Protein AF-A0A6L5Z410-F1 (afdb_monomer_lite)

Structure (mmCIF, N/CA/C/O backbone):
data_AF-A0A6L5Z410-F1
#
_entry.id   AF-A0A6L5Z410-F1
#
loop_
_atom_site.group_PDB
_atom_site.id
_atom_site.type_symbol
_atom_site.label_atom_id
_atom_site.label_alt_id
_atom_site.label_comp_id
_atom_site.label_asym_id
_atom_site.label_entity_id
_atom_site.label_seq_id
_atom_site.pdbx_PDB_ins_code
_atom_site.Cartn_x
_atom_site.Cartn_y
_atom_site.Cartn_z
_atom_site.occupancy
_atom_site.B_iso_or_equiv
_atom_site.auth_seq_id
_atom_site.auth_comp_id
_atom_site.auth_asym_id
_atom_site.auth_atom_id
_atom_site.pdbx_PDB_model_num
ATOM 1 N N . MET A 1 1 ? 35.908 42.287 5.736 1.00 34.09 1 MET A N 1
ATOM 2 C CA . MET A 1 1 ? 35.028 41.097 5.688 1.00 34.09 1 MET A CA 1
ATOM 3 C C . MET A 1 1 ? 35.876 39.924 6.165 1.00 34.09 1 MET A C 1
ATOM 5 O O . MET A 1 1 ? 36.763 39.517 5.439 1.00 34.09 1 MET A O 1
ATOM 9 N N . ALA A 1 2 ? 35.906 39.642 7.467 1.00 25.92 2 ALA A N 1
ATOM 10 C CA . ALA A 1 2 ? 34.869 38.936 8.235 1.00 25.92 2 ALA A CA 1
ATOM 11 C C . ALA A 1 2 ? 35.052 37.409 8.121 1.00 25.92 2 ALA A C 1
ATOM 13 O O . ALA A 1 2 ? 34.668 36.799 7.129 1.00 25.92 2 ALA A O 1
ATOM 14 N N . ASN A 1 3 ? 35.688 36.832 9.144 1.00 30.39 3 ASN A N 1
ATOM 15 C CA . ASN A 1 3 ? 36.011 35.409 9.259 1.00 30.39 3 ASN A CA 1
ATOM 16 C C . ASN A 1 3 ? 34.747 34.538 9.245 1.00 30.39 3 ASN A C 1
ATOM 18 O O . ASN A 1 3 ? 33.801 34.880 9.946 1.00 30.39 3 ASN A O 1
ATOM 22 N N . PHE A 1 4 ? 34.794 33.366 8.601 1.00 26.64 4 PHE A N 1
ATOM 23 C CA . PHE A 1 4 ? 34.229 32.124 9.160 1.00 26.64 4 PHE A CA 1
ATOM 24 C C . PHE A 1 4 ? 34.698 30.896 8.360 1.00 26.64 4 PHE A C 1
ATOM 26 O O . PHE A 1 4 ? 34.181 30.627 7.279 1.00 26.64 4 PHE A O 1
ATOM 33 N N . PHE A 1 5 ? 35.686 30.148 8.873 1.00 26.19 5 PHE A N 1
ATOM 34 C CA . PHE A 1 5 ? 36.100 28.874 8.263 1.00 26.19 5 PHE A CA 1
ATOM 35 C C . PHE A 1 5 ? 36.842 27.941 9.242 1.00 26.19 5 PHE A C 1
ATOM 37 O O . PHE A 1 5 ? 38.043 27.736 9.114 1.00 26.19 5 PHE A O 1
ATOM 44 N N . MET A 1 6 ? 36.141 27.359 10.224 1.00 24.72 6 MET A N 1
ATOM 45 C CA . MET A 1 6 ? 36.530 26.076 10.843 1.00 24.72 6 MET A CA 1
ATOM 46 C C . MET A 1 6 ? 35.425 25.495 11.745 1.00 24.72 6 MET A C 1
ATOM 48 O O . MET A 1 6 ? 34.462 26.182 12.073 1.00 24.72 6 MET A O 1
ATOM 52 N N . ILE A 1 7 ? 35.648 24.244 12.177 1.00 25.75 7 ILE A N 1
ATOM 53 C CA . ILE A 1 7 ? 34.841 23.393 13.077 1.00 25.75 7 ILE A CA 1
ATOM 54 C C . ILE A 1 7 ? 33.749 22.575 12.364 1.00 25.75 7 ILE A C 1
ATOM 56 O O . ILE A 1 7 ? 32.595 22.968 12.237 1.00 25.75 7 ILE A O 1
ATOM 60 N N . PHE A 1 8 ? 34.144 21.357 11.977 1.00 25.08 8 PHE A N 1
ATOM 61 C CA . PHE A 1 8 ? 33.260 20.235 11.657 1.00 25.08 8 PHE A CA 1
ATOM 62 C C . PHE A 1 8 ? 33.765 18.998 12.421 1.00 25.08 8 PHE A C 1
ATOM 64 O O . PHE A 1 8 ? 34.629 18.264 11.944 1.00 25.08 8 PHE A O 1
ATOM 71 N N . SER A 1 9 ? 33.292 18.806 13.654 1.00 23.56 9 SER A N 1
ATOM 72 C CA . SER A 1 9 ? 33.460 17.590 14.470 1.00 23.56 9 SER A CA 1
ATOM 73 C C . SER A 1 9 ? 32.562 17.666 15.706 1.00 23.56 9 SER A C 1
ATOM 75 O O . SER A 1 9 ? 32.131 18.752 16.077 1.00 23.56 9 SER A O 1
ATOM 77 N N . PHE A 1 10 ? 32.309 16.511 16.328 1.00 23.58 10 PHE A N 1
ATOM 78 C CA . PHE A 1 10 ? 31.390 16.303 17.456 1.00 23.58 10 PHE A CA 1
ATOM 79 C C . PHE A 1 10 ? 29.910 16.610 17.175 1.00 23.58 10 PHE A C 1
ATOM 81 O O . PHE A 1 10 ? 29.416 17.711 17.394 1.00 23.58 10 PHE A O 1
ATOM 88 N N . PHE A 1 11 ? 29.162 15.552 16.856 1.00 22.64 11 PHE A N 1
ATOM 89 C CA . PHE A 1 11 ? 27.852 15.355 17.474 1.00 22.64 11 PHE A CA 1
ATOM 90 C C . PHE A 1 11 ? 27.835 13.987 18.156 1.00 22.64 11 PHE A C 1
ATOM 92 O O . PHE A 1 11 ? 27.980 12.952 17.507 1.00 22.64 11 PHE A O 1
ATOM 99 N N . SER A 1 12 ? 27.719 14.002 19.482 1.00 22.80 12 SER A N 1
ATOM 100 C CA . SER A 1 12 ? 27.653 12.799 20.312 1.00 22.80 12 SER A CA 1
ATOM 101 C C . SER A 1 12 ? 26.311 12.083 20.146 1.00 22.80 12 SER A C 1
ATOM 103 O O . SER A 1 12 ? 25.297 12.707 19.831 1.00 22.80 12 SER A O 1
ATOM 105 N N . VAL A 1 13 ? 26.284 10.775 20.412 1.00 22.47 13 VAL A N 1
ATOM 106 C CA . VAL A 1 13 ? 25.044 9.983 20.423 1.00 22.47 13 VAL A CA 1
ATOM 107 C C . VAL A 1 13 ? 24.093 10.525 21.496 1.00 22.47 13 VAL A C 1
ATOM 109 O O . VAL A 1 13 ? 24.388 10.447 22.689 1.00 22.47 13 VAL A O 1
ATOM 112 N N . LEU A 1 14 ? 22.937 11.049 21.080 1.00 20.83 14 LEU A N 1
ATOM 113 C CA . LEU A 1 14 ? 21.897 11.516 21.997 1.00 20.83 14 LEU A CA 1
ATOM 114 C C . LEU A 1 14 ? 21.128 10.319 22.576 1.00 20.83 14 LEU A C 1
ATOM 116 O O . LEU A 1 14 ? 20.116 9.881 22.031 1.00 20.83 14 LEU A O 1
ATOM 120 N N . VAL A 1 15 ? 21.612 9.786 23.697 1.00 21.36 15 VAL A N 1
ATOM 121 C CA . VAL A 1 15 ? 20.906 8.751 24.464 1.00 21.36 15 VAL A CA 1
ATOM 122 C C . VAL A 1 15 ? 19.704 9.383 25.172 1.00 21.36 15 VAL A C 1
ATOM 124 O O . VAL A 1 15 ? 19.855 10.066 26.186 1.00 21.36 15 VAL A O 1
ATOM 127 N N . VAL A 1 16 ? 18.497 9.151 24.647 1.00 21.55 16 VAL A N 1
ATOM 128 C CA . VAL A 1 16 ? 17.246 9.639 25.250 1.00 21.55 16 VAL A CA 1
ATOM 129 C C . VAL A 1 16 ? 16.961 8.870 26.543 1.00 21.55 16 VAL A C 1
ATOM 131 O O . VAL A 1 16 ? 16.497 7.731 26.538 1.00 21.55 16 VAL A O 1
ATOM 134 N N . ARG A 1 17 ? 17.260 9.508 27.677 1.00 20.38 17 ARG A N 1
ATOM 135 C CA . ARG A 1 17 ? 17.103 8.946 29.022 1.00 20.38 17 ARG A CA 1
ATOM 136 C C . ARG A 1 17 ? 15.720 9.287 29.585 1.00 20.38 17 ARG A C 1
ATOM 138 O O . ARG A 1 17 ? 15.535 10.355 30.159 1.00 20.38 17 ARG A O 1
ATOM 145 N N . VAL A 1 18 ? 14.757 8.376 29.443 1.00 22.52 18 VAL A N 1
ATOM 146 C CA . VAL A 1 18 ? 13.383 8.562 29.951 1.00 22.52 18 VAL A CA 1
ATOM 147 C C . VAL A 1 18 ? 13.367 8.587 31.486 1.00 22.52 18 VAL A C 1
ATOM 149 O O . VAL A 1 18 ? 13.558 7.558 32.131 1.00 22.52 18 VAL A O 1
ATOM 152 N N . VAL A 1 19 ? 13.127 9.762 32.077 1.00 22.09 19 VAL A N 1
ATOM 153 C CA . VAL A 1 19 ? 12.944 9.967 33.526 1.00 22.09 19 VAL A CA 1
ATOM 154 C C . VAL A 1 19 ? 11.933 11.093 33.758 1.00 22.09 19 VAL A C 1
ATOM 156 O O . VAL A 1 19 ? 12.132 12.191 33.249 1.00 22.09 19 VAL A O 1
ATOM 159 N N . GLY A 1 20 ? 10.914 10.859 34.596 1.00 24.22 20 GLY A N 1
ATOM 160 C CA . GLY A 1 20 ? 10.125 11.940 35.211 1.00 24.22 20 GLY A CA 1
ATOM 161 C C . GLY A 1 20 ? 8.611 11.910 34.979 1.00 24.22 20 GLY A C 1
ATOM 162 O O . GLY A 1 20 ? 8.075 12.765 34.285 1.00 24.22 20 GLY A O 1
ATOM 163 N N . LEU A 1 21 ? 7.897 11.002 35.654 1.00 26.88 21 LEU A N 1
ATOM 164 C CA . LEU A 1 21 ? 6.464 11.199 35.927 1.00 26.88 21 LEU A CA 1
ATOM 165 C C . LEU A 1 21 ? 6.271 12.324 36.973 1.00 26.88 21 LEU A C 1
ATOM 167 O O . LEU A 1 21 ? 7.091 12.444 37.892 1.00 26.88 21 LEU A O 1
ATOM 171 N N . PRO A 1 22 ? 5.205 13.143 36.883 1.00 27.47 22 PRO A N 1
ATOM 172 C CA . PRO A 1 22 ? 4.980 14.259 37.800 1.00 27.47 22 PRO A CA 1
ATOM 173 C C . PRO A 1 22 ? 4.583 13.799 39.214 1.00 27.47 22 PRO A C 1
ATOM 175 O O . PRO A 1 22 ? 3.843 12.835 39.408 1.00 27.47 22 PRO A O 1
ATOM 178 N N . ARG A 1 23 ? 5.052 14.526 40.235 1.00 26.16 23 ARG A N 1
ATOM 179 C CA . ARG A 1 23 ? 4.789 14.227 41.654 1.00 26.16 23 ARG A CA 1
ATOM 180 C C . ARG A 1 23 ? 3.415 14.736 42.108 1.00 26.16 23 ARG A C 1
ATOM 182 O O . ARG A 1 23 ? 3.256 15.947 42.250 1.00 26.16 23 ARG A O 1
ATOM 189 N N . ARG A 1 24 ? 2.490 13.844 42.502 1.00 26.12 24 ARG A N 1
ATOM 190 C CA . ARG A 1 24 ? 1.406 14.193 43.455 1.00 26.12 24 ARG A CA 1
ATOM 191 C C . ARG A 1 24 ? 0.783 13.005 44.218 1.00 26.12 24 ARG A C 1
ATOM 193 O O . ARG A 1 24 ? -0.423 12.808 44.203 1.00 26.12 24 ARG A O 1
ATOM 200 N N . ALA A 1 25 ? 1.606 12.263 44.960 1.00 26.22 25 ALA A N 1
ATOM 201 C CA . ALA A 1 25 ? 1.159 11.439 46.092 1.00 26.22 25 ALA A CA 1
ATOM 202 C C . ALA A 1 25 ? 2.296 11.311 47.123 1.00 26.22 25 ALA A C 1
ATOM 204 O O . ALA A 1 25 ? 3.448 11.091 46.743 1.00 26.22 25 ALA A O 1
ATOM 205 N N . ARG A 1 26 ? 2.001 11.493 48.418 1.00 23.78 26 ARG A N 1
ATOM 206 C CA . ARG A 1 26 ? 2.979 11.341 49.512 1.00 23.78 26 ARG A CA 1
ATOM 207 C C . ARG A 1 26 ? 2.273 10.986 50.828 1.00 23.78 26 ARG A C 1
ATOM 209 O O . ARG A 1 26 ? 1.850 11.876 51.556 1.00 23.78 26 ARG A O 1
ATOM 216 N N . SER A 1 27 ? 2.203 9.699 51.151 1.00 23.55 27 SER A N 1
ATOM 217 C CA . SER A 1 27 ? 1.972 9.204 52.515 1.00 23.55 27 SER A CA 1
ATOM 218 C C . SER A 1 27 ? 2.353 7.718 52.621 1.00 23.55 27 SER A C 1
ATOM 220 O O . SER A 1 27 ? 2.352 7.004 51.627 1.00 23.55 27 SER A O 1
ATOM 222 N N . VAL A 1 28 ? 2.721 7.300 53.838 1.00 25.77 28 VAL A N 1
ATOM 223 C CA . VAL A 1 28 ? 2.892 5.911 54.324 1.00 25.77 28 VAL A CA 1
ATOM 224 C C . VAL A 1 28 ? 3.737 4.937 53.469 1.00 25.77 28 VAL A C 1
ATOM 226 O O . VAL A 1 28 ? 3.217 4.134 52.707 1.00 25.77 28 VAL A O 1
ATOM 229 N N . PHE A 1 29 ? 5.062 4.933 53.659 1.00 23.22 29 PHE A N 1
ATOM 230 C CA . PHE A 1 29 ? 5.758 3.983 54.558 1.00 23.22 29 PHE A CA 1
ATOM 231 C C . PHE A 1 29 ? 7.273 4.296 54.626 1.00 23.22 29 PHE A C 1
ATOM 233 O O . PHE A 1 29 ? 7.796 5.042 53.796 1.00 23.22 29 PHE A O 1
ATOM 240 N N . ARG A 1 30 ? 7.978 3.792 55.653 1.00 22.62 30 ARG A N 1
ATOM 241 C CA . ARG A 1 30 ? 9.436 3.970 55.851 1.00 22.62 30 ARG A CA 1
ATOM 242 C C . ARG A 1 30 ? 10.230 2.724 55.402 1.00 22.62 30 ARG A C 1
ATOM 244 O O . ARG A 1 30 ? 9.661 1.637 55.409 1.00 22.62 30 ARG A O 1
ATOM 251 N N . PRO A 1 31 ? 11.515 2.866 55.015 1.00 25.52 31 PRO A N 1
ATOM 252 C CA . PRO A 1 31 ? 12.308 1.784 54.425 1.00 25.52 31 PRO A CA 1
ATOM 253 C C . PRO A 1 31 ? 13.163 0.995 55.433 1.00 25.52 31 PRO A C 1
ATOM 255 O O . PRO A 1 31 ? 13.578 1.537 56.457 1.00 25.52 31 PRO A O 1
ATOM 258 N N . GLY A 1 32 ? 13.532 -0.232 55.045 1.00 22.86 32 GLY A N 1
ATOM 259 C CA . GLY A 1 32 ? 14.676 -0.980 55.584 1.00 22.86 32 GLY A CA 1
ATOM 260 C C . GLY A 1 32 ? 14.438 -2.491 55.694 1.00 22.86 32 GLY A C 1
ATOM 261 O O . GLY A 1 32 ? 13.593 -2.902 56.478 1.00 22.86 32 GLY A O 1
ATOM 262 N N . LEU A 1 33 ? 15.196 -3.322 54.963 1.00 23.52 33 LEU A N 1
ATOM 263 C CA . LEU A 1 33 ? 16.404 -3.988 55.488 1.00 23.52 33 LEU A CA 1
ATOM 264 C C . LEU A 1 33 ? 17.179 -4.728 54.362 1.00 23.52 33 LEU A C 1
ATOM 266 O O . LEU A 1 33 ? 16.653 -4.956 53.280 1.00 23.52 33 LEU A O 1
ATOM 270 N N . LEU A 1 34 ? 18.446 -5.012 54.665 1.00 24.67 34 LEU A N 1
ATOM 271 C CA . LEU A 1 34 ? 19.588 -5.603 53.941 1.00 24.67 34 LEU A CA 1
ATOM 272 C C . LEU A 1 34 ? 19.407 -6.699 52.858 1.00 24.67 34 LEU A C 1
ATOM 274 O O . LEU A 1 34 ? 18.394 -7.375 52.735 1.00 24.67 34 LEU A O 1
ATOM 278 N N . ILE A 1 35 ? 20.512 -6.881 52.120 1.00 25.27 35 ILE A N 1
ATOM 279 C CA . ILE A 1 35 ? 20.817 -7.936 51.137 1.00 25.27 35 ILE A CA 1
ATOM 280 C C . ILE A 1 35 ? 21.436 -9.157 51.845 1.00 25.27 35 ILE A C 1
ATOM 282 O O . ILE A 1 35 ? 22.320 -8.962 52.680 1.00 25.27 35 ILE A O 1
ATOM 286 N N . SER A 1 36 ? 21.103 -10.386 51.424 1.00 24.39 36 SER A N 1
ATOM 287 C CA . SER A 1 36 ? 21.969 -11.567 51.618 1.00 24.39 36 SER A CA 1
ATOM 288 C C . SER A 1 36 ? 21.748 -12.683 50.573 1.00 24.39 36 SER A C 1
ATOM 290 O O . SER A 1 36 ? 20.627 -13.132 50.371 1.00 24.39 36 SER A O 1
ATOM 292 N N . ASP A 1 37 ? 22.865 -13.080 49.949 1.00 24.59 37 ASP A N 1
ATOM 293 C CA . ASP A 1 37 ? 23.236 -14.259 49.128 1.00 24.59 37 ASP A CA 1
ATOM 294 C C . ASP A 1 37 ? 22.339 -14.928 48.041 1.00 24.59 37 ASP A C 1
ATOM 296 O O . ASP A 1 37 ? 21.110 -14.900 48.103 1.00 24.59 37 ASP A O 1
ATOM 300 N N . PRO A 1 38 ? 22.956 -15.577 47.013 1.00 32.62 38 PRO A N 1
ATOM 301 C CA . PRO A 1 38 ? 22.250 -16.187 45.880 1.00 32.62 38 PRO A CA 1
ATOM 302 C C . PRO A 1 38 ? 22.331 -17.730 45.784 1.00 32.62 38 PRO A C 1
ATOM 304 O O . PRO A 1 38 ? 23.386 -18.337 45.964 1.00 32.62 38 PRO A O 1
ATOM 307 N N . GLY A 1 39 ? 21.257 -18.365 45.298 1.00 22.41 39 GLY A N 1
ATOM 308 C CA . GLY A 1 39 ? 21.299 -19.715 44.711 1.00 22.41 39 GLY A CA 1
ATOM 309 C C . GLY A 1 39 ? 19.968 -20.483 44.773 1.00 22.41 39 GLY A C 1
ATOM 310 O O . GLY A 1 39 ? 19.039 -20.020 45.431 1.00 22.41 39 GLY A O 1
ATOM 311 N N . PRO A 1 40 ? 19.861 -21.667 44.132 1.00 29.05 40 PRO A N 1
ATOM 312 C CA . PRO A 1 40 ? 20.766 -22.265 43.145 1.00 29.05 40 PRO A CA 1
ATOM 313 C C . PRO A 1 40 ? 20.236 -22.126 41.696 1.00 29.05 40 PRO A C 1
ATOM 315 O O . PRO A 1 40 ? 19.174 -21.561 41.443 1.00 29.05 40 PRO A O 1
ATOM 318 N N . ARG A 1 41 ? 20.978 -22.656 40.713 1.00 28.55 41 ARG A N 1
ATOM 319 C CA . ARG A 1 41 ? 20.558 -22.687 39.297 1.00 28.55 41 ARG A CA 1
ATOM 320 C C . ARG A 1 41 ? 19.405 -23.677 39.089 1.00 28.55 41 ARG A C 1
ATOM 322 O O . ARG A 1 41 ? 19.577 -24.854 39.390 1.00 28.55 41 ARG A O 1
ATOM 329 N N . PHE A 1 42 ? 18.303 -23.243 38.476 1.00 25.73 42 PHE A N 1
ATOM 330 C CA . PHE A 1 42 ? 17.307 -24.155 37.899 1.00 25.73 42 PHE A CA 1
ATOM 331 C C . PHE A 1 42 ? 17.597 -24.435 36.419 1.00 25.73 42 PHE A C 1
ATOM 333 O O . PHE A 1 42 ? 18.051 -23.559 35.682 1.00 25.73 42 PHE A O 1
ATOM 340 N N . GLN A 1 43 ? 17.373 -25.681 36.001 1.00 25.73 43 GLN A N 1
ATOM 341 C CA . GLN A 1 43 ? 17.629 -26.155 34.640 1.00 25.73 43 GLN A CA 1
ATOM 342 C C . GLN A 1 43 ? 16.517 -25.726 33.672 1.00 25.73 43 GLN A C 1
ATOM 344 O O . GLN A 1 43 ? 15.377 -25.505 34.074 1.00 25.73 43 GLN A O 1
ATOM 349 N N . GLN A 1 44 ? 16.840 -25.660 32.377 1.00 30.73 44 GLN A N 1
ATOM 350 C CA . GLN A 1 44 ? 15.827 -25.543 31.329 1.00 30.73 44 GLN A CA 1
ATOM 351 C C . GLN A 1 44 ? 14.960 -26.808 31.299 1.00 30.73 44 GLN A C 1
ATOM 353 O O . GLN A 1 44 ? 15.466 -27.901 31.052 1.00 30.73 44 GLN A O 1
ATOM 358 N N . THR A 1 45 ? 13.653 -26.648 31.481 1.00 23.53 45 THR A N 1
ATOM 359 C CA . THR A 1 45 ? 12.643 -27.665 31.165 1.00 23.53 45 THR A CA 1
ATOM 360 C C . THR A 1 45 ? 11.635 -27.098 30.165 1.00 23.53 45 THR A C 1
ATOM 362 O O . THR A 1 45 ? 11.432 -25.886 30.063 1.00 23.53 45 THR A O 1
ATOM 365 N N . SER A 1 46 ? 11.067 -27.973 29.337 1.00 25.50 46 SER A N 1
ATOM 366 C CA . SER A 1 46 ? 10.258 -27.602 28.172 1.00 25.50 46 SER A CA 1
ATOM 367 C C . SER A 1 46 ? 8.867 -27.065 28.546 1.00 25.50 46 SER A C 1
ATOM 369 O O . SER A 1 46 ? 8.228 -27.636 29.431 1.00 25.50 46 SER A O 1
ATOM 371 N N . PRO A 1 47 ? 8.330 -26.054 27.832 1.00 24.11 47 PRO A N 1
ATOM 372 C CA . PRO A 1 47 ? 7.004 -25.498 28.092 1.00 24.11 47 PRO A CA 1
ATOM 373 C C . PRO A 1 47 ? 5.884 -26.382 27.512 1.00 24.11 47 PRO A C 1
ATOM 375 O O . PRO A 1 47 ? 5.258 -26.047 26.509 1.00 24.11 47 PRO A O 1
ATOM 378 N N . PHE A 1 48 ? 5.614 -27.512 28.165 1.00 25.48 48 PHE A N 1
ATOM 379 C CA . PHE A 1 48 ? 4.403 -28.315 27.975 1.00 25.48 48 PHE A CA 1
ATOM 380 C C . PHE A 1 48 ? 3.808 -28.685 29.343 1.00 25.48 48 PHE A C 1
ATOM 382 O O . PHE A 1 48 ? 4.529 -28.769 30.332 1.00 25.48 48 PHE A O 1
ATOM 389 N N . CYS A 1 49 ? 2.490 -28.902 29.386 1.00 26.44 49 CYS A N 1
ATOM 390 C CA . CYS A 1 49 ? 1.713 -29.251 30.587 1.00 26.44 49 CYS A CA 1
ATOM 391 C C . CYS A 1 49 ? 1.656 -28.185 31.705 1.00 26.44 49 CYS A C 1
ATOM 393 O O . CYS A 1 49 ? 2.156 -28.395 32.804 1.00 26.44 49 CYS A O 1
ATOM 395 N N . PHE A 1 50 ? 0.909 -27.095 31.472 1.00 22.02 50 PHE A N 1
ATOM 396 C CA . PHE A 1 50 ? 0.293 -26.310 32.563 1.00 22.02 50 PHE A CA 1
ATOM 397 C C . PHE A 1 50 ? -1.131 -25.807 32.230 1.00 22.02 50 PHE A C 1
ATOM 399 O O . PHE A 1 50 ? -1.502 -24.672 32.508 1.00 22.02 50 PHE A O 1
ATOM 406 N N . PHE A 1 51 ? -1.950 -26.676 31.621 1.00 25.94 51 PHE A N 1
ATOM 407 C CA . PHE A 1 51 ? -3.383 -26.444 31.367 1.00 25.94 51 PHE A CA 1
ATOM 408 C C . PHE A 1 51 ? -4.206 -27.728 31.592 1.00 25.94 51 PHE A C 1
ATOM 410 O O . PHE A 1 51 ? -4.775 -28.309 30.673 1.00 25.94 51 PHE A O 1
ATOM 417 N N . ALA A 1 52 ? -4.263 -28.180 32.846 1.00 28.66 52 ALA A N 1
ATOM 418 C CA . ALA A 1 52 ? -5.087 -29.309 33.283 1.00 28.66 52 ALA A CA 1
ATOM 419 C C . ALA A 1 52 ? -5.738 -28.971 34.635 1.00 28.66 52 ALA A C 1
ATOM 421 O O . ALA A 1 52 ? -5.253 -29.376 35.685 1.00 28.66 52 ALA A O 1
ATOM 422 N N . GLY A 1 53 ? -6.790 -28.143 34.613 1.00 26.00 53 GLY A N 1
ATOM 423 C CA . GLY A 1 53 ? -7.356 -27.612 35.860 1.00 26.00 53 GLY A CA 1
ATOM 424 C C .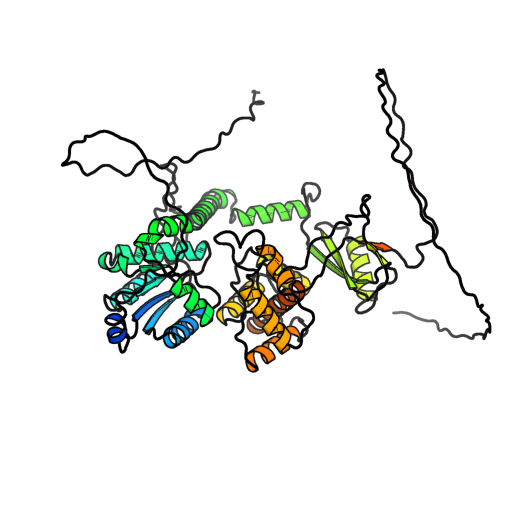 GLY A 1 53 ? -8.457 -26.556 35.734 1.00 26.00 53 GLY A C 1
ATOM 425 O O . GLY A 1 53 ? -8.434 -25.611 36.510 1.00 26.00 53 GLY A O 1
ATOM 426 N N . ASN A 1 54 ? -9.369 -26.668 34.754 1.00 29.16 54 ASN A N 1
ATOM 427 C CA . ASN A 1 54 ? -10.745 -26.107 34.819 1.00 29.16 54 ASN A CA 1
ATOM 428 C C . ASN A 1 54 ? -11.638 -26.520 33.618 1.00 29.16 54 ASN A C 1
ATOM 430 O O . ASN A 1 54 ? -12.571 -25.817 33.222 1.00 29.16 54 ASN A O 1
ATOM 434 N N . SER A 1 55 ? -11.375 -27.689 33.028 1.00 27.84 55 SER A N 1
ATOM 435 C CA . SER A 1 55 ? -11.921 -28.137 31.734 1.00 27.84 55 SER A CA 1
ATOM 436 C C . SER A 1 55 ? -13.394 -28.590 31.746 1.00 27.84 55 SER A C 1
ATOM 438 O O . SER A 1 55 ? -13.822 -29.273 30.820 1.00 27.84 55 SER A O 1
ATOM 440 N N . HIS A 1 56 ? -14.165 -28.237 32.781 1.00 27.69 56 HIS A N 1
ATOM 441 C CA . HIS A 1 56 ? -15.609 -28.515 32.886 1.00 27.69 56 HIS A CA 1
ATOM 442 C C . HIS A 1 56 ? -16.468 -27.261 33.122 1.00 27.69 56 HIS A C 1
ATOM 444 O O . HIS A 1 56 ? -17.601 -27.207 32.650 1.00 27.69 56 HIS A O 1
ATOM 450 N N . ALA A 1 57 ? -15.929 -26.211 33.756 1.00 28.00 57 ALA A N 1
ATOM 451 C CA . ALA A 1 57 ? -16.653 -24.949 33.935 1.00 28.00 57 ALA A CA 1
ATOM 452 C C . ALA A 1 57 ? -16.782 -24.152 32.621 1.00 28.00 57 ALA A C 1
ATOM 454 O O . ALA A 1 57 ? -17.779 -23.475 32.393 1.00 28.00 57 ALA A O 1
ATOM 455 N N . ILE A 1 58 ? -15.789 -24.249 31.729 1.00 30.81 58 ILE A N 1
ATOM 456 C CA . ILE A 1 58 ? -15.794 -23.531 30.443 1.00 30.81 58 ILE A CA 1
ATOM 457 C C . ILE A 1 58 ? -16.688 -24.240 29.412 1.00 30.81 58 ILE A C 1
ATOM 459 O O . ILE A 1 58 ? -17.389 -23.577 28.650 1.00 30.81 58 ILE A O 1
ATOM 463 N N . SER A 1 59 ? -16.732 -25.577 29.412 1.00 26.27 59 SER A N 1
ATOM 464 C CA . SER A 1 59 ? -17.505 -26.363 28.438 1.00 26.27 59 SER A CA 1
ATOM 465 C C . SER A 1 59 ? -19.021 -26.162 28.530 1.00 26.27 59 SER A C 1
ATOM 467 O O . SER A 1 59 ? -19.689 -26.317 27.517 1.00 26.27 59 SER A O 1
ATOM 469 N N . GLN A 1 60 ? -19.565 -25.764 29.688 1.00 26.14 60 GLN A N 1
ATOM 470 C CA . GLN A 1 60 ? -20.999 -25.464 29.845 1.00 26.14 60 GLN A CA 1
ATOM 471 C C . GLN A 1 60 ? -21.368 -23.981 29.625 1.00 26.14 60 GLN A C 1
ATOM 473 O O . GLN A 1 60 ? -22.546 -23.639 29.632 1.00 26.14 60 GLN A O 1
ATOM 478 N N . ILE A 1 61 ? -20.394 -23.091 29.393 1.00 33.03 61 ILE A N 1
ATOM 479 C CA . ILE A 1 61 ? -20.637 -21.650 29.153 1.00 33.03 61 ILE A CA 1
ATOM 480 C C . ILE A 1 61 ? -20.590 -21.298 27.651 1.00 33.03 61 ILE A C 1
ATOM 482 O O . ILE A 1 61 ? -21.146 -20.287 27.216 1.00 33.03 61 ILE A O 1
ATOM 486 N N . VAL A 1 62 ? -19.964 -22.147 26.830 1.00 32.09 62 VAL A N 1
ATOM 487 C CA . VAL A 1 62 ? -19.741 -21.912 25.390 1.00 32.09 62 VAL A CA 1
ATOM 488 C C . VAL A 1 62 ? -21.004 -22.107 24.527 1.00 32.09 62 VAL A C 1
ATOM 490 O O . VAL A 1 62 ? -21.048 -21.624 23.398 1.00 32.09 62 VAL A O 1
ATOM 493 N N . GLU A 1 63 ? -22.055 -22.756 25.034 1.00 31.98 63 GLU A N 1
ATOM 494 C CA . GLU A 1 63 ? -23.094 -23.355 24.176 1.00 31.98 63 GLU A CA 1
ATOM 495 C C . GLU A 1 63 ? -24.255 -22.430 23.737 1.00 31.98 63 GLU A C 1
ATOM 497 O O . GLU A 1 63 ? -25.101 -22.854 22.954 1.00 31.98 63 GLU A O 1
ATOM 502 N N . ASN A 1 64 ? -24.313 -21.155 24.159 1.00 33.22 64 ASN A N 1
ATOM 503 C CA . ASN A 1 64 ? -25.315 -20.207 23.613 1.00 33.22 64 ASN A CA 1
ATOM 504 C C . ASN A 1 64 ? -24.928 -18.711 23.551 1.00 33.22 64 ASN A C 1
ATOM 506 O O . ASN A 1 64 ? -25.637 -17.910 22.934 1.00 33.22 64 ASN A O 1
ATOM 510 N N . SER A 1 65 ? -23.798 -18.295 24.128 1.00 43.03 65 SER A N 1
ATOM 511 C CA . SER A 1 65 ? -23.393 -16.880 24.153 1.00 43.03 65 SER A CA 1
ATOM 512 C C . SER A 1 65 ? -22.686 -16.449 22.861 1.00 43.03 65 SER A C 1
ATOM 514 O O . SER A 1 65 ? -21.461 -16.506 22.759 1.00 43.03 65 SER A O 1
ATOM 516 N N . ARG A 1 66 ? -23.444 -15.967 21.862 1.00 58.91 66 ARG A N 1
ATOM 517 C CA . ARG A 1 66 ? -22.866 -15.327 20.660 1.00 58.91 66 ARG A CA 1
ATOM 518 C C . ARG A 1 66 ? -22.004 -14.126 21.063 1.00 58.91 66 ARG A C 1
ATOM 520 O O . ARG A 1 66 ? -22.545 -13.109 21.491 1.00 58.91 66 ARG A O 1
ATOM 527 N N . MET A 1 67 ? -20.688 -14.215 20.857 1.00 77.62 67 MET A N 1
ATOM 528 C CA . MET A 1 67 ? -19.749 -13.114 21.112 1.00 77.62 67 MET A CA 1
ATOM 529 C C . MET A 1 67 ? -20.204 -11.825 20.418 1.00 77.62 67 MET A C 1
ATOM 531 O O . MET A 1 67 ? -20.429 -11.819 19.206 1.00 77.62 67 MET A O 1
ATOM 535 N N . GLN A 1 68 ? -20.324 -10.736 21.177 1.00 89.00 68 GLN A N 1
ATOM 536 C CA . GLN A 1 68 ? -20.713 -9.419 20.669 1.00 89.00 68 GLN A CA 1
ATOM 537 C C . GLN A 1 68 ? -19.503 -8.486 20.605 1.00 89.00 68 GLN A C 1
ATOM 539 O O . GLN A 1 68 ? -18.682 -8.464 21.525 1.00 89.00 68 GLN A O 1
ATOM 544 N N . ALA A 1 69 ? -19.401 -7.702 19.531 1.00 93.06 69 ALA A N 1
ATOM 545 C CA . ALA A 1 69 ? -18.304 -6.755 19.353 1.00 93.06 69 ALA A CA 1
ATOM 546 C C . ALA A 1 69 ? -18.702 -5.501 18.561 1.00 93.06 69 ALA A C 1
ATOM 548 O O . ALA A 1 69 ? -19.536 -5.554 17.656 1.00 93.06 69 ALA A O 1
ATOM 549 N N . VAL A 1 70 ? -18.019 -4.393 18.837 1.00 95.12 70 VAL A N 1
ATOM 550 C CA . VAL A 1 70 ? -17.870 -3.254 17.921 1.00 95.12 70 VAL A CA 1
ATOM 551 C C . VAL A 1 70 ? -16.523 -3.411 17.225 1.00 95.12 70 VAL A C 1
ATOM 553 O O . VAL A 1 70 ? -15.524 -3.678 17.887 1.00 95.12 70 VAL A O 1
ATOM 556 N N . VAL A 1 71 ? -16.473 -3.271 15.899 1.00 94.88 71 VAL A N 1
ATOM 557 C CA . VAL A 1 71 ? -15.240 -3.463 15.119 1.00 94.88 71 VAL A CA 1
ATOM 558 C C . VAL A 1 71 ? -14.953 -2.225 14.278 1.00 94.88 71 VAL A C 1
ATOM 560 O O . VAL A 1 71 ? -15.623 -1.978 13.273 1.00 94.88 71 VAL A O 1
ATOM 563 N N . PHE A 1 72 ? -13.941 -1.459 14.675 1.00 95.31 72 PHE A N 1
ATOM 564 C CA . PHE A 1 72 ? -13.462 -0.281 13.955 1.00 95.31 72 PHE A CA 1
ATOM 565 C C . PHE A 1 72 ? -12.434 -0.677 12.891 1.00 95.31 72 PHE A C 1
ATOM 567 O O . PHE A 1 72 ? -11.469 -1.375 13.191 1.00 95.31 72 PHE A O 1
ATOM 574 N N . ILE A 1 73 ? -12.627 -0.227 11.649 1.00 92.62 73 ILE A N 1
ATOM 575 C CA . ILE A 1 73 ? -11.777 -0.564 10.488 1.00 92.62 73 ILE A CA 1
ATOM 576 C C . ILE A 1 73 ? -11.486 0.680 9.638 1.00 92.62 73 ILE A C 1
ATOM 578 O O . ILE A 1 73 ? -12.329 1.567 9.554 1.00 92.62 73 ILE A O 1
ATOM 582 N N . GLU A 1 74 ? -10.347 0.753 8.940 1.00 86.62 74 GLU A N 1
ATOM 583 C CA . GLU A 1 74 ? -10.009 1.943 8.129 1.00 86.62 74 GLU A CA 1
ATOM 584 C C . GLU A 1 74 ? -10.980 2.150 6.951 1.00 86.62 74 GLU A C 1
ATOM 586 O O . GLU A 1 74 ? -11.528 3.236 6.750 1.00 86.62 74 GLU A O 1
ATOM 591 N N . ALA A 1 75 ? -11.185 1.112 6.136 1.00 80.88 75 ALA A N 1
ATOM 592 C CA . ALA A 1 75 ? -11.776 1.255 4.806 1.00 80.88 75 ALA A CA 1
ATOM 593 C C . ALA A 1 75 ? -13.226 0.750 4.726 1.00 80.88 75 ALA A C 1
ATOM 595 O O . ALA A 1 75 ? -13.502 -0.420 4.987 1.00 80.88 75 ALA A O 1
ATOM 596 N N . LYS A 1 76 ? -14.146 1.588 4.218 1.00 77.38 76 LYS A N 1
ATOM 597 C CA . LYS A 1 76 ? -15.565 1.228 3.985 1.00 77.38 76 LYS A CA 1
ATOM 598 C C . LYS A 1 76 ? -15.741 -0.052 3.152 1.00 77.38 76 LYS A C 1
ATOM 600 O O . LYS A 1 76 ? -16.641 -0.836 3.429 1.00 77.38 76 LYS A O 1
ATOM 605 N N . GLY A 1 77 ? -14.852 -0.310 2.188 1.00 75.19 77 GLY A N 1
ATOM 606 C CA . GLY A 1 77 ? -14.864 -1.540 1.384 1.00 75.19 77 GLY A CA 1
ATOM 607 C C . GLY A 1 77 ? -14.600 -2.829 2.178 1.00 75.19 77 GLY A C 1
ATOM 608 O O . GLY A 1 77 ? -15.068 -3.889 1.775 1.00 75.19 77 GLY A O 1
ATOM 609 N N . LYS A 1 78 ? -13.914 -2.751 3.329 1.00 78.81 78 LYS A N 1
ATOM 610 C CA . LYS A 1 78 ? -13.683 -3.902 4.217 1.00 78.81 78 LYS A CA 1
ATOM 611 C C . LYS A 1 78 ? -14.925 -4.281 5.034 1.00 78.81 78 LYS A C 1
ATOM 613 O O . LYS A 1 78 ? -15.001 -5.423 5.476 1.00 78.81 78 LYS A O 1
ATOM 618 N N . ALA A 1 79 ? -15.896 -3.377 5.220 1.00 83.00 79 ALA A N 1
ATOM 619 C CA . ALA A 1 79 ? -17.012 -3.567 6.155 1.00 83.00 79 ALA A CA 1
ATOM 620 C C . ALA A 1 79 ? -17.818 -4.843 5.872 1.00 83.00 79 ALA A C 1
ATOM 622 O O . ALA A 1 79 ? -17.883 -5.731 6.717 1.00 83.00 79 ALA A O 1
ATOM 623 N N . ASN A 1 80 ? -18.332 -5.000 4.649 1.00 81.69 80 ASN A N 1
ATOM 624 C CA . ASN A 1 80 ? -19.126 -6.173 4.264 1.00 81.69 80 ASN A CA 1
ATOM 625 C C . ASN A 1 80 ? -18.330 -7.488 4.382 1.00 81.69 80 ASN A C 1
ATOM 627 O O . ASN A 1 80 ? -18.901 -8.532 4.701 1.00 81.69 80 ASN A O 1
ATOM 631 N N . ALA A 1 81 ? -17.015 -7.447 4.141 1.00 80.19 81 ALA A N 1
ATOM 632 C CA . ALA A 1 81 ? -16.144 -8.606 4.303 1.00 80.19 81 ALA A CA 1
ATOM 633 C C . ALA A 1 81 ? -15.959 -8.964 5.787 1.00 80.19 81 ALA A C 1
ATOM 635 O O . ALA A 1 81 ? -16.127 -10.131 6.140 1.00 80.19 81 ALA A O 1
ATOM 636 N N . TRP A 1 82 ? -15.711 -7.976 6.654 1.00 85.19 82 TRP A N 1
ATOM 637 C CA . TRP A 1 82 ? -15.635 -8.165 8.106 1.00 85.19 82 TRP A CA 1
ATOM 638 C C . TRP A 1 82 ? -16.949 -8.667 8.695 1.00 85.19 82 TRP A C 1
ATOM 640 O O . TRP A 1 82 ? -16.929 -9.687 9.372 1.00 85.19 82 TRP A O 1
ATOM 650 N N . THR A 1 83 ? -18.097 -8.059 8.382 1.00 86.56 83 THR A N 1
ATOM 651 C CA . THR A 1 83 ? -19.407 -8.518 8.883 1.00 86.56 83 THR A CA 1
ATOM 652 C C . THR A 1 83 ? -19.692 -9.967 8.473 1.00 86.56 83 THR A C 1
ATOM 654 O O . THR A 1 83 ? -20.179 -10.766 9.274 1.00 86.56 83 THR A O 1
ATOM 657 N N . ARG A 1 84 ? -19.343 -10.346 7.235 1.00 85.69 84 ARG A N 1
ATOM 658 C CA . ARG A 1 84 ? -19.484 -11.720 6.728 1.00 85.69 84 ARG A CA 1
ATOM 659 C C . ARG A 1 84 ? -18.527 -12.703 7.409 1.00 85.69 84 ARG A C 1
ATOM 661 O O . ARG A 1 84 ? -18.921 -13.838 7.663 1.00 85.69 84 ARG A O 1
ATOM 668 N N . ILE A 1 85 ? -17.283 -12.303 7.673 1.00 85.81 85 ILE A N 1
ATOM 669 C CA . ILE A 1 85 ? -16.267 -13.176 8.279 1.00 85.81 85 ILE A CA 1
ATOM 670 C C . ILE A 1 85 ? -16.487 -13.301 9.792 1.00 85.81 85 ILE A C 1
ATOM 672 O O . ILE A 1 85 ? -16.491 -14.420 10.287 1.00 85.81 85 ILE A O 1
ATOM 676 N N . ALA A 1 86 ? -16.798 -12.214 10.503 1.00 86.69 86 ALA A N 1
ATOM 677 C CA . ALA A 1 86 ? -17.205 -12.235 11.910 1.00 86.69 86 ALA A CA 1
ATOM 678 C C . ALA A 1 86 ? -18.395 -13.182 12.138 1.00 86.69 86 ALA A C 1
ATOM 680 O O . ALA A 1 86 ? -18.317 -14.063 12.990 1.00 86.69 86 ALA A O 1
ATOM 681 N N . ARG A 1 87 ? -19.435 -13.104 11.292 1.00 88.19 87 ARG A N 1
ATOM 682 C CA . ARG A 1 87 ? -20.581 -14.029 11.338 1.00 88.19 87 ARG A CA 1
ATOM 683 C C . ARG A 1 87 ? -20.176 -15.494 11.123 1.00 88.19 87 ARG A C 1
ATOM 685 O O . ARG A 1 87 ? -20.707 -16.367 11.798 1.00 88.19 87 ARG A O 1
ATOM 692 N N . ARG A 1 88 ? -19.225 -15.773 10.218 1.00 87.31 88 ARG A N 1
ATOM 693 C CA . ARG A 1 88 ? -18.647 -17.123 10.020 1.00 87.31 88 ARG A CA 1
ATOM 694 C C . ARG A 1 88 ? -17.774 -17.594 11.192 1.00 87.31 88 ARG A C 1
ATOM 696 O O . ARG A 1 88 ? -17.534 -18.788 11.302 1.00 87.31 88 ARG A O 1
ATOM 703 N N . LEU A 1 89 ? -17.316 -16.680 12.046 1.00 86.88 89 LEU A N 1
ATOM 704 C CA . LEU A 1 89 ? -16.572 -16.949 13.281 1.00 86.88 89 LEU A CA 1
ATOM 705 C C . LEU A 1 89 ? -17.480 -16.898 14.533 1.00 86.88 89 LEU A C 1
ATOM 707 O O . LEU A 1 89 ? -16.979 -16.764 15.643 1.00 86.88 89 LEU A O 1
ATOM 711 N N . GLY A 1 90 ? -18.810 -16.961 14.370 1.00 86.94 90 GLY A N 1
ATOM 712 C CA . GLY A 1 90 ? -19.783 -16.954 15.476 1.00 86.94 90 GLY A CA 1
ATOM 713 C C . GLY A 1 90 ? -20.012 -15.591 16.151 1.00 86.94 90 GLY A C 1
ATOM 714 O O . GLY A 1 90 ? -20.809 -15.493 17.084 1.00 86.94 90 GLY A O 1
ATOM 715 N N . MET A 1 91 ? -19.353 -14.531 15.677 1.00 88.19 91 MET A N 1
ATOM 716 C CA . MET A 1 91 ? -19.360 -13.202 16.291 1.00 88.19 91 MET A CA 1
ATOM 717 C C . MET A 1 91 ? -20.428 -12.283 15.678 1.00 88.19 91 MET A C 1
ATOM 719 O O . MET A 1 91 ? -20.494 -12.079 14.462 1.00 88.19 91 MET A O 1
ATOM 723 N N . THR A 1 92 ? -21.237 -11.670 16.541 1.00 89.62 92 THR A N 1
ATOM 724 C CA . THR A 1 92 ? -22.211 -10.628 16.193 1.00 89.62 92 THR A CA 1
ATOM 725 C C . THR A 1 92 ? -21.523 -9.266 16.294 1.00 89.62 92 THR A C 1
ATOM 727 O O . THR A 1 92 ? -21.383 -8.708 17.379 1.00 89.62 92 THR A O 1
ATOM 730 N N . ALA A 1 93 ? -21.031 -8.765 15.158 1.00 90.12 93 ALA A N 1
ATOM 731 C CA . ALA A 1 93 ? -20.184 -7.575 15.091 1.00 90.12 93 ALA A CA 1
ATOM 732 C C . ALA A 1 93 ? -20.886 -6.358 14.461 1.00 90.12 93 ALA A C 1
ATOM 734 O O . ALA A 1 93 ? -21.295 -6.409 13.297 1.00 90.12 93 ALA A O 1
ATOM 735 N N . THR A 1 94 ? -20.923 -5.240 15.187 1.00 93.31 94 THR A N 1
ATOM 736 C CA . THR A 1 94 ? -21.233 -3.906 14.648 1.00 93.31 94 THR A CA 1
ATOM 737 C C . THR A 1 94 ? -19.965 -3.335 14.019 1.00 93.31 94 THR A C 1
ATOM 739 O O . THR A 1 94 ? -19.050 -2.905 14.720 1.00 93.31 94 THR A O 1
ATOM 742 N N . VAL A 1 95 ? -19.871 -3.372 12.689 1.00 93.12 95 VAL A N 1
ATOM 743 C CA . VAL A 1 95 ? -18.652 -2.995 11.953 1.00 93.12 95 VAL A CA 1
ATOM 744 C C . VAL A 1 95 ? -18.721 -1.537 11.492 1.00 93.12 95 VAL A C 1
ATOM 746 O O . VAL A 1 95 ? -19.559 -1.186 10.662 1.00 93.12 95 VAL A O 1
ATOM 749 N N . VAL A 1 96 ? -17.812 -0.700 11.994 1.00 94.25 96 VAL A N 1
ATOM 750 C CA . VAL A 1 96 ? -17.804 0.756 11.787 1.00 94.25 96 VAL A CA 1
ATOM 751 C C . VAL A 1 96 ? -16.549 1.179 11.012 1.00 94.25 96 VAL A C 1
ATOM 753 O O . VAL A 1 96 ? -15.439 1.123 11.548 1.00 94.25 96 VAL A O 1
ATOM 756 N N . PRO A 1 97 ? -16.675 1.617 9.746 1.00 92.94 97 PRO A N 1
ATOM 757 C CA . PRO A 1 97 ? -15.539 2.126 8.993 1.00 92.94 97 PRO A CA 1
ATOM 758 C C . PRO A 1 97 ? -15.205 3.569 9.394 1.00 92.94 97 PRO A C 1
ATOM 760 O O . PRO A 1 97 ? -16.049 4.456 9.285 1.00 92.94 97 PRO A O 1
ATOM 763 N N . THR A 1 98 ? -13.956 3.831 9.782 1.00 90.88 98 THR A N 1
ATOM 764 C CA . THR A 1 98 ? -13.469 5.183 10.104 1.00 90.88 98 THR A CA 1
ATOM 765 C C . THR A 1 98 ? -13.311 6.060 8.863 1.00 90.88 98 THR A C 1
ATOM 767 O O . THR A 1 98 ? -13.378 7.284 8.961 1.00 90.88 98 THR A O 1
ATOM 770 N N . ILE A 1 99 ? -13.113 5.452 7.686 1.00 87.56 99 ILE A N 1
ATOM 771 C CA . ILE A 1 99 ? -12.869 6.119 6.397 1.00 87.56 99 ILE A CA 1
ATOM 772 C C . ILE A 1 99 ? -11.612 7.011 6.483 1.00 87.56 99 ILE A C 1
ATOM 774 O O . ILE A 1 99 ? -11.657 8.220 6.239 1.00 87.56 99 ILE A O 1
ATOM 778 N N . GLY A 1 100 ? -10.491 6.415 6.907 1.00 88.75 100 GLY A N 1
ATOM 779 C CA . GLY A 1 100 ? -9.228 7.108 7.216 1.00 88.75 100 GLY A CA 1
ATOM 780 C C . GLY A 1 100 ? -9.224 7.789 8.594 1.00 88.75 100 GLY A C 1
ATOM 781 O O . GLY A 1 100 ? -10.063 7.474 9.440 1.00 88.75 100 GLY A O 1
ATOM 782 N N . HIS A 1 101 ? -8.298 8.734 8.816 1.00 93.75 101 HIS A N 1
ATOM 783 C CA . HIS A 1 101 ? -8.106 9.450 10.095 1.00 93.75 101 HIS A CA 1
ATOM 784 C C . HIS A 1 101 ? -9.401 9.977 10.712 1.00 93.75 101 HIS A C 1
ATOM 786 O O . HIS A 1 101 ? -10.241 10.554 10.015 1.00 93.75 101 HIS A O 1
ATOM 792 N N . VAL A 1 102 ? -9.543 9.786 12.024 1.00 95.94 102 VAL A N 1
ATOM 793 C CA . VAL A 1 102 ? -10.696 10.268 12.798 1.00 95.94 102 VAL A CA 1
ATOM 794 C C . VAL A 1 102 ? -10.404 11.601 13.486 1.00 95.94 102 VAL A C 1
ATOM 796 O O . VAL A 1 102 ? -11.347 12.347 13.721 1.00 95.94 102 VAL A O 1
ATOM 799 N N . CYS A 1 103 ? -9.130 11.949 13.699 1.00 94.88 103 CYS A N 1
ATOM 800 C CA . CYS A 1 103 ? -8.675 13.281 14.106 1.00 94.88 103 CYS A CA 1
ATOM 80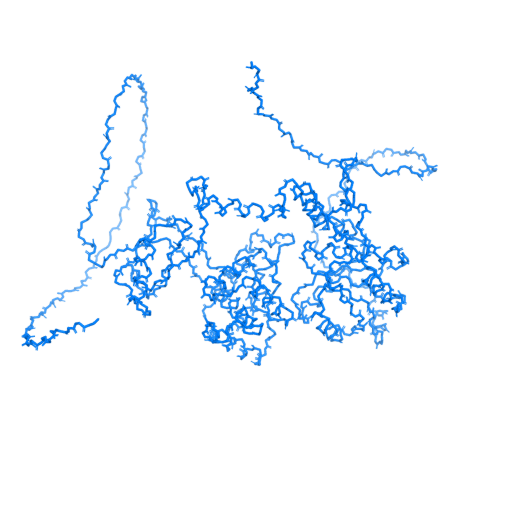1 C C . CYS A 1 103 ? -7.976 14.019 12.949 1.00 94.88 103 CYS A C 1
ATOM 803 O O . CYS A 1 103 ? -7.366 13.401 12.075 1.00 94.88 103 CYS A O 1
ATOM 805 N N . SER A 1 104 ? -8.042 15.354 12.935 1.00 93.19 104 SER A N 1
ATOM 806 C CA . SER A 1 104 ? -7.405 16.184 11.901 1.00 93.19 104 SER A CA 1
ATOM 807 C C . SER A 1 104 ? -7.058 17.591 12.386 1.00 93.19 104 SER A C 1
ATOM 809 O O . SER A 1 104 ? -7.814 18.183 13.151 1.00 93.19 104 SER A O 1
ATOM 811 N N . PHE A 1 105 ? -5.968 18.155 11.861 1.00 92.94 105 PHE A N 1
ATOM 812 C CA . PHE A 1 105 ? -5.690 19.597 11.914 1.00 92.94 105 PHE A CA 1
ATOM 813 C C . PHE A 1 105 ? -6.679 20.404 11.038 1.00 92.94 105 PHE A C 1
ATOM 815 O O . PHE A 1 105 ? -7.287 19.834 10.124 1.00 92.94 105 PHE A O 1
ATOM 822 N N . PRO A 1 106 ? -6.785 21.740 11.207 1.00 89.94 106 PRO A N 1
ATOM 823 C CA . PRO A 1 106 ? -7.635 22.587 10.372 1.00 89.94 106 PRO A CA 1
ATOM 824 C C . PRO A 1 106 ? -7.292 22.490 8.877 1.00 89.94 106 PRO A C 1
ATOM 826 O O . PRO A 1 106 ? -6.120 22.416 8.497 1.00 89.94 106 PRO A O 1
ATOM 829 N N . ARG A 1 107 ? -8.312 22.555 8.004 1.00 88.62 107 ARG A N 1
ATOM 830 C CA . ARG A 1 107 ? -8.142 22.454 6.535 1.00 88.62 107 ARG A CA 1
ATOM 831 C C . ARG A 1 107 ? -7.243 23.549 5.940 1.00 88.62 107 ARG A C 1
ATOM 833 O O . ARG A 1 107 ? -6.600 23.318 4.922 1.00 88.62 107 ARG A O 1
ATOM 840 N N . LYS A 1 108 ? -7.204 24.737 6.554 1.00 89.88 108 LYS A N 1
ATOM 841 C CA . LYS A 1 108 ? -6.259 25.814 6.214 1.00 89.88 108 LYS A CA 1
ATOM 842 C C . LYS A 1 108 ? -4.937 25.587 6.957 1.00 89.88 108 LYS A C 1
ATOM 844 O O . LYS A 1 108 ? -4.946 25.145 8.102 1.00 89.88 108 LYS A O 1
ATOM 849 N N . LEU A 1 109 ? -3.806 25.945 6.340 1.00 86.94 109 LEU A N 1
ATOM 850 C CA . LEU A 1 109 ? -2.477 25.898 6.981 1.00 86.94 109 LEU A CA 1
ATOM 851 C C . LEU A 1 109 ? -2.297 26.925 8.116 1.00 86.94 109 LEU A C 1
ATOM 853 O O . LEU A 1 109 ? -1.338 26.821 8.873 1.00 86.94 109 LEU A O 1
ATOM 857 N N . TYR A 1 110 ? -3.211 27.894 8.237 1.00 84.38 110 TYR A N 1
ATOM 858 C CA . TYR A 1 110 ? -3.247 28.877 9.318 1.00 84.38 110 TYR A CA 1
ATOM 859 C C . TYR A 1 110 ? -4.625 28.834 10.015 1.00 84.38 110 TYR A C 1
ATOM 861 O O . TYR A 1 110 ? -5.630 28.824 9.294 1.00 84.38 110 TYR A O 1
ATOM 869 N N . PRO A 1 111 ? -4.691 28.814 11.364 1.00 84.88 111 PRO A N 1
ATOM 870 C CA . PRO A 1 111 ? -3.560 28.733 12.297 1.00 84.88 111 PRO A CA 1
ATOM 871 C C . PRO A 1 111 ? -2.728 27.455 12.099 1.00 84.88 111 PRO A C 1
ATOM 873 O O . PRO A 1 111 ? -3.225 26.433 11.618 1.00 84.88 111 PRO A O 1
ATOM 876 N N . ILE A 1 112 ? -1.430 27.525 12.416 1.00 87.06 112 ILE A N 1
ATOM 877 C CA . ILE A 1 112 ? -0.510 26.397 12.190 1.00 87.06 112 ILE A CA 1
ATOM 878 C C . ILE A 1 112 ? -0.916 25.167 13.009 1.00 87.06 112 ILE A C 1
ATOM 880 O O . ILE A 1 112 ? -0.740 24.047 12.542 1.00 87.06 112 ILE A O 1
ATOM 884 N N . GLY A 1 113 ? -1.535 25.358 14.176 1.00 87.38 113 GLY A N 1
ATOM 885 C CA . GLY A 1 113 ? -2.102 24.275 14.984 1.00 87.38 113 GLY A CA 1
ATOM 886 C C . GLY A 1 113 ? -1.089 23.332 15.623 1.00 87.38 113 GLY A C 1
ATOM 887 O O . GLY A 1 113 ? -1.470 22.292 16.152 1.00 87.38 113 GLY A O 1
ATOM 888 N N . ILE A 1 114 ? 0.182 23.719 15.562 1.00 88.56 114 ILE A N 1
ATOM 889 C CA . ILE A 1 114 ? 1.335 23.082 16.179 1.00 88.56 114 ILE A CA 1
ATOM 890 C C . ILE A 1 114 ? 1.989 24.169 17.027 1.00 88.56 114 ILE A C 1
ATOM 892 O O . ILE A 1 114 ? 2.256 25.259 16.518 1.00 88.56 114 ILE A O 1
ATOM 896 N N . ASP A 1 115 ? 2.238 23.876 18.294 1.00 84.38 115 ASP A N 1
ATOM 897 C CA . ASP A 1 115 ? 3.125 24.664 19.144 1.00 84.38 115 ASP A CA 1
ATOM 898 C C . ASP A 1 115 ? 4.496 23.977 19.214 1.00 84.38 115 ASP A C 1
ATOM 900 O O . ASP A 1 115 ? 4.581 22.752 19.137 1.00 84.38 115 ASP A O 1
ATOM 904 N N . LEU A 1 116 ? 5.553 24.778 19.319 1.00 78.56 116 LEU A N 1
ATOM 905 C CA . LEU A 1 116 ? 6.955 24.355 19.408 1.00 78.56 116 LEU A CA 1
ATOM 906 C C . LEU A 1 116 ? 7.685 25.043 20.579 1.00 78.56 116 LEU A C 1
ATOM 908 O O . LEU A 1 116 ? 8.886 24.854 20.752 1.00 78.56 116 LEU A O 1
ATOM 912 N N . SER A 1 117 ? 6.985 25.858 21.379 1.00 76.44 117 SER A N 1
ATOM 913 C CA . SER A 1 117 ? 7.568 26.688 22.446 1.00 76.44 117 SER A CA 1
ATOM 914 C C . SER A 1 117 ? 8.191 25.894 23.599 1.00 76.44 117 SER A C 1
ATOM 916 O O . SER A 1 117 ? 9.086 26.404 24.267 1.00 76.44 117 SER A O 1
ATOM 918 N N . SER A 1 118 ? 7.776 24.641 23.805 1.00 73.06 118 SER A N 1
ATOM 919 C CA . SER A 1 118 ? 8.387 23.706 24.761 1.00 73.06 118 SER A CA 1
ATOM 920 C C . SER A 1 118 ? 9.601 22.949 24.205 1.00 73.06 118 SER A C 1
ATOM 922 O O . SER A 1 118 ? 10.207 22.165 24.930 1.00 73.06 118 SER A O 1
ATOM 924 N N . GLY A 1 119 ? 9.932 23.118 22.920 1.00 68.88 119 GLY A N 1
ATOM 925 C CA . GLY A 1 119 ? 10.854 22.244 22.183 1.00 68.88 119 GLY A CA 1
ATOM 926 C C . GLY A 1 119 ? 10.211 20.946 21.670 1.00 68.88 119 GLY A C 1
ATOM 927 O O . GLY A 1 119 ? 10.804 20.265 20.836 1.00 68.88 119 GLY A O 1
ATOM 928 N N . GLU A 1 120 ? 8.984 20.631 22.097 1.00 68.00 120 GLU A N 1
ATOM 929 C CA . GLU A 1 120 ? 8.192 19.491 21.622 1.00 68.00 120 GLU A CA 1
ATOM 930 C C . GLU A 1 120 ? 7.028 19.956 20.731 1.00 68.00 120 GLU A C 1
ATOM 932 O O . GLU A 1 120 ? 6.453 21.023 20.938 1.00 68.00 120 GLU A O 1
ATOM 937 N N . GLY A 1 12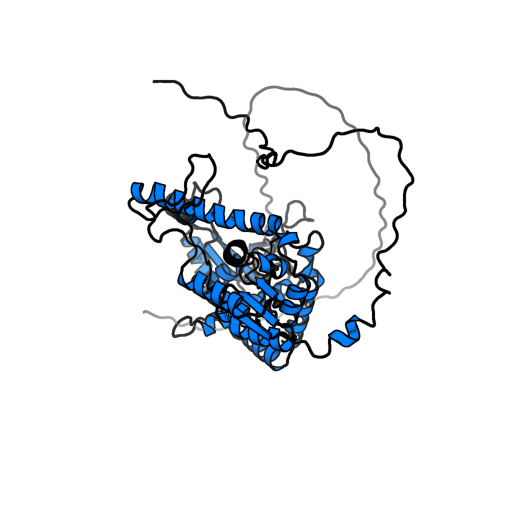1 ? 6.660 19.143 19.735 1.00 69.50 121 GLY A N 1
ATOM 938 C CA . GLY A 1 121 ? 5.578 19.448 18.793 1.00 69.50 121 GLY A CA 1
ATOM 939 C C . GLY A 1 121 ? 4.188 19.159 19.358 1.00 69.50 121 GLY A C 1
ATOM 940 O O . GLY A 1 121 ? 3.651 18.075 19.137 1.00 69.50 121 GLY A O 1
ATOM 941 N N . LEU A 1 122 ? 3.582 20.128 20.046 1.00 81.06 122 LEU A N 1
ATOM 942 C CA . LEU A 1 122 ? 2.246 19.983 20.634 1.00 81.06 122 LEU A CA 1
ATOM 943 C C . LEU A 1 122 ? 1.146 20.289 19.605 1.00 81.06 122 LEU A C 1
ATOM 945 O O . LEU A 1 122 ? 1.018 21.410 19.111 1.00 81.06 122 LEU A O 1
ATOM 949 N N . GLU A 1 123 ? 0.309 19.297 19.304 1.00 88.56 123 GLU A N 1
ATOM 950 C CA . GLU A 1 123 ? -0.707 19.328 18.238 1.00 88.56 123 GLU A CA 1
ATOM 951 C C . GLU A 1 123 ? -1.997 20.091 18.629 1.00 88.56 123 GLU A C 1
ATOM 953 O O . GLU A 1 123 ? -3.098 19.547 18.539 1.00 88.56 123 GLU A O 1
ATOM 958 N N . LYS A 1 124 ? -1.875 21.349 19.080 1.00 86.06 124 LYS A N 1
ATOM 959 C CA . LYS A 1 124 ? -2.958 22.132 19.716 1.00 86.06 124 LYS A CA 1
ATOM 960 C C . LYS A 1 124 ? -4.305 22.153 18.978 1.00 86.06 124 LYS A C 1
ATOM 962 O O . LYS A 1 124 ? -5.328 22.127 19.647 1.00 86.06 124 LYS A O 1
ATOM 967 N N . GLU A 1 125 ? -4.320 22.179 17.642 1.00 88.19 125 GLU A N 1
ATOM 968 C CA . GLU A 1 125 ? -5.563 22.251 16.837 1.00 88.19 125 GLU A CA 1
ATOM 969 C C . GLU A 1 125 ? -5.952 20.903 16.188 1.00 88.19 125 GLU A C 1
ATOM 971 O O . GLU A 1 125 ? -6.758 20.854 15.254 1.00 88.19 125 GLU A O 1
ATOM 976 N N . ARG A 1 126 ? -5.333 19.785 16.591 1.00 92.25 126 ARG A N 1
ATOM 977 C CA . ARG A 1 126 ? -5.647 18.458 16.043 1.00 92.25 126 ARG A CA 1
ATOM 978 C C . ARG A 1 126 ? -6.803 17.843 16.825 1.00 92.25 126 ARG A C 1
ATOM 980 O O . ARG A 1 126 ? -6.611 17.306 17.911 1.00 92.25 126 ARG A O 1
ATOM 987 N N . HIS A 1 127 ? -8.004 17.888 16.256 1.00 93.62 127 HIS A N 1
ATOM 988 C CA . HIS A 1 127 ? -9.226 17.483 16.957 1.00 93.62 127 HIS A CA 1
ATOM 989 C C . HIS A 1 127 ? -9.977 16.349 16.242 1.00 93.62 127 HIS A C 1
ATOM 991 O O . HIS A 1 127 ? -9.856 16.214 15.018 1.00 93.62 127 HIS A O 1
ATOM 997 N N . PRO A 1 128 ? -10.783 15.549 16.970 1.00 95.94 128 PRO A N 1
ATOM 998 C CA . PRO A 1 128 ? -11.709 14.594 16.373 1.00 95.94 128 PRO A CA 1
ATOM 999 C C . PRO A 1 128 ? -12.674 15.256 15.382 1.00 95.94 128 PRO A C 1
ATOM 1001 O O . PRO A 1 128 ? -13.332 16.248 15.694 1.00 95.94 128 PRO A O 1
ATOM 1004 N N . ILE A 1 129 ? -12.809 14.667 14.197 1.00 96.00 129 ILE A N 1
ATOM 1005 C CA . ILE A 1 129 ? -13.771 15.068 13.168 1.00 96.00 129 ILE A CA 1
ATOM 1006 C C . ILE A 1 129 ? -15.186 14.785 13.713 1.00 96.00 129 ILE A C 1
ATOM 1008 O O . ILE A 1 129 ? -15.483 13.617 13.983 1.00 96.00 129 ILE A O 1
ATOM 1012 N N . PRO A 1 130 ? -16.077 15.789 13.867 1.00 95.38 130 PRO A N 1
ATOM 1013 C CA . PRO A 1 130 ? -17.316 15.639 14.640 1.00 95.38 130 PRO A CA 1
ATOM 1014 C C . PRO A 1 130 ? -18.227 14.485 14.200 1.00 95.38 130 PRO A C 1
ATOM 1016 O O . PRO A 1 130 ? -18.736 13.747 15.040 1.00 95.38 130 PRO A O 1
ATOM 1019 N N . GLU A 1 131 ? -18.386 14.289 12.889 1.00 95.19 131 GLU A N 1
ATOM 1020 C CA . GLU A 1 131 ? -19.178 13.198 12.299 1.00 95.19 131 GLU A CA 1
ATOM 1021 C C . GLU A 1 131 ? -18.624 11.817 12.677 1.00 95.19 131 GLU A C 1
ATOM 1023 O O . GLU A 1 131 ? -19.365 10.929 13.096 1.00 95.19 131 GLU A O 1
ATOM 1028 N N . LYS A 1 132 ? -17.298 11.652 12.584 1.00 95.69 132 LYS A N 1
ATOM 1029 C CA . LYS A 1 132 ? -16.608 10.397 12.906 1.00 95.69 132 LYS A CA 1
ATOM 1030 C C . LYS A 1 132 ? -16.606 10.135 14.408 1.00 95.69 132 LYS A C 1
ATOM 1032 O O . LYS A 1 132 ? -16.871 9.010 14.818 1.00 95.69 132 LYS A O 1
ATOM 1037 N N . ARG A 1 133 ? -16.386 11.173 15.228 1.00 96.50 133 ARG A N 1
ATOM 1038 C CA . ARG A 1 133 ? -16.506 11.085 16.691 1.00 96.50 133 ARG A CA 1
ATOM 1039 C C . ARG A 1 133 ? -17.909 10.624 17.089 1.00 96.50 133 ARG A C 1
ATOM 1041 O O . ARG A 1 133 ? -18.020 9.713 17.899 1.00 96.50 133 ARG A O 1
ATOM 1048 N N . ARG A 1 134 ? -18.966 11.196 16.495 1.00 96.69 134 ARG A N 1
ATOM 1049 C CA . ARG A 1 134 ? -20.353 10.772 16.748 1.00 96.69 134 ARG A CA 1
ATOM 1050 C C . ARG A 1 134 ? -20.546 9.290 16.425 1.00 96.69 134 ARG A C 1
ATOM 1052 O O . ARG A 1 134 ? -20.950 8.551 17.310 1.00 96.69 134 ARG A O 1
ATOM 1059 N N . ALA A 1 135 ? -20.171 8.850 15.222 1.00 95.75 135 ALA A N 1
ATOM 1060 C CA . ALA A 1 135 ? -20.328 7.455 14.801 1.00 95.75 135 ALA A CA 1
ATOM 1061 C C . ALA A 1 135 ? -19.552 6.449 15.679 1.00 95.75 135 ALA A C 1
ATOM 1063 O O . ALA A 1 135 ? -20.038 5.347 15.924 1.00 95.75 135 ALA A O 1
ATOM 1064 N N . ILE A 1 136 ? -18.365 6.819 16.179 1.00 96.75 136 ILE A N 1
ATOM 1065 C CA . ILE A 1 136 ? -17.590 6.000 17.129 1.00 96.75 136 ILE A CA 1
ATOM 1066 C C . ILE A 1 136 ? -18.328 5.872 18.465 1.00 96.75 136 ILE A C 1
ATOM 1068 O O . ILE A 1 136 ? -18.518 4.761 18.959 1.00 96.75 136 ILE A O 1
ATOM 1072 N N . LEU A 1 137 ? -18.756 6.998 19.042 1.00 97.25 137 LEU A N 1
ATOM 1073 C CA . LEU A 1 137 ? -19.381 7.019 20.364 1.00 97.25 137 LEU A CA 1
ATOM 1074 C C . LEU A 1 137 ? -20.774 6.384 20.364 1.00 97.25 137 LEU A C 1
ATOM 1076 O O . LEU A 1 137 ? -21.106 5.654 21.290 1.00 97.25 137 LEU A O 1
ATOM 1080 N N . GLU A 1 138 ? -21.557 6.600 19.308 1.00 96.81 138 GLU A N 1
ATOM 1081 C CA . GLU A 1 138 ? -22.866 5.978 19.100 1.00 96.81 138 GLU A CA 1
ATOM 1082 C C . GLU A 1 138 ? -22.747 4.451 18.987 1.00 96.81 138 GLU A C 1
ATOM 1084 O O . GLU A 1 138 ? -23.473 3.718 19.657 1.00 96.81 138 GLU A O 1
ATOM 1089 N N . ALA A 1 139 ? -21.778 3.951 18.213 1.00 95.81 139 ALA A N 1
ATOM 1090 C CA . ALA A 1 139 ? -21.558 2.514 18.068 1.00 95.81 139 ALA A CA 1
ATOM 1091 C C . ALA A 1 139 ? -21.092 1.834 19.366 1.00 95.81 139 ALA A C 1
ATOM 1093 O O . ALA A 1 139 ? -21.471 0.690 19.610 1.00 95.81 139 ALA A O 1
ATOM 1094 N N . VAL A 1 140 ? -20.305 2.521 20.204 1.00 96.06 140 VAL A N 1
ATOM 1095 C CA . VAL A 1 140 ? -19.943 2.021 21.542 1.00 96.06 140 VAL A CA 1
ATOM 1096 C C . VAL A 1 140 ? -21.133 2.100 22.501 1.00 96.06 140 VAL A C 1
ATOM 1098 O O . VAL A 1 140 ? -21.419 1.113 23.173 1.00 96.06 140 VAL A O 1
ATOM 1101 N N . SER A 1 141 ? -21.867 3.216 22.538 1.00 95.81 141 SER A N 1
ATOM 1102 C CA . SER A 1 141 ? -23.022 3.401 23.432 1.00 95.81 141 SER A CA 1
ATOM 1103 C C . SER A 1 141 ? -24.157 2.411 23.155 1.00 95.81 141 SER A C 1
ATOM 1105 O O . SER A 1 141 ? -24.829 1.977 24.086 1.00 95.81 141 SER A O 1
ATOM 1107 N N . ASN A 1 142 ? -24.359 2.030 21.890 1.00 94.88 142 ASN A N 1
ATOM 1108 C CA . ASN A 1 142 ? -25.390 1.073 21.479 1.00 94.88 142 ASN A CA 1
ATOM 1109 C C . ASN A 1 142 ? -24.954 -0.400 21.626 1.00 94.88 142 ASN A C 1
ATOM 1111 O O . ASN A 1 142 ? -25.764 -1.303 21.417 1.00 94.88 142 ASN A O 1
ATOM 1115 N N . ALA A 1 143 ? -23.689 -0.669 21.962 1.00 94.06 143 ALA A N 1
ATOM 1116 C CA . ALA A 1 143 ? -23.182 -2.019 22.187 1.00 94.06 143 ALA A CA 1
ATOM 1117 C C . ALA A 1 143 ? -23.221 -2.373 23.686 1.00 94.06 143 ALA A C 1
ATOM 1119 O O . ALA A 1 143 ? -22.683 -1.604 24.486 1.00 94.06 143 ALA A O 1
ATOM 1120 N N . PRO A 1 144 ? -23.770 -3.536 24.095 1.00 91.94 144 PRO A N 1
ATOM 1121 C CA . PRO A 1 144 ? -23.841 -3.933 25.504 1.00 91.94 144 PRO A CA 1
ATOM 1122 C C . PRO A 1 144 ? -22.495 -3.876 26.239 1.00 91.94 144 PRO A C 1
ATOM 1124 O O . PRO A 1 144 ? -21.436 -4.011 25.626 1.00 91.94 144 PRO A O 1
ATOM 1127 N N . ALA A 1 145 ? -22.529 -3.684 27.561 1.00 86.50 145 ALA A N 1
ATOM 1128 C CA . ALA A 1 145 ? -21.344 -3.364 28.366 1.00 86.50 145 ALA A CA 1
ATOM 1129 C C . ALA A 1 145 ? -20.192 -4.382 28.225 1.00 86.50 145 ALA A C 1
ATOM 1131 O O . ALA A 1 145 ? -19.033 -3.987 28.136 1.00 86.50 145 ALA A O 1
ATOM 1132 N N . GLY A 1 146 ? -20.513 -5.679 28.135 1.00 86.50 146 GLY A N 1
ATOM 1133 C CA . GLY A 1 146 ? -19.538 -6.759 27.929 1.00 86.50 146 GLY A CA 1
ATOM 1134 C C . GLY A 1 146 ? -19.073 -6.971 26.480 1.00 86.50 146 GLY A C 1
ATOM 1135 O O . GLY A 1 146 ? -18.274 -7.870 26.236 1.00 86.50 146 GLY A O 1
ATOM 1136 N N . ALA A 1 147 ? -19.565 -6.195 25.507 1.00 92.62 147 ALA A N 1
ATOM 1137 C CA . ALA A 1 147 ? -19.156 -6.324 24.110 1.00 92.62 147 ALA A CA 1
ATOM 1138 C C . ALA A 1 147 ? -17.739 -5.768 23.887 1.00 92.62 147 ALA A C 1
ATOM 1140 O O . ALA A 1 147 ? -17.425 -4.649 24.310 1.00 92.62 147 ALA A O 1
ATOM 1141 N N . ALA A 1 148 ? -16.906 -6.541 23.184 1.00 93.06 148 ALA A N 1
ATOM 1142 C CA . ALA A 1 148 ? -15.520 -6.187 22.883 1.00 93.06 148 ALA A CA 1
ATOM 1143 C C . ALA A 1 148 ? -15.429 -5.024 21.879 1.00 93.06 148 ALA A C 1
ATOM 1145 O O . ALA A 1 148 ? -16.231 -4.925 20.952 1.00 93.06 148 ALA A O 1
ATOM 1146 N N . ILE A 1 149 ? -14.422 -4.166 22.026 1.00 95.38 149 ILE A N 1
ATOM 1147 C CA . ILE A 1 149 ? -14.164 -3.013 21.158 1.00 95.38 149 ILE A CA 1
ATOM 1148 C C . ILE A 1 149 ? -12.877 -3.290 20.375 1.00 95.38 149 ILE A C 1
ATOM 1150 O O . ILE A 1 149 ? -11.765 -3.082 20.853 1.00 95.38 149 ILE A O 1
ATOM 1154 N N . ILE A 1 150 ? -13.032 -3.809 19.161 1.00 94.69 150 ILE A N 1
ATOM 1155 C CA . ILE A 1 150 ? -11.937 -4.309 18.330 1.00 94.69 150 ILE A CA 1
ATOM 1156 C C . ILE A 1 150 ? -11.473 -3.211 17.369 1.00 94.69 150 ILE A C 1
ATOM 1158 O O . ILE A 1 150 ? -12.207 -2.805 16.469 1.00 94.69 150 ILE A O 1
ATOM 1162 N N . ILE A 1 151 ? -10.231 -2.756 17.521 1.00 95.06 151 ILE A N 1
ATOM 1163 C CA . ILE A 1 151 ? -9.596 -1.762 16.649 1.00 95.06 151 ILE A CA 1
ATOM 1164 C C . ILE A 1 151 ? -8.757 -2.496 15.593 1.00 95.06 151 ILE A C 1
ATOM 1166 O O . ILE A 1 151 ? -7.577 -2.806 15.789 1.00 95.06 151 ILE A O 1
ATOM 1170 N N . ALA A 1 152 ? -9.408 -2.787 14.466 1.00 92.44 152 ALA A N 1
ATOM 1171 C CA . ALA A 1 152 ? -8.896 -3.519 13.308 1.00 92.44 152 ALA A CA 1
ATOM 1172 C C . ALA A 1 152 ? -8.581 -2.585 12.117 1.00 92.44 152 ALA A C 1
ATOM 1174 O O . ALA A 1 152 ? -8.951 -2.843 10.966 1.00 92.44 152 ALA A O 1
ATOM 1175 N N . THR A 1 153 ? -7.903 -1.470 12.402 1.00 91.19 153 THR A N 1
ATOM 1176 C CA . THR A 1 153 ? -7.261 -0.614 11.392 1.00 91.19 153 THR A CA 1
ATOM 1177 C C . THR A 1 153 ? -6.025 -1.295 10.817 1.00 91.19 153 THR A C 1
ATOM 1179 O O . THR A 1 153 ? -5.502 -2.243 11.401 1.00 91.19 153 THR A O 1
ATOM 1182 N N . ASP A 1 154 ? -5.562 -0.833 9.663 1.00 88.00 154 ASP A N 1
ATOM 1183 C CA . ASP A 1 154 ? -4.514 -1.509 8.908 1.00 88.00 154 ASP A CA 1
ATOM 1184 C C . ASP A 1 154 ? -3.165 -1.494 9.659 1.00 88.00 154 ASP A C 1
ATOM 1186 O O . ASP A 1 154 ? -2.977 -0.773 10.641 1.00 88.00 154 ASP A O 1
ATOM 1190 N N . ASP A 1 155 ? -2.251 -2.369 9.252 1.00 84.38 155 ASP A N 1
ATOM 1191 C CA . ASP A 1 155 ? -0.968 -2.606 9.923 1.00 84.38 155 ASP A CA 1
ATOM 1192 C C . ASP A 1 155 ? 0.137 -1.720 9.316 1.00 84.38 155 ASP A C 1
ATOM 1194 O O . ASP A 1 155 ? 1.175 -2.195 8.864 1.00 84.38 155 ASP A O 1
ATOM 1198 N N . ASP A 1 156 ? -0.138 -0.418 9.222 1.00 87.19 156 ASP A N 1
ATOM 1199 C CA . ASP A 1 156 ? 0.823 0.597 8.793 1.00 87.19 156 ASP A CA 1
ATOM 1200 C C . ASP A 1 156 ? 0.782 1.831 9.711 1.00 87.19 156 ASP A C 1
ATOM 1202 O O . ASP A 1 156 ? -0.092 1.975 10.569 1.00 87.19 156 ASP A O 1
ATOM 1206 N N . VAL A 1 157 ? 1.743 2.736 9.518 1.00 89.94 157 VAL A N 1
ATOM 1207 C CA . VAL A 1 157 ? 1.925 3.945 10.338 1.00 89.94 157 VAL A CA 1
ATOM 1208 C C . VAL A 1 157 ? 0.690 4.862 10.339 1.00 89.94 157 VAL A C 1
ATOM 1210 O O . VAL A 1 157 ? 0.451 5.562 11.320 1.00 89.94 157 VAL A O 1
ATOM 1213 N N . GLU A 1 158 ? -0.120 4.873 9.277 1.00 90.19 158 GLU A N 1
ATOM 1214 C CA . GLU A 1 158 ? -1.364 5.649 9.254 1.00 90.19 158 GLU A CA 1
ATOM 1215 C C . GLU A 1 158 ? -2.480 4.890 9.994 1.00 90.19 158 GLU A C 1
ATOM 1217 O O . GLU A 1 158 ? -3.228 5.487 10.771 1.00 90.19 158 GLU A O 1
ATOM 1222 N N . GLY A 1 159 ? -2.548 3.566 9.818 1.00 91.88 159 GLY A N 1
ATOM 1223 C CA . GLY A 1 159 ? -3.435 2.652 10.536 1.00 91.88 159 GLY A CA 1
ATOM 1224 C C . GLY A 1 159 ? -3.254 2.683 12.056 1.00 91.88 159 GLY A C 1
ATOM 1225 O O . GLY A 1 159 ? -4.248 2.603 12.782 1.00 91.88 159 GLY A O 1
ATOM 1226 N N . ASP A 1 160 ? -2.029 2.886 12.544 1.00 93.50 160 ASP A N 1
ATOM 1227 C CA . ASP A 1 160 ? -1.727 3.037 13.972 1.00 93.50 160 ASP A CA 1
ATOM 1228 C C . ASP A 1 160 ? -2.064 4.421 14.531 1.00 93.50 160 ASP A C 1
ATOM 1230 O O . ASP A 1 160 ? -2.591 4.512 15.640 1.00 93.50 160 ASP A O 1
ATOM 1234 N N . VAL A 1 161 ? -1.900 5.495 13.749 1.00 95.44 161 VAL A N 1
ATOM 1235 C CA . VAL A 1 161 ? -2.454 6.812 14.117 1.00 95.44 161 VAL A CA 1
ATOM 1236 C C . VAL A 1 161 ? -3.980 6.746 14.226 1.00 95.44 161 VAL A C 1
ATOM 1238 O O . VAL A 1 161 ? -4.544 7.251 15.194 1.00 95.44 161 VAL A O 1
ATOM 1241 N N . ILE A 1 162 ? -4.659 6.084 13.277 1.00 95.94 162 ILE A N 1
ATOM 1242 C CA . ILE A 1 162 ? -6.115 5.872 13.350 1.00 95.94 162 ILE A CA 1
ATOM 1243 C C . ILE A 1 162 ? -6.468 5.019 14.578 1.00 95.94 162 ILE A C 1
ATOM 1245 O O . ILE A 1 162 ? -7.454 5.313 15.251 1.00 95.94 162 ILE A O 1
ATOM 1249 N N . ALA A 1 163 ? -5.681 3.984 14.885 1.00 95.25 163 ALA A N 1
ATOM 1250 C CA . ALA A 1 163 ? -5.928 3.119 16.033 1.00 95.25 163 ALA A CA 1
ATOM 1251 C C . ALA A 1 163 ? -5.850 3.893 17.355 1.00 95.25 163 ALA A C 1
ATOM 1253 O O . ALA A 1 163 ? -6.766 3.802 18.173 1.00 95.25 163 ALA A O 1
ATOM 1254 N N . TYR A 1 164 ? -4.774 4.663 17.536 1.00 95.81 164 TYR A N 1
ATOM 1255 C CA . TYR A 1 164 ? -4.557 5.518 18.698 1.00 95.81 164 TYR A CA 1
ATOM 1256 C C . TYR A 1 164 ? -5.696 6.529 18.860 1.00 95.81 164 TYR A C 1
ATOM 1258 O O . TYR A 1 164 ? -6.302 6.590 19.925 1.00 95.81 164 TYR A O 1
ATOM 1266 N N . ASP A 1 165 ? -6.055 7.251 17.791 1.00 96.69 165 ASP A N 1
ATOM 1267 C CA . ASP A 1 165 ? -7.148 8.229 17.825 1.00 96.69 165 ASP A CA 1
ATOM 1268 C C . ASP A 1 165 ? -8.500 7.597 18.211 1.00 96.69 165 ASP A C 1
ATOM 1270 O O . ASP A 1 165 ? -9.285 8.199 18.942 1.00 96.69 165 ASP A O 1
ATOM 1274 N N . VAL A 1 166 ? -8.805 6.390 17.715 1.00 96.88 166 VAL A N 1
ATOM 1275 C CA . VAL A 1 166 ? -10.049 5.679 18.060 1.00 96.88 166 VAL A CA 1
ATOM 1276 C C . VAL A 1 166 ? -10.039 5.247 19.527 1.00 96.88 166 VAL A C 1
ATOM 1278 O O . VAL A 1 166 ? -11.047 5.431 20.209 1.00 96.88 166 VAL A O 1
ATOM 1281 N N . ALA A 1 167 ? -8.922 4.715 20.032 1.00 95.81 167 ALA A N 1
ATOM 1282 C CA . ALA A 1 167 ? -8.798 4.346 21.441 1.00 95.81 167 ALA A CA 1
ATOM 1283 C C . ALA A 1 167 ? -8.920 5.567 22.365 1.00 95.81 167 ALA A C 1
ATOM 1285 O O . ALA A 1 167 ? -9.658 5.503 23.342 1.00 95.81 167 ALA A O 1
ATOM 1286 N N . ASP A 1 168 ? -8.273 6.684 22.024 1.00 95.19 168 ASP A N 1
ATOM 1287 C CA . ASP A 1 168 ? -8.325 7.948 22.767 1.00 95.19 168 ASP A CA 1
ATOM 1288 C C . ASP A 1 168 ? -9.748 8.536 22.819 1.00 95.19 168 ASP A C 1
ATOM 1290 O O . ASP A 1 168 ? -10.241 8.883 23.894 1.00 95.19 168 ASP A O 1
ATOM 1294 N N . ILE A 1 169 ? -10.464 8.553 21.684 1.00 96.75 169 ILE A N 1
ATOM 1295 C CA . ILE A 1 169 ? -11.868 8.998 21.611 1.00 96.75 169 ILE A CA 1
ATOM 1296 C C . ILE A 1 169 ? -12.789 8.130 22.478 1.00 96.75 169 ILE A C 1
ATOM 1298 O O . ILE A 1 169 ? -13.678 8.672 23.136 1.00 96.75 169 ILE A O 1
ATOM 1302 N N . VAL A 1 170 ? -12.611 6.804 22.460 1.00 96.00 170 VAL A N 1
ATOM 1303 C CA . VAL A 1 170 ? -13.445 5.876 23.241 1.00 96.00 170 VAL A CA 1
ATOM 1304 C C . VAL A 1 170 ? -13.108 5.969 24.728 1.00 96.00 170 VAL A C 1
ATOM 1306 O O . VAL A 1 170 ? -14.014 6.148 25.534 1.00 96.00 170 VAL A O 1
ATOM 1309 N N . TYR A 1 171 ? -11.828 5.917 25.098 1.00 93.62 171 TYR A N 1
ATOM 1310 C CA . TYR A 1 171 ? -11.368 5.999 26.487 1.00 93.62 171 TYR A CA 1
ATOM 1311 C C . TYR A 1 171 ? -11.762 7.325 27.155 1.00 93.62 171 TYR A C 1
ATOM 1313 O O . TYR A 1 171 ? -12.216 7.330 28.296 1.00 93.62 171 TYR A O 1
ATOM 1321 N N . SER A 1 172 ? -11.680 8.442 26.424 1.00 94.69 172 SER A N 1
ATOM 1322 C CA . SER A 1 172 ? -12.074 9.774 26.913 1.00 94.69 172 SER A CA 1
ATOM 1323 C C . SER A 1 172 ? -13.585 9.961 27.119 1.00 94.69 172 SER A C 1
ATOM 1325 O O . SER A 1 172 ? -14.000 10.994 27.643 1.00 94.69 172 SER A O 1
ATOM 1327 N N . ALA A 1 173 ? -14.418 9.015 26.675 1.00 96.12 173 ALA A N 1
ATOM 1328 C CA . ALA A 1 173 ? -15.878 9.072 26.802 1.00 96.12 173 ALA A CA 1
ATOM 1329 C C . ALA A 1 173 ? -16.471 7.912 27.621 1.00 96.12 173 ALA A C 1
ATOM 1331 O O . ALA A 1 173 ? -17.515 8.089 28.240 1.00 96.12 173 ALA A O 1
ATOM 1332 N N . PHE A 1 174 ? -15.801 6.758 27.619 1.00 95.38 174 PHE A N 1
ATOM 1333 C CA . PHE A 1 174 ? -16.215 5.504 28.249 1.00 95.38 174 PHE A CA 1
ATOM 1334 C C . PHE A 1 174 ? -15.016 4.852 28.975 1.00 95.38 174 PHE A C 1
ATOM 1336 O O . PHE A 1 174 ? -14.572 3.764 28.585 1.00 95.38 174 PHE A O 1
ATOM 1343 N N . PRO A 1 175 ? -14.409 5.513 29.983 1.00 92.81 175 PRO A N 1
ATOM 1344 C CA . PRO A 1 175 ? -13.210 5.011 30.664 1.00 92.81 175 PRO A CA 1
ATOM 1345 C C . PRO A 1 175 ? -13.432 3.647 31.338 1.00 92.81 175 PRO A C 1
ATOM 1347 O O . PRO A 1 175 ? -12.516 2.829 31.408 1.00 92.81 175 PRO A O 1
ATOM 1350 N N . GLU A 1 176 ? -14.660 3.346 31.764 1.00 92.50 176 GLU A N 1
ATOM 1351 C CA . GLU A 1 176 ? -15.072 2.041 32.289 1.00 92.50 176 GLU A CA 1
ATOM 1352 C C . GLU A 1 176 ? -14.960 0.904 31.257 1.00 92.50 176 GLU A C 1
ATOM 1354 O O . GLU A 1 176 ? -14.809 -0.261 31.632 1.00 92.50 176 GLU A O 1
ATOM 1359 N N . ARG A 1 177 ? -14.966 1.227 29.955 1.00 91.19 177 ARG A N 1
ATOM 1360 C CA . ARG A 1 177 ? -14.823 0.262 28.853 1.00 91.19 177 ARG A CA 1
ATOM 1361 C C . ARG A 1 177 ? -13.383 0.051 28.386 1.00 91.19 177 ARG A C 1
ATOM 1363 O O . ARG A 1 177 ? -13.188 -0.725 27.452 1.00 91.19 177 ARG A O 1
ATOM 1370 N N . ALA A 1 178 ? -12.378 0.659 29.027 1.00 86.94 178 ALA A N 1
ATOM 1371 C CA . ALA A 1 178 ? -10.964 0.517 28.650 1.00 86.94 178 ALA A CA 1
ATOM 1372 C C . ALA A 1 178 ? -10.538 -0.951 28.433 1.00 86.94 178 ALA A C 1
ATOM 1374 O O . ALA A 1 178 ? -10.003 -1.292 27.379 1.00 86.94 178 ALA A O 1
ATOM 1375 N N . ARG A 1 179 ? -10.918 -1.835 29.368 1.00 87.94 179 ARG A N 1
ATOM 1376 C CA . ARG A 1 179 ? -10.620 -3.282 29.355 1.00 87.94 179 ARG A CA 1
ATOM 1377 C C . ARG A 1 179 ? -11.267 -4.060 28.207 1.00 87.94 179 ARG A C 1
ATOM 1379 O O . ARG A 1 179 ? -10.862 -5.186 27.932 1.00 87.94 179 ARG A O 1
ATOM 1386 N N . ALA A 1 180 ? -12.289 -3.495 27.564 1.00 91.12 180 ALA A N 1
ATOM 1387 C CA . ALA A 1 180 ? -12.933 -4.088 26.396 1.00 91.12 180 ALA A CA 1
ATOM 1388 C C . ALA A 1 180 ? -12.220 -3.716 25.084 1.00 91.12 180 ALA A C 1
ATOM 1390 O O . ALA A 1 180 ? -12.504 -4.331 24.055 1.00 91.12 180 ALA A O 1
ATOM 1391 N N . ILE A 1 181 ? -11.319 -2.725 25.093 1.00 93.19 181 ILE A N 1
ATOM 1392 C CA . ILE A 1 181 ? -10.596 -2.268 23.902 1.00 93.19 181 ILE A CA 1
ATOM 1393 C C . ILE A 1 181 ? -9.437 -3.223 23.597 1.00 93.19 181 ILE A C 1
ATOM 1395 O O . ILE A 1 181 ? -8.582 -3.472 24.446 1.00 93.19 181 ILE A O 1
ATOM 1399 N N . VAL A 1 182 ? -9.377 -3.719 22.358 1.00 93.00 182 VAL A N 1
ATOM 1400 C CA . VAL A 1 182 ? -8.277 -4.552 21.843 1.00 93.00 182 VAL A CA 1
ATOM 1401 C C . VAL A 1 182 ? -7.785 -4.040 20.486 1.00 93.00 182 VAL A C 1
ATOM 1403 O O . VAL A 1 182 ? -8.588 -3.721 19.607 1.00 93.00 182 VAL A O 1
ATOM 1406 N N . ARG A 1 183 ? -6.464 -3.994 20.269 1.00 91.31 183 ARG A N 1
ATOM 1407 C CA . ARG A 1 183 ? -5.876 -3.768 18.930 1.00 91.31 183 ARG A CA 1
ATOM 1408 C C . ARG A 1 183 ? -5.767 -5.102 18.201 1.00 91.31 183 ARG A C 1
ATOM 1410 O O . ARG A 1 183 ? -5.347 -6.101 18.779 1.00 91.31 183 ARG A O 1
ATOM 1417 N N . VAL A 1 184 ? -6.097 -5.093 16.913 1.00 89.69 184 VAL A N 1
ATOM 1418 C CA . VAL A 1 184 ? -5.924 -6.225 15.997 1.00 89.69 184 VAL A CA 1
ATOM 1419 C C . VAL A 1 184 ? -5.260 -5.712 14.725 1.00 89.69 184 VAL A C 1
ATOM 1421 O O . VAL A 1 184 ? -5.847 -4.885 14.038 1.00 89.69 184 VAL A O 1
ATOM 1424 N N . ARG A 1 185 ? -4.056 -6.195 14.396 1.00 86.69 185 ARG A N 1
ATOM 1425 C CA . ARG A 1 185 ? -3.368 -5.901 13.124 1.00 86.69 185 ARG A CA 1
ATOM 1426 C C . ARG A 1 185 ? -3.879 -6.891 12.052 1.00 86.69 185 ARG A C 1
ATOM 1428 O O . ARG A 1 185 ? -3.664 -8.097 12.202 1.00 86.69 185 ARG A O 1
ATOM 1435 N N . PRO A 1 186 ? -4.654 -6.452 11.036 1.00 78.50 186 PRO A N 1
ATOM 1436 C CA . PRO A 1 186 ? -5.430 -7.348 10.184 1.00 78.50 186 PRO A CA 1
ATOM 1437 C C . PRO A 1 186 ? -4.655 -7.767 8.929 1.00 78.50 186 PRO A C 1
ATOM 1439 O O . PRO A 1 186 ? -4.336 -6.938 8.078 1.00 78.50 186 PRO A O 1
ATOM 1442 N N . GLY A 1 187 ? -4.420 -9.072 8.779 1.00 76.38 187 GLY A N 1
ATOM 1443 C CA . GLY A 1 187 ? -3.765 -9.639 7.598 1.00 76.38 187 GLY A CA 1
ATOM 1444 C C . GLY A 1 187 ? -4.644 -9.653 6.327 1.00 76.38 187 GLY A C 1
ATOM 1445 O O . GLY A 1 187 ? -5.520 -8.800 6.130 1.00 76.38 187 GLY A O 1
ATOM 1446 N N . PRO A 1 188 ? -4.445 -10.640 5.430 1.00 79.88 188 PRO A N 1
ATOM 1447 C CA . PRO A 1 188 ? -5.315 -10.869 4.276 1.00 79.88 188 PRO A CA 1
ATOM 1448 C C . PRO A 1 188 ? -6.794 -11.001 4.672 1.00 79.88 188 PRO A C 1
ATOM 1450 O O . PRO A 1 188 ? -7.121 -11.751 5.595 1.00 79.88 188 PRO A O 1
ATOM 1453 N N . ILE A 1 189 ? -7.696 -10.323 3.946 1.00 83.94 189 ILE A N 1
ATOM 1454 C CA . ILE A 1 189 ? -9.148 -10.278 4.225 1.00 83.94 189 ILE A CA 1
ATOM 1455 C C . ILE A 1 189 ? -9.819 -11.617 3.855 1.00 83.94 189 ILE A C 1
ATOM 1457 O O . ILE A 1 189 ? -10.545 -11.759 2.873 1.00 83.94 189 ILE A O 1
ATOM 1461 N N . THR A 1 190 ? -9.533 -12.628 4.669 1.00 84.19 190 THR A N 1
ATOM 1462 C CA . THR A 1 190 ? -9.918 -14.035 4.519 1.00 84.19 190 THR A CA 1
ATOM 1463 C C . THR A 1 190 ? -10.347 -14.592 5.879 1.00 84.19 190 THR A C 1
ATOM 1465 O O . THR A 1 190 ? -10.033 -14.012 6.919 1.00 84.19 190 THR A O 1
ATOM 1468 N N . VAL A 1 191 ? -11.047 -15.733 5.902 1.00 85.31 191 VAL A N 1
ATOM 1469 C CA . VAL A 1 191 ? -11.456 -16.365 7.174 1.00 85.31 191 VAL A CA 1
ATOM 1470 C C . VAL A 1 191 ? -10.233 -16.806 7.993 1.00 85.31 191 VAL A C 1
ATOM 1472 O O . VAL A 1 191 ? -10.212 -16.566 9.196 1.00 85.31 191 VAL A O 1
ATOM 1475 N N . ARG A 1 192 ? -9.192 -17.371 7.351 1.00 83.69 192 ARG A N 1
ATOM 1476 C CA . ARG A 1 192 ? -7.919 -17.718 8.016 1.00 83.69 192 ARG A CA 1
ATOM 1477 C C . ARG A 1 192 ? -7.240 -16.469 8.581 1.00 83.69 192 ARG A C 1
ATOM 1479 O O . ARG A 1 192 ? -7.019 -16.413 9.784 1.00 83.69 192 ARG A O 1
ATOM 1486 N N . GLY A 1 193 ? -6.982 -15.465 7.739 1.00 82.94 193 GLY A N 1
ATOM 1487 C CA . GLY A 1 193 ? -6.255 -14.252 8.127 1.00 82.94 193 GLY A CA 1
ATOM 1488 C C . GLY A 1 193 ? -6.916 -13.496 9.280 1.00 82.94 193 GLY A 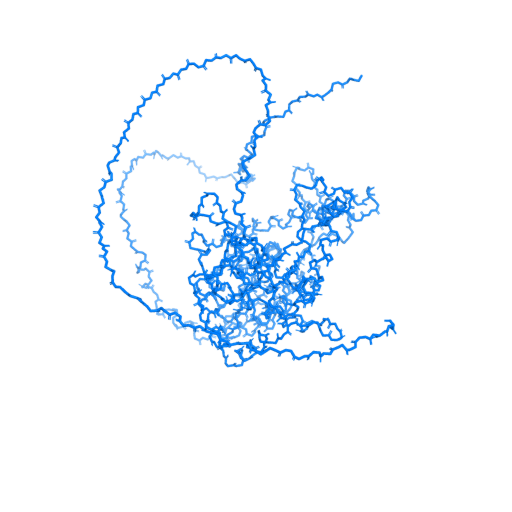C 1
ATOM 1489 O O . GLY A 1 193 ? -6.258 -13.207 10.273 1.00 82.94 193 GLY A O 1
ATOM 1490 N N . ILE A 1 194 ? -8.231 -13.255 9.209 1.00 85.31 194 ILE A N 1
ATOM 1491 C CA . ILE A 1 194 ? -8.954 -12.570 10.293 1.00 85.31 194 ILE A CA 1
ATOM 1492 C C . ILE A 1 194 ? -8.994 -13.419 11.572 1.00 85.31 194 ILE A C 1
ATOM 1494 O O . ILE A 1 194 ? -8.828 -12.860 12.653 1.00 85.31 194 ILE A O 1
ATOM 1498 N N . ARG A 1 195 ? -9.149 -14.750 11.487 1.00 87.38 195 ARG A N 1
ATOM 1499 C CA . ARG A 1 195 ? -9.086 -15.628 12.670 1.00 87.38 195 ARG A CA 1
ATOM 1500 C C . ARG A 1 195 ? -7.715 -15.558 13.352 1.00 87.38 195 ARG A C 1
ATOM 1502 O O . ARG A 1 195 ? -7.668 -15.441 14.571 1.00 87.38 195 ARG A O 1
ATOM 1509 N N . THR A 1 196 ? -6.624 -15.589 12.586 1.00 84.25 196 THR A N 1
ATOM 1510 C CA . THR A 1 196 ? -5.258 -15.460 13.121 1.00 84.25 196 THR A CA 1
ATOM 1511 C C . THR A 1 196 ? -5.037 -14.083 13.756 1.00 84.25 196 THR A C 1
ATOM 1513 O O . THR A 1 196 ? -4.608 -14.008 14.904 1.00 84.25 196 THR A O 1
ATOM 1516 N N . SER A 1 197 ? -5.422 -12.997 13.075 1.00 84.94 197 SER A N 1
ATOM 1517 C CA . SER A 1 197 ? -5.335 -11.636 13.625 1.00 84.94 197 SER A CA 1
ATOM 1518 C C . SER A 1 197 ? -6.155 -11.464 14.918 1.00 84.94 197 SER A C 1
ATOM 1520 O O . SER A 1 197 ? -5.680 -10.833 15.860 1.00 84.94 197 SER A O 1
ATOM 1522 N N . LEU A 1 198 ? -7.353 -12.056 15.009 1.00 86.31 198 LEU A N 1
ATOM 1523 C CA . LEU A 1 198 ? -8.167 -12.051 16.234 1.00 86.31 198 LEU A CA 1
ATOM 1524 C C . LEU A 1 198 ? -7.536 -12.874 17.369 1.00 86.31 198 LEU A C 1
ATOM 1526 O O . LEU A 1 198 ? -7.616 -12.460 18.520 1.00 86.31 198 LEU A O 1
ATOM 1530 N N . ALA A 1 199 ? -6.872 -13.994 17.067 1.00 86.00 199 ALA A N 1
ATOM 1531 C CA . ALA A 1 199 ? -6.147 -14.783 18.069 1.00 86.00 199 ALA A CA 1
ATOM 1532 C C . ALA A 1 199 ? -4.923 -14.041 18.646 1.00 86.00 199 ALA A C 1
ATOM 1534 O O . ALA A 1 199 ? -4.527 -14.303 19.777 1.00 86.00 199 ALA A O 1
ATOM 1535 N N . SER A 1 200 ? -4.353 -13.088 17.897 1.00 81.06 200 SER A N 1
ATOM 1536 C CA . SER A 1 200 ? -3.280 -12.194 18.365 1.00 81.06 200 SER A CA 1
ATOM 1537 C C . SER A 1 200 ? -3.760 -10.924 19.093 1.00 81.06 200 SER A C 1
ATOM 1539 O O . SER A 1 200 ? -2.936 -10.075 19.432 1.00 81.06 200 SER A O 1
ATOM 1541 N N . ALA A 1 201 ? -5.068 -10.758 19.323 1.00 84.81 201 ALA A N 1
ATOM 1542 C CA . ALA A 1 201 ? -5.622 -9.570 19.976 1.00 84.81 201 ALA A CA 1
ATOM 1543 C C . ALA A 1 201 ? -5.126 -9.418 21.426 1.00 84.81 201 ALA A C 1
ATOM 1545 O O . ALA A 1 201 ? -5.099 -10.385 22.188 1.00 84.81 201 ALA A O 1
ATOM 1546 N N . GLN A 1 202 ? -4.793 -8.189 21.835 1.00 80.75 202 GLN A N 1
ATOM 1547 C CA . GLN A 1 202 ? -4.373 -7.882 23.209 1.00 80.75 202 GLN A CA 1
ATOM 1548 C C . GLN A 1 202 ? -5.179 -6.711 23.805 1.00 80.75 202 GLN A C 1
ATOM 1550 O O . GLN A 1 202 ? -5.439 -5.746 23.079 1.00 80.75 202 GLN A O 1
ATOM 1555 N N . PRO A 1 203 ? -5.555 -6.765 25.105 1.00 85.12 203 PRO A N 1
ATOM 1556 C CA . PRO A 1 203 ? -6.203 -5.659 25.818 1.00 85.12 203 PRO A CA 1
ATOM 1557 C C . PRO A 1 203 ? -5.360 -4.387 25.841 1.00 85.12 203 PRO A C 1
ATOM 1559 O O . PRO A 1 203 ? -4.137 -4.460 25.999 1.00 85.12 203 PRO A O 1
ATOM 1562 N N . LEU A 1 204 ? -6.025 -3.233 25.745 1.00 84.19 204 LEU A N 1
ATOM 1563 C CA . LEU A 1 204 ? -5.405 -1.910 25.684 1.00 84.19 204 LEU A CA 1
ATOM 1564 C C . LEU A 1 204 ? -4.383 -1.678 26.806 1.00 84.19 204 LEU A C 1
ATOM 1566 O O . LEU A 1 204 ? -3.307 -1.154 26.535 1.00 84.19 204 LEU A O 1
ATOM 1570 N N . GLU A 1 205 ? -4.645 -2.133 28.034 1.00 84.00 205 GLU A N 1
ATOM 1571 C CA . GLU A 1 205 ? -3.732 -1.963 29.173 1.00 84.00 205 GLU A CA 1
ATOM 1572 C C . GLU A 1 205 ? -2.356 -2.612 28.957 1.00 84.00 205 GLU A C 1
ATOM 1574 O O . GLU A 1 205 ? -1.362 -2.139 29.504 1.00 84.00 205 GLU A O 1
ATOM 1579 N N . ARG A 1 206 ? -2.276 -3.686 28.157 1.00 85.25 206 ARG A N 1
ATOM 1580 C CA . ARG A 1 206 ? -1.009 -4.371 27.844 1.00 85.25 206 ARG A CA 1
ATOM 1581 C C . ARG A 1 206 ? -0.233 -3.698 26.716 1.00 85.25 206 ARG A C 1
ATOM 1583 O O . ARG A 1 206 ? 0.983 -3.843 26.655 1.00 85.25 206 ARG A O 1
ATOM 1590 N N . ILE A 1 207 ? -0.928 -2.978 25.837 1.00 86.50 207 ILE A N 1
ATOM 1591 C CA . ILE A 1 207 ? -0.365 -2.427 24.598 1.00 86.50 207 ILE A CA 1
ATOM 1592 C C . ILE A 1 207 ? -0.299 -0.901 24.565 1.00 86.50 207 ILE A C 1
ATOM 1594 O O . ILE A 1 207 ? 0.301 -0.376 23.639 1.00 86.50 207 ILE A O 1
ATOM 1598 N N . LEU A 1 208 ? -0.870 -0.174 25.532 1.00 89.12 208 LEU A N 1
ATOM 1599 C CA . LEU A 1 208 ? -1.004 1.291 25.493 1.00 89.12 208 LEU A CA 1
ATOM 1600 C C . LEU A 1 208 ? 0.319 2.013 25.183 1.00 89.12 208 LEU A C 1
ATOM 1602 O O . LEU A 1 208 ? 0.340 2.936 24.371 1.00 89.12 208 LEU A O 1
ATOM 1606 N N . VAL A 1 209 ? 1.430 1.562 25.775 1.00 90.88 209 VAL A N 1
ATOM 1607 C CA . VAL A 1 209 ? 2.775 2.108 25.512 1.00 90.88 209 VAL A CA 1
ATOM 1608 C C . VAL A 1 209 ? 3.212 1.840 24.068 1.00 90.88 209 VAL A C 1
ATOM 1610 O O . VAL A 1 209 ? 3.630 2.767 23.377 1.00 90.88 209 VAL A O 1
ATOM 1613 N N . GLN A 1 210 ? 3.063 0.600 23.590 1.00 89.81 210 GLN A N 1
ATOM 1614 C CA . GLN A 1 210 ? 3.409 0.207 22.221 1.00 89.81 210 GLN A CA 1
ATOM 1615 C C . GLN A 1 210 ? 2.545 0.954 21.198 1.00 89.81 210 GLN A C 1
ATOM 1617 O O . GLN A 1 210 ? 3.069 1.614 20.317 1.00 89.81 210 GLN A O 1
ATOM 1622 N N . MET A 1 211 ? 1.227 0.947 21.385 1.00 90.75 211 MET A N 1
ATOM 1623 C CA . MET A 1 211 ? 0.230 1.603 20.539 1.00 90.75 211 MET A CA 1
ATOM 1624 C C . MET A 1 211 ? 0.391 3.131 20.494 1.00 90.75 211 MET A C 1
ATOM 1626 O O . MET A 1 211 ? 0.115 3.751 19.469 1.00 90.75 211 MET A O 1
ATOM 1630 N N . THR A 1 212 ? 0.879 3.745 21.578 1.00 90.62 212 THR A N 1
ATOM 1631 C CA . THR A 1 212 ? 1.297 5.156 21.572 1.00 90.62 212 THR A CA 1
ATOM 1632 C C . THR A 1 212 ? 2.570 5.338 20.744 1.00 90.62 212 THR A C 1
ATOM 1634 O O . THR A 1 212 ? 2.612 6.217 19.888 1.00 90.62 212 THR A O 1
ATOM 1637 N N . SER A 1 213 ? 3.585 4.493 20.956 1.00 92.06 213 SER A N 1
ATOM 1638 C CA . SER A 1 213 ? 4.863 4.525 20.229 1.00 92.06 213 SER A CA 1
ATOM 1639 C C . SER A 1 213 ? 4.685 4.332 18.715 1.00 92.06 213 SER A C 1
ATOM 1641 O O . SER A 1 213 ? 5.226 5.104 17.926 1.00 92.06 213 SER A O 1
ATOM 1643 N N . ASP A 1 214 ? 3.852 3.373 18.307 1.00 91.31 214 ASP A N 1
ATOM 1644 C CA . ASP A 1 214 ? 3.541 3.041 16.911 1.00 91.31 214 ASP A CA 1
ATOM 1645 C C . ASP A 1 214 ? 2.883 4.223 16.165 1.00 91.31 214 ASP A C 1
ATOM 1647 O O . ASP A 1 214 ? 3.110 4.425 14.972 1.00 91.31 214 ASP A O 1
ATOM 1651 N N . ALA A 1 215 ? 2.110 5.056 16.874 1.00 93.06 215 ALA A N 1
ATOM 1652 C CA . ALA A 1 215 ? 1.465 6.245 16.317 1.00 93.06 215 ALA A CA 1
ATOM 1653 C C . ALA A 1 215 ? 2.393 7.478 16.217 1.00 93.06 215 ALA A C 1
ATOM 1655 O O . ALA A 1 215 ? 2.096 8.408 15.455 1.00 93.06 215 ALA A O 1
ATOM 1656 N N . ILE A 1 216 ? 3.515 7.521 16.952 1.00 91.69 216 ILE A N 1
ATOM 1657 C CA . ILE A 1 216 ? 4.429 8.681 16.966 1.00 91.69 216 ILE A CA 1
ATOM 1658 C C . ILE A 1 216 ? 5.002 8.994 15.571 1.00 91.69 216 ILE A C 1
ATOM 1660 O O . ILE A 1 216 ? 4.916 10.159 15.177 1.00 91.69 216 ILE A O 1
ATOM 1664 N N . PRO A 1 217 ? 5.523 8.035 14.773 1.00 91.88 217 PRO A N 1
ATOM 1665 C CA . PRO A 1 217 ? 6.053 8.325 13.439 1.00 91.88 217 PRO A CA 1
ATOM 1666 C C . PRO A 1 217 ? 5.040 8.998 12.503 1.00 91.88 217 PRO A C 1
ATOM 1668 O O . PRO A 1 217 ? 5.401 9.924 11.775 1.00 91.88 217 PRO A O 1
ATOM 1671 N N . GLY A 1 218 ? 3.767 8.589 12.543 1.00 91.88 218 GLY A N 1
ATOM 1672 C CA . GLY A 1 218 ? 2.710 9.163 11.706 1.00 91.88 218 GLY A CA 1
ATOM 1673 C C . GLY A 1 218 ? 2.303 10.571 12.146 1.00 91.88 218 GLY A C 1
ATOM 1674 O O . GLY A 1 218 ? 2.190 11.474 11.312 1.00 91.88 218 GLY A O 1
ATOM 1675 N N . ARG A 1 219 ? 2.177 10.798 13.462 1.00 91.81 219 ARG A N 1
ATOM 1676 C CA . ARG A 1 219 ? 1.937 12.134 14.041 1.00 91.81 219 ARG A CA 1
ATOM 1677 C C . ARG A 1 219 ? 3.104 13.081 13.747 1.00 91.81 219 ARG A C 1
ATOM 1679 O O . ARG A 1 219 ? 2.898 14.140 13.158 1.00 91.81 219 ARG A O 1
ATOM 1686 N N . ALA A 1 220 ? 4.341 12.660 14.012 1.00 91.25 220 ALA A N 1
ATOM 1687 C CA . ALA A 1 220 ? 5.553 13.426 13.713 1.00 91.25 220 ALA A CA 1
ATOM 1688 C C . ALA A 1 220 ? 5.694 13.757 12.215 1.00 91.25 220 ALA A C 1
ATOM 1690 O O . ALA A 1 220 ? 6.072 14.879 11.862 1.00 91.25 220 ALA A O 1
ATOM 1691 N N . ARG A 1 221 ? 5.332 12.821 11.320 1.00 92.06 221 ARG A N 1
ATOM 1692 C CA . ARG A 1 221 ? 5.247 13.060 9.870 1.00 92.06 221 ARG A CA 1
ATOM 1693 C C . ARG A 1 221 ? 4.228 14.156 9.550 1.00 92.06 221 ARG A C 1
ATOM 1695 O O . ARG A 1 221 ? 4.566 15.093 8.829 1.00 92.06 221 ARG A O 1
ATOM 1702 N N . ALA A 1 222 ? 3.012 14.068 10.090 1.00 91.25 222 ALA A N 1
ATOM 1703 C CA . ALA A 1 222 ? 1.953 15.052 9.860 1.00 91.25 222 ALA A CA 1
ATOM 1704 C C . ALA A 1 222 ? 2.316 16.451 10.395 1.00 91.25 222 ALA A C 1
ATOM 1706 O O . ALA A 1 222 ? 2.126 17.440 9.685 1.00 91.25 222 ALA A O 1
ATOM 1707 N N . VAL A 1 223 ? 2.899 16.528 11.596 1.00 91.25 223 VAL A N 1
ATOM 1708 C CA . VAL A 1 223 ? 3.422 17.760 12.209 1.00 91.25 223 VAL A CA 1
ATOM 1709 C C . VAL A 1 223 ? 4.510 18.383 11.332 1.00 91.25 223 VAL A C 1
ATOM 1711 O O . VAL A 1 223 ? 4.421 19.556 10.974 1.00 91.25 223 VAL A O 1
ATOM 1714 N N . THR A 1 224 ? 5.494 17.590 10.904 1.00 91.19 224 THR A N 1
ATOM 1715 C CA . THR A 1 224 ? 6.620 18.053 10.078 1.00 91.19 224 THR A CA 1
ATOM 1716 C C . THR A 1 224 ? 6.157 18.521 8.696 1.00 91.19 224 THR A C 1
ATOM 1718 O O . THR A 1 224 ? 6.540 19.601 8.243 1.00 91.19 224 THR A O 1
ATOM 1721 N N . ASP A 1 225 ? 5.301 17.746 8.024 1.00 92.56 225 ASP A N 1
ATOM 1722 C CA . ASP A 1 225 ? 4.769 18.099 6.705 1.00 92.56 225 ASP A CA 1
ATOM 1723 C C . ASP A 1 225 ? 3.896 19.371 6.775 1.00 92.56 225 ASP A C 1
ATOM 1725 O O . ASP A 1 225 ? 3.970 20.213 5.875 1.00 92.56 225 ASP A O 1
ATOM 1729 N N . ARG A 1 226 ? 3.131 19.569 7.863 1.00 92.06 226 ARG A N 1
ATOM 1730 C CA . ARG A 1 226 ? 2.337 20.788 8.098 1.00 92.06 226 ARG A CA 1
ATOM 1731 C C . ARG A 1 226 ? 3.200 21.998 8.470 1.00 92.06 226 ARG A C 1
ATOM 1733 O O . ARG A 1 226 ? 2.927 23.082 7.959 1.00 92.06 226 ARG A O 1
ATOM 1740 N N . TRP A 1 227 ? 4.249 21.838 9.280 1.00 90.19 227 TRP A N 1
ATOM 1741 C CA . TRP A 1 227 ? 5.191 22.918 9.613 1.00 90.19 227 TRP A CA 1
ATOM 1742 C C . TRP A 1 227 ? 5.973 23.401 8.385 1.00 90.19 227 TRP A C 1
ATOM 1744 O O . TRP A 1 227 ? 6.044 24.606 8.138 1.00 90.19 227 TRP A O 1
ATOM 1754 N N . ILE A 1 228 ? 6.476 22.477 7.558 1.00 91.94 228 ILE A N 1
ATOM 1755 C CA . ILE A 1 228 ? 7.136 22.798 6.282 1.00 91.94 228 ILE A CA 1
ATOM 1756 C C . ILE A 1 228 ? 6.144 23.476 5.327 1.00 91.94 228 ILE A C 1
ATOM 1758 O O . ILE A 1 228 ? 6.454 24.525 4.757 1.00 91.94 228 ILE A O 1
ATOM 1762 N N . GLY A 1 229 ? 4.934 22.925 5.188 1.00 92.56 229 GLY A N 1
ATOM 1763 C CA . GLY A 1 229 ? 3.885 23.500 4.347 1.00 92.56 229 GLY A CA 1
ATOM 1764 C C . GLY A 1 229 ? 3.511 24.926 4.762 1.00 92.56 229 GLY A C 1
ATOM 1765 O O . GLY A 1 229 ? 3.472 25.815 3.910 1.00 92.56 229 GLY A O 1
ATOM 1766 N N . ALA A 1 230 ? 3.285 25.165 6.056 1.00 90.44 230 ALA A N 1
ATOM 1767 C CA . ALA A 1 230 ? 2.917 26.472 6.601 1.00 90.44 230 ALA A CA 1
ATOM 1768 C C . ALA A 1 230 ? 4.072 27.487 6.583 1.00 90.44 230 ALA A C 1
ATOM 1770 O O . ALA A 1 230 ? 3.833 28.666 6.335 1.00 90.44 230 ALA A O 1
ATOM 1771 N N . THR A 1 231 ? 5.316 27.065 6.816 1.00 89.00 231 THR A N 1
ATOM 1772 C CA . THR A 1 231 ? 6.472 27.976 6.804 1.00 89.00 231 THR A CA 1
ATOM 1773 C C . THR A 1 231 ? 6.806 28.415 5.379 1.00 89.00 231 THR A C 1
ATOM 1775 O O . THR A 1 231 ? 6.845 29.608 5.082 1.00 89.00 231 THR A O 1
ATOM 1778 N N . PHE A 1 232 ? 6.998 27.462 4.463 1.00 92.56 232 PHE A N 1
ATOM 1779 C CA . PHE A 1 232 ? 7.619 27.754 3.171 1.00 92.56 232 PHE A CA 1
ATOM 1780 C C . PHE A 1 232 ? 6.633 28.080 2.043 1.00 92.56 232 PHE A C 1
ATOM 1782 O O . PHE A 1 232 ? 7.010 28.810 1.129 1.00 92.56 232 PHE A O 1
ATOM 1789 N N . SER A 1 233 ? 5.372 27.623 2.086 1.00 92.44 233 SER A N 1
ATOM 1790 C CA . SER A 1 233 ? 4.442 27.878 0.964 1.00 92.44 233 SER A CA 1
ATOM 1791 C C . SER A 1 233 ? 4.072 29.356 0.807 1.00 92.44 233 SER A C 1
ATOM 1793 O O . SER A 1 233 ? 3.830 29.808 -0.309 1.00 92.44 233 SER A O 1
ATOM 1795 N N . ARG A 1 234 ? 4.057 30.125 1.907 1.00 88.06 234 ARG A N 1
ATOM 1796 C CA . ARG A 1 234 ? 3.861 31.585 1.862 1.00 88.06 234 ARG A CA 1
ATOM 1797 C C . ARG A 1 234 ? 5.069 32.293 1.245 1.00 88.06 234 ARG A C 1
ATOM 1799 O O . ARG A 1 234 ? 4.879 33.192 0.439 1.00 88.06 234 ARG A O 1
ATOM 1806 N N . ILE A 1 235 ? 6.284 31.867 1.596 1.00 91.12 235 ILE A N 1
ATOM 1807 C CA . ILE A 1 235 ? 7.542 32.442 1.087 1.00 91.12 235 ILE A CA 1
ATOM 1808 C C . ILE A 1 235 ? 7.700 32.152 -0.414 1.00 91.12 235 ILE A C 1
ATOM 1810 O O . ILE A 1 235 ? 8.095 33.024 -1.176 1.00 91.12 235 ILE A O 1
ATOM 1814 N N . ALA A 1 236 ? 7.360 30.936 -0.849 1.00 89.94 236 ALA A N 1
ATOM 1815 C CA . ALA A 1 236 ? 7.512 30.496 -2.235 1.00 89.94 236 ALA A CA 1
ATOM 1816 C C . ALA A 1 236 ? 6.358 30.909 -3.174 1.00 89.94 236 ALA A C 1
ATOM 1818 O O . ALA A 1 236 ? 6.426 30.619 -4.366 1.00 89.94 236 ALA A O 1
ATOM 1819 N N . GLY A 1 237 ? 5.265 31.481 -2.653 1.00 90.56 237 GLY A N 1
ATOM 1820 C CA . GLY A 1 237 ? 4.041 31.759 -3.423 1.00 90.56 237 GLY A CA 1
ATOM 1821 C C . GLY A 1 237 ? 3.343 30.513 -4.000 1.00 90.56 237 GLY A C 1
ATOM 1822 O O . GLY A 1 237 ? 2.432 30.636 -4.816 1.00 90.56 237 GLY A O 1
ATOM 1823 N N . ALA A 1 238 ? 3.764 29.308 -3.605 1.00 90.62 238 ALA A N 1
ATOM 1824 C CA . ALA A 1 238 ? 3.364 28.037 -4.203 1.00 90.62 238 ALA A CA 1
ATOM 1825 C C . ALA A 1 238 ? 3.369 26.900 -3.159 1.00 90.62 238 ALA A C 1
ATOM 1827 O O . ALA A 1 238 ? 4.079 27.001 -2.159 1.00 90.62 238 ALA A O 1
ATOM 1828 N N . PRO A 1 239 ? 2.627 25.788 -3.360 1.00 89.88 239 PRO A N 1
ATOM 1829 C CA . PRO A 1 239 ? 2.549 24.714 -2.366 1.00 89.88 239 PRO A CA 1
ATOM 1830 C C . PRO A 1 239 ? 3.873 23.946 -2.201 1.00 89.88 239 PRO A C 1
ATOM 1832 O O . PRO A 1 239 ? 4.226 23.101 -3.032 1.00 89.88 239 PRO A O 1
ATOM 1835 N N . VAL A 1 240 ? 4.575 24.203 -1.095 1.00 93.50 240 VAL A N 1
ATOM 1836 C CA . VAL A 1 240 ? 5.811 23.517 -0.691 1.00 93.50 240 VAL A CA 1
ATOM 1837 C C . VAL A 1 240 ? 5.475 22.290 0.157 1.00 93.50 240 VAL A C 1
ATOM 1839 O O . VAL A 1 240 ? 4.550 22.306 0.967 1.00 93.50 240 VAL A O 1
ATOM 1842 N N . GLY A 1 241 ? 6.242 21.212 -0.004 1.00 93.62 241 GLY A N 1
ATOM 1843 C CA . GLY A 1 241 ? 6.112 20.025 0.837 1.00 93.62 241 GLY A CA 1
ATOM 1844 C C . GLY A 1 241 ? 7.322 19.113 0.702 1.00 93.62 241 GLY A C 1
ATOM 1845 O O . GLY A 1 241 ? 7.763 18.842 -0.413 1.00 93.62 241 GLY A O 1
ATOM 1846 N N . ARG A 1 242 ? 7.831 18.625 1.838 1.00 94.31 242 ARG A N 1
ATOM 1847 C CA . ARG A 1 242 ? 9.083 17.861 2.005 1.00 94.31 242 ARG A CA 1
ATOM 1848 C C . ARG A 1 242 ? 9.401 16.898 0.851 1.00 94.31 242 ARG A C 1
ATOM 1850 O O . ARG A 1 242 ? 10.447 17.015 0.223 1.00 94.31 242 ARG A O 1
ATOM 1857 N N . VAL A 1 243 ? 8.477 15.989 0.532 1.00 92.75 243 VAL A N 1
ATOM 1858 C CA . VAL A 1 243 ? 8.654 14.991 -0.542 1.00 92.75 243 VAL A CA 1
ATOM 1859 C C . VAL A 1 243 ? 8.480 15.603 -1.940 1.00 92.75 243 VAL A C 1
ATOM 1861 O O . VAL A 1 243 ? 9.291 15.350 -2.828 1.00 92.75 243 VAL A O 1
ATOM 1864 N N . ARG A 1 244 ? 7.455 16.444 -2.147 1.00 90.62 244 ARG A N 1
ATOM 1865 C CA . ARG A 1 244 ? 7.155 17.066 -3.452 1.00 90.62 244 ARG A CA 1
ATOM 1866 C C . ARG A 1 244 ? 8.309 17.941 -3.941 1.00 90.62 244 ARG A C 1
ATOM 1868 O O . ARG A 1 244 ? 8.687 17.850 -5.105 1.00 90.62 244 ARG A O 1
ATOM 1875 N N . SER A 1 245 ? 8.855 18.774 -3.061 1.00 91.88 245 SER A N 1
ATOM 1876 C CA . SER A 1 245 ? 9.946 19.697 -3.377 1.00 91.88 245 SER A CA 1
ATOM 1877 C C . SER A 1 245 ? 11.262 18.958 -3.637 1.00 91.88 245 SER A C 1
ATOM 1879 O O . SER A 1 245 ? 11.984 19.337 -4.554 1.00 91.88 245 SER A O 1
ATOM 1881 N N . ALA A 1 246 ? 11.536 17.865 -2.915 1.00 90.44 246 ALA A N 1
ATOM 1882 C CA . ALA A 1 246 ? 12.694 17.009 -3.178 1.00 90.44 246 ALA A CA 1
ATOM 1883 C C . ALA A 1 246 ? 12.610 16.323 -4.556 1.00 90.44 246 ALA A C 1
ATOM 1885 O O . ALA A 1 246 ? 13.572 16.369 -5.321 1.00 90.44 246 ALA A O 1
ATOM 1886 N N . ILE A 1 247 ? 11.448 15.755 -4.910 1.00 89.81 247 ILE A N 1
ATOM 1887 C CA . ILE A 1 247 ? 11.224 15.150 -6.235 1.00 89.81 247 ILE A CA 1
ATOM 1888 C C . ILE A 1 247 ? 11.345 16.211 -7.337 1.00 89.81 247 ILE A C 1
ATOM 1890 O O . ILE A 1 247 ? 12.067 15.995 -8.305 1.00 89.81 247 ILE A O 1
ATOM 1894 N N . LEU A 1 248 ? 10.711 17.378 -7.173 1.00 91.00 248 LEU A N 1
ATOM 1895 C CA . LEU A 1 248 ? 10.797 18.478 -8.140 1.00 91.00 248 LEU A CA 1
ATOM 1896 C C . LEU A 1 248 ? 12.245 18.952 -8.347 1.00 91.00 248 LEU A C 1
ATOM 1898 O O . LEU A 1 248 ? 12.659 19.144 -9.488 1.00 91.00 248 LEU A O 1
ATOM 1902 N N . GLY A 1 249 ? 13.024 19.092 -7.270 1.00 89.94 249 GLY A N 1
ATOM 1903 C CA . GLY A 1 249 ? 14.445 19.438 -7.340 1.00 89.94 249 GLY A CA 1
ATOM 1904 C C . GLY A 1 249 ? 15.276 18.378 -8.069 1.00 89.94 249 GLY A C 1
ATOM 1905 O O . GLY A 1 249 ? 16.074 18.720 -8.939 1.00 89.94 249 GLY A O 1
ATOM 1906 N N . ALA A 1 250 ? 15.043 17.093 -7.788 1.00 87.94 250 ALA A N 1
ATOM 1907 C CA . ALA A 1 250 ? 15.712 15.990 -8.479 1.00 87.94 250 ALA A CA 1
ATOM 1908 C C . ALA A 1 250 ? 15.364 15.941 -9.979 1.00 87.94 250 ALA A C 1
ATOM 1910 O O . ALA A 1 250 ? 16.258 15.774 -10.807 1.00 87.94 250 ALA A O 1
ATOM 1911 N N . THR A 1 251 ? 14.095 16.146 -10.353 1.00 89.25 251 THR A N 1
ATOM 1912 C CA . THR A 1 251 ? 13.665 16.232 -11.761 1.00 89.25 251 THR A CA 1
ATOM 1913 C C . THR A 1 251 ? 14.228 17.472 -12.460 1.00 89.25 251 THR A C 1
ATOM 1915 O O . THR A 1 251 ? 14.653 17.384 -13.609 1.00 89.25 251 THR A O 1
ATOM 1918 N N . TYR A 1 252 ? 14.288 18.620 -11.778 1.00 91.88 252 TYR A N 1
ATOM 1919 C CA . TYR A 1 252 ? 14.903 19.834 -12.317 1.00 91.88 252 TYR A CA 1
ATOM 1920 C C . TYR A 1 252 ? 16.397 19.628 -12.598 1.00 91.88 252 TYR A C 1
ATOM 1922 O O . TYR A 1 252 ? 16.854 19.921 -13.702 1.00 91.88 252 TYR A O 1
ATOM 1930 N N . LEU A 1 253 ? 17.140 19.059 -11.641 1.00 91.62 253 LEU A N 1
ATOM 1931 C CA . LEU A 1 253 ? 18.549 18.707 -11.827 1.00 91.62 253 LEU A CA 1
ATOM 1932 C C . LEU A 1 253 ? 18.732 17.690 -12.957 1.00 91.62 253 LEU A C 1
ATOM 1934 O O . LEU A 1 253 ? 19.601 17.887 -13.795 1.00 91.62 253 LEU A O 1
ATOM 1938 N N . LEU A 1 254 ? 17.882 16.665 -13.062 1.00 91.31 254 LEU A N 1
ATOM 1939 C CA . LEU A 1 254 ? 17.960 15.691 -14.156 1.00 91.31 254 LEU A CA 1
ATOM 1940 C C . LEU A 1 254 ? 17.798 16.331 -15.546 1.00 91.31 254 LEU A C 1
ATOM 1942 O O . LEU A 1 254 ? 18.441 15.899 -16.499 1.00 91.31 254 LEU A O 1
ATOM 1946 N N . ASN A 1 255 ? 16.968 17.371 -15.653 1.00 89.44 255 ASN A N 1
ATOM 1947 C CA . ASN A 1 255 ? 16.673 18.052 -16.915 1.00 89.44 255 ASN A CA 1
ATOM 1948 C C . ASN A 1 255 ? 17.631 19.215 -17.242 1.00 89.44 255 ASN A C 1
ATOM 1950 O O . ASN A 1 255 ? 17.616 19.704 -18.370 1.00 89.44 255 ASN A O 1
ATOM 1954 N N . ARG A 1 256 ? 18.411 19.713 -16.271 1.00 93.06 256 ARG A N 1
ATOM 1955 C CA . ARG A 1 256 ? 19.257 20.920 -16.419 1.00 93.06 256 ARG A CA 1
ATOM 1956 C C . ARG A 1 256 ? 20.736 20.719 -16.100 1.00 93.06 256 ARG A C 1
ATOM 1958 O O . ARG A 1 256 ? 21.546 21.517 -16.554 1.00 93.06 256 ARG A O 1
ATOM 1965 N N . ALA A 1 257 ? 21.060 19.728 -15.277 1.00 92.06 257 ALA A N 1
ATOM 1966 C CA . ALA A 1 257 ? 22.390 19.462 -14.739 1.00 92.06 257 ALA A CA 1
ATOM 1967 C C . ALA A 1 257 ? 22.548 17.974 -14.314 1.00 92.06 257 ALA A C 1
ATOM 1969 O O . ALA A 1 257 ? 22.828 17.687 -13.141 1.00 92.06 257 ALA A O 1
ATOM 1970 N N . PRO A 1 258 ? 22.305 16.992 -15.213 1.00 89.56 258 PRO A N 1
ATOM 1971 C CA . PRO A 1 258 ? 22.322 15.561 -14.884 1.00 89.56 258 PRO A CA 1
ATOM 1972 C C . PRO A 1 258 ? 23.712 15.017 -14.507 1.00 89.56 258 PRO A C 1
ATOM 1974 O O . PRO A 1 258 ? 23.822 13.862 -14.094 1.00 89.56 258 PRO A O 1
ATOM 1977 N N . GLU A 1 259 ? 24.769 15.815 -14.660 1.00 88.19 259 GLU A N 1
ATOM 1978 C CA . GLU A 1 259 ? 26.125 15.584 -14.150 1.00 88.19 259 GLU A CA 1
ATOM 1979 C C . GLU A 1 259 ? 26.261 15.842 -12.639 1.00 88.19 259 GLU A C 1
ATOM 1981 O O . GLU A 1 259 ? 27.135 15.268 -11.997 1.00 88.19 259 GLU A O 1
ATOM 1986 N N . LYS A 1 260 ? 25.370 16.646 -12.036 1.00 88.12 260 LYS A N 1
ATOM 1987 C CA . LYS A 1 260 ? 25.362 16.922 -10.581 1.00 88.12 260 LYS A CA 1
ATOM 1988 C C . LYS A 1 260 ? 24.652 15.839 -9.767 1.00 88.12 260 LYS A C 1
ATOM 1990 O O . LYS A 1 260 ? 24.651 15.881 -8.537 1.00 88.12 260 LYS A O 1
ATOM 1995 N N . LEU A 1 261 ? 24.033 14.866 -10.434 1.00 85.38 261 LEU A N 1
ATOM 1996 C CA . LEU A 1 261 ? 23.372 13.734 -9.797 1.00 85.38 261 LEU A CA 1
ATOM 1997 C C . LEU A 1 261 ? 24.366 12.586 -9.582 1.00 85.38 261 LEU A C 1
ATOM 1999 O O . LEU A 1 261 ? 24.881 12.021 -10.541 1.00 85.38 261 LEU A O 1
ATOM 2003 N N . ARG A 1 262 ? 24.552 12.165 -8.321 1.00 84.44 262 ARG A N 1
ATOM 2004 C CA . ARG A 1 262 ? 25.364 10.979 -7.954 1.00 84.44 262 ARG A CA 1
ATOM 2005 C C . ARG A 1 262 ? 24.864 9.667 -8.581 1.00 84.44 262 ARG A C 1
ATOM 2007 O O . ARG A 1 262 ? 25.589 8.681 -8.604 1.00 84.44 262 ARG A O 1
ATOM 2014 N N . GLY A 1 263 ? 23.625 9.652 -9.065 1.00 81.56 263 GLY A N 1
ATOM 2015 C CA . GLY A 1 263 ? 23.031 8.577 -9.847 1.00 81.56 263 GLY A CA 1
ATOM 2016 C C . GLY A 1 263 ? 21.801 9.099 -10.584 1.00 81.56 263 GLY A C 1
ATOM 2017 O O . GLY A 1 263 ? 21.062 9.934 -10.059 1.00 81.56 263 GLY A O 1
ATOM 2018 N N . ARG A 1 264 ? 21.587 8.629 -11.813 1.00 84.38 264 ARG A N 1
ATOM 2019 C CA . ARG A 1 264 ? 20.419 8.975 -12.634 1.00 84.38 264 ARG A CA 1
ATOM 2020 C C . ARG A 1 264 ? 19.328 7.916 -12.420 1.00 84.38 264 ARG A C 1
ATOM 2022 O O . ARG A 1 264 ? 19.666 6.735 -12.373 1.00 84.38 264 ARG A O 1
ATOM 2029 N N . PRO A 1 265 ? 18.044 8.295 -12.287 1.00 83.12 265 PRO A N 1
ATOM 2030 C CA . PRO A 1 265 ? 16.969 7.328 -12.078 1.00 83.12 265 PRO A CA 1
ATOM 2031 C C . PRO A 1 265 ? 16.755 6.468 -13.327 1.00 83.12 265 PRO A C 1
ATOM 2033 O O . PRO A 1 265 ? 16.964 6.930 -14.447 1.00 83.12 265 PRO A O 1
ATOM 2036 N N . GLU A 1 266 ? 16.294 5.235 -13.137 1.00 80.62 266 GLU A N 1
ATOM 2037 C CA . GLU A 1 266 ? 15.886 4.348 -14.228 1.00 80.62 266 GLU A CA 1
ATOM 2038 C C . GLU A 1 266 ? 14.541 4.824 -14.803 1.00 80.62 266 GLU A C 1
ATOM 2040 O O . GLU A 1 266 ? 13.501 4.742 -14.146 1.00 80.62 266 GLU A O 1
ATOM 2045 N N . THR A 1 267 ? 14.561 5.364 -16.023 1.00 80.88 267 THR A N 1
ATOM 2046 C CA . THR A 1 267 ? 13.381 5.937 -16.696 1.00 80.88 267 THR A CA 1
ATOM 2047 C C . THR A 1 267 ? 12.561 4.894 -17.449 1.00 80.88 267 THR A C 1
ATOM 2049 O O . THR A 1 267 ? 11.379 5.107 -17.714 1.00 80.88 267 THR A O 1
ATOM 2052 N N . GLY A 1 268 ? 13.161 3.747 -17.758 1.00 82.00 268 GLY A N 1
ATOM 2053 C CA . GLY A 1 268 ? 12.515 2.637 -18.441 1.00 82.00 268 GLY A CA 1
ATOM 2054 C C . GLY A 1 268 ? 13.505 1.522 -18.746 1.00 82.00 268 GLY A C 1
ATOM 2055 O O . GLY A 1 268 ? 14.611 1.485 -18.213 1.00 82.00 268 GLY A O 1
ATOM 2056 N N . GLU A 1 269 ? 13.115 0.622 -19.637 1.00 87.44 269 GLU A N 1
ATOM 2057 C CA . GLU A 1 269 ? 13.984 -0.421 -20.175 1.00 87.44 269 GLU A CA 1
ATOM 2058 C C . GLU A 1 269 ? 13.540 -0.789 -21.593 1.00 87.44 269 GLU A C 1
ATOM 2060 O O . GLU A 1 269 ? 12.388 -0.562 -21.971 1.00 87.44 269 GLU A O 1
ATOM 2065 N N . ILE A 1 270 ? 14.445 -1.382 -22.364 1.00 88.38 270 ILE A N 1
ATOM 2066 C CA . ILE A 1 270 ? 14.157 -1.991 -23.662 1.00 88.38 270 ILE A CA 1
ATOM 2067 C C . ILE A 1 270 ? 14.409 -3.492 -23.534 1.00 88.38 270 ILE A C 1
ATOM 2069 O O . ILE A 1 270 ? 15.484 -3.916 -23.106 1.00 88.38 270 ILE A O 1
ATOM 2073 N N . THR A 1 271 ? 13.408 -4.297 -23.883 1.00 88.25 271 THR A N 1
ATOM 2074 C CA . THR A 1 271 ? 13.472 -5.759 -23.829 1.00 88.25 271 THR A CA 1
ATOM 2075 C C . THR A 1 271 ? 13.731 -6.343 -25.214 1.00 88.25 271 THR A C 1
ATOM 2077 O O . THR A 1 271 ? 13.155 -5.904 -26.208 1.00 88.25 271 THR A O 1
ATOM 2080 N N . LEU A 1 272 ? 14.616 -7.337 -25.283 1.00 89.31 272 LEU A N 1
ATOM 2081 C CA . LEU A 1 272 ? 15.052 -7.996 -26.515 1.00 89.31 272 LEU A CA 1
ATOM 2082 C C . LEU A 1 272 ? 15.091 -9.510 -26.286 1.00 89.31 272 LEU A C 1
ATOM 2084 O O . LEU A 1 272 ? 15.566 -9.954 -25.244 1.00 89.31 272 LEU A O 1
ATOM 2088 N N . GLN A 1 273 ? 14.642 -10.318 -27.247 1.00 90.62 273 GLN A N 1
ATOM 2089 C CA . GLN A 1 273 ? 14.925 -11.759 -27.219 1.00 90.62 273 GLN A CA 1
ATOM 2090 C C . GLN A 1 273 ? 16.364 -11.982 -27.698 1.00 90.62 273 GLN A C 1
ATOM 2092 O O . GLN A 1 273 ? 16.730 -11.527 -28.780 1.00 90.62 273 GLN A O 1
ATOM 2097 N N . ALA A 1 274 ? 17.175 -12.682 -26.911 1.00 89.12 274 ALA A N 1
ATOM 2098 C CA . ALA A 1 274 ? 18.596 -12.900 -27.167 1.00 89.12 274 ALA A CA 1
ATOM 2099 C C . ALA A 1 274 ? 18.987 -14.370 -26.951 1.00 89.12 274 ALA A C 1
ATOM 2101 O O . ALA A 1 274 ? 18.289 -15.122 -26.271 1.00 89.12 274 ALA A O 1
ATOM 2102 N N . ARG A 1 275 ? 20.119 -14.790 -27.523 1.00 89.69 275 ARG A N 1
ATOM 2103 C CA . ARG A 1 275 ? 20.769 -16.078 -27.223 1.00 89.69 275 ARG A CA 1
ATOM 2104 C C . ARG A 1 275 ? 21.904 -15.874 -26.229 1.00 89.69 275 ARG A C 1
ATOM 2106 O O . ARG A 1 275 ? 22.572 -14.845 -26.265 1.00 89.69 275 ARG A O 1
ATOM 2113 N N . SER A 1 276 ? 22.158 -16.867 -25.381 1.00 84.12 276 SER A N 1
ATOM 2114 C CA . SER A 1 276 ? 23.419 -16.941 -24.637 1.00 84.12 276 SER A CA 1
ATOM 2115 C C . SER A 1 276 ? 24.508 -17.499 -25.550 1.00 84.12 276 SER A C 1
ATOM 2117 O O . SER A 1 276 ? 24.255 -18.426 -26.321 1.00 84.12 276 SER A O 1
ATOM 2119 N N . ALA A 1 277 ? 25.725 -16.967 -25.442 1.00 83.31 277 ALA A N 1
ATOM 2120 C CA . ALA A 1 277 ? 26.895 -17.518 -26.126 1.00 83.31 277 ALA A CA 1
ATOM 2121 C C . ALA A 1 277 ? 27.259 -18.930 -25.624 1.00 83.31 277 ALA A C 1
ATOM 2123 O O . ALA A 1 277 ? 27.904 -19.688 -26.338 1.00 83.31 277 ALA A O 1
ATOM 2124 N N . MET A 1 278 ? 26.799 -19.300 -24.421 1.00 78.50 278 MET A N 1
ATOM 2125 C CA . MET A 1 278 ? 26.945 -20.645 -23.848 1.00 78.50 278 MET A CA 1
ATOM 2126 C C . MET A 1 278 ? 25.874 -21.636 -24.351 1.00 78.50 278 MET A C 1
ATOM 2128 O O . MET A 1 278 ? 25.796 -22.761 -23.863 1.00 78.50 278 MET A O 1
ATOM 2132 N N . GLY A 1 279 ? 25.022 -21.231 -25.300 1.00 77.88 279 GLY A N 1
ATOM 2133 C CA . GLY A 1 279 ? 23.901 -22.033 -25.791 1.00 77.88 279 GLY A CA 1
ATOM 2134 C C . GLY A 1 279 ? 22.669 -21.998 -24.877 1.00 77.88 279 GLY A C 1
ATOM 2135 O O . GLY A 1 279 ? 22.490 -21.090 -24.067 1.00 77.88 279 GLY A O 1
ATOM 2136 N N . GLY A 1 280 ? 21.781 -22.982 -25.037 1.00 79.56 280 GLY A N 1
ATOM 2137 C CA . GLY A 1 280 ? 20.493 -23.044 -24.335 1.00 79.56 280 GLY A CA 1
ATOM 2138 C C . GLY A 1 280 ? 19.340 -22.354 -25.079 1.00 79.56 280 GLY A C 1
ATOM 2139 O O . GLY A 1 280 ? 19.423 -22.060 -26.273 1.00 79.56 280 GLY A O 1
ATOM 2140 N N . ARG A 1 281 ? 18.217 -22.140 -24.382 1.00 81.75 281 ARG A N 1
ATOM 2141 C CA . ARG A 1 281 ? 17.024 -21.486 -24.953 1.00 81.75 281 ARG A CA 1
ATOM 2142 C C . ARG A 1 281 ? 17.222 -19.961 -25.037 1.00 81.75 281 ARG A C 1
ATOM 2144 O O . ARG A 1 281 ? 17.901 -19.404 -24.176 1.00 81.75 281 ARG A O 1
ATOM 2151 N N . PRO A 1 282 ? 16.615 -19.267 -26.021 1.00 84.19 282 PRO A N 1
ATOM 2152 C CA . PRO A 1 282 ? 16.578 -17.808 -26.027 1.00 84.19 282 PRO A CA 1
ATOM 2153 C C . PRO A 1 282 ? 15.915 -17.243 -24.764 1.00 84.19 282 PRO A C 1
ATOM 2155 O O . PRO A 1 282 ? 14.983 -17.846 -24.228 1.00 84.19 282 PRO A O 1
ATOM 2158 N N . PHE A 1 283 ? 16.384 -16.081 -24.317 1.00 83.19 283 PHE A N 1
ATOM 2159 C CA . PHE A 1 283 ? 15.920 -15.404 -23.108 1.00 83.19 283 PHE A CA 1
ATOM 2160 C C . PHE A 1 283 ? 15.670 -13.912 -23.363 1.00 83.19 283 PHE A C 1
ATOM 2162 O O . PHE A 1 283 ? 16.182 -13.335 -24.323 1.00 83.19 283 PHE A O 1
ATOM 2169 N N . VAL A 1 284 ? 14.905 -13.267 -22.478 1.00 84.81 284 VAL A N 1
ATOM 2170 C CA . VAL A 1 284 ? 14.647 -11.823 -22.561 1.00 84.81 284 VAL A CA 1
ATOM 2171 C C . VAL A 1 284 ? 15.794 -11.052 -21.909 1.00 84.81 284 VAL A C 1
ATOM 2173 O O . VAL A 1 284 ? 15.863 -10.932 -20.686 1.00 84.81 284 VAL A O 1
ATOM 2176 N N . ALA A 1 285 ? 16.681 -10.497 -22.730 1.00 86.81 285 ALA A N 1
ATOM 2177 C CA . ALA A 1 285 ? 17.637 -9.489 -22.300 1.00 86.81 285 ALA A CA 1
ATOM 2178 C C . ALA A 1 285 ? 16.902 -8.172 -21.993 1.00 86.81 285 ALA A C 1
ATOM 2180 O O . ALA A 1 285 ? 15.990 -7.767 -22.720 1.00 86.81 285 ALA A O 1
ATOM 2181 N N . ARG A 1 286 ? 17.300 -7.498 -20.910 1.00 87.19 286 ARG A N 1
ATOM 2182 C CA . ARG A 1 286 ? 16.689 -6.249 -20.427 1.00 87.19 286 ARG A CA 1
ATOM 2183 C C . ARG A 1 286 ? 17.762 -5.165 -20.399 1.00 87.19 286 ARG A C 1
ATOM 2185 O O . ARG A 1 286 ? 18.718 -5.272 -19.637 1.00 87.19 286 ARG A O 1
ATOM 2192 N N . VAL A 1 287 ? 17.620 -4.144 -21.240 1.00 88.75 287 VAL A N 1
ATOM 2193 C CA . VAL A 1 287 ? 18.534 -2.996 -21.310 1.00 88.75 287 VAL A CA 1
ATOM 2194 C C . VAL A 1 287 ? 17.894 -1.836 -20.541 1.00 88.75 287 VAL A C 1
ATOM 2196 O O . VAL A 1 287 ? 16.980 -1.209 -21.081 1.00 88.75 287 VAL A O 1
ATOM 2199 N N . PRO A 1 288 ? 18.302 -1.548 -19.290 1.00 85.88 288 PRO A N 1
ATOM 2200 C CA . PRO A 1 288 ? 17.762 -0.415 -18.544 1.00 85.88 288 PRO A CA 1
ATOM 2201 C C . PRO A 1 288 ? 18.160 0.906 -19.213 1.00 85.88 288 PRO A C 1
ATOM 2203 O O . PRO A 1 288 ? 19.237 1.022 -19.802 1.00 85.88 288 PRO A O 1
ATOM 2206 N N . LEU A 1 289 ? 17.283 1.904 -19.106 1.00 87.94 289 LEU A N 1
ATOM 2207 C CA . LEU A 1 289 ? 17.516 3.269 -19.566 1.00 87.94 289 LEU A CA 1
ATOM 2208 C C . LEU A 1 289 ? 17.596 4.198 -18.356 1.00 87.94 289 LEU A C 1
ATOM 2210 O O . LEU A 1 289 ? 16.654 4.283 -17.565 1.00 87.94 289 LEU A O 1
ATOM 2214 N N . ALA A 1 290 ? 18.703 4.922 -18.218 1.00 87.31 290 ALA A N 1
ATOM 2215 C CA . ALA A 1 290 ? 18.824 5.975 -17.217 1.00 87.31 290 ALA A CA 1
ATOM 2216 C C . ALA A 1 290 ? 18.089 7.264 -17.644 1.00 87.31 290 ALA A C 1
ATOM 2218 O O . ALA A 1 290 ? 17.620 7.422 -18.773 1.00 87.31 290 ALA A O 1
ATOM 2219 N N . GLY A 1 291 ? 17.982 8.226 -16.732 1.00 84.62 291 GLY A N 1
ATOM 2220 C CA . GLY A 1 291 ? 17.632 9.600 -17.075 1.00 84.62 291 GLY A CA 1
ATOM 2221 C C . GLY A 1 291 ? 18.790 10.316 -17.782 1.00 84.62 291 GLY A C 1
ATOM 2222 O O . GLY A 1 291 ? 19.958 10.113 -17.440 1.00 84.62 291 GLY A O 1
ATOM 2223 N N . ALA A 1 292 ? 18.459 11.158 -18.766 1.00 85.56 292 ALA A N 1
ATOM 2224 C CA . ALA A 1 292 ? 19.419 11.840 -19.644 1.00 85.56 292 ALA A CA 1
ATOM 2225 C C . ALA A 1 292 ? 20.392 10.890 -20.393 1.00 85.56 292 ALA A C 1
ATOM 2227 O O . ALA A 1 292 ? 21.571 11.204 -20.565 1.00 85.56 292 ALA A O 1
ATOM 2228 N N . GLU A 1 293 ? 19.904 9.717 -20.815 1.00 86.62 293 GLU A N 1
ATOM 2229 C CA . GLU A 1 293 ? 20.549 8.866 -21.833 1.00 86.62 293 GLU A CA 1
ATOM 2230 C C . GLU A 1 293 ? 20.694 9.590 -23.183 1.00 86.62 293 GLU A C 1
ATOM 2232 O O . GLU A 1 293 ? 19.902 10.479 -23.500 1.00 86.62 293 GLU A O 1
ATOM 2237 N N . ASP A 1 294 ? 21.660 9.161 -24.005 1.00 89.12 294 ASP A N 1
ATOM 2238 C CA . ASP A 1 294 ? 21.814 9.623 -25.394 1.00 89.12 294 ASP A CA 1
ATOM 2239 C C . ASP A 1 294 ? 20.530 9.322 -26.205 1.00 89.12 294 ASP A C 1
ATOM 2241 O O . ASP A 1 294 ? 20.195 8.145 -26.398 1.00 89.12 294 ASP A O 1
ATOM 2245 N N . PRO A 1 295 ? 19.812 10.339 -26.732 1.00 90.00 295 PRO A N 1
ATOM 2246 C CA . PRO A 1 295 ? 18.617 10.121 -27.543 1.00 90.00 295 PRO A CA 1
ATOM 2247 C C . PRO A 1 295 ? 18.874 9.248 -28.776 1.00 90.00 295 PRO A C 1
ATOM 2249 O O . PRO A 1 295 ? 17.997 8.476 -29.166 1.00 90.00 295 PRO A O 1
ATOM 2252 N N . ALA A 1 296 ? 20.073 9.308 -29.364 1.00 93.25 296 ALA A N 1
ATOM 2253 C CA . ALA A 1 296 ? 20.433 8.496 -30.518 1.00 93.25 296 ALA A CA 1
ATOM 2254 C C . ALA A 1 296 ? 20.646 7.020 -30.126 1.00 93.25 296 ALA A C 1
ATOM 2256 O O . ALA A 1 296 ? 20.193 6.127 -30.841 1.00 93.25 296 ALA A O 1
ATOM 2257 N N . ARG A 1 297 ? 21.246 6.728 -28.963 1.00 91.62 297 ARG A N 1
ATOM 2258 C CA . ARG A 1 297 ? 21.310 5.380 -28.360 1.00 91.62 297 ARG A CA 1
ATOM 2259 C C . ARG A 1 297 ? 19.916 4.834 -28.088 1.00 91.62 297 ARG A C 1
ATOM 2261 O O . ARG A 1 297 ? 19.637 3.699 -28.470 1.00 91.62 297 ARG A O 1
ATOM 2268 N N . VAL A 1 298 ? 19.038 5.629 -27.477 1.00 91.31 298 VAL A N 1
ATOM 2269 C CA . VAL A 1 298 ? 17.649 5.223 -27.204 1.00 91.31 298 VAL A CA 1
ATOM 2270 C C . VAL A 1 298 ? 16.893 4.947 -28.509 1.00 91.31 298 VAL A C 1
ATOM 2272 O O . VAL A 1 298 ? 16.184 3.945 -28.596 1.00 91.31 298 VAL A O 1
ATOM 2275 N N . ALA A 1 299 ? 17.083 5.773 -29.543 1.00 92.38 299 ALA A N 1
ATOM 2276 C CA . ALA A 1 299 ? 16.504 5.550 -30.867 1.00 92.38 299 ALA A CA 1
ATOM 2277 C C . ALA A 1 299 ? 17.021 4.252 -31.515 1.00 92.38 299 ALA A C 1
ATOM 2279 O O . ALA A 1 299 ? 16.205 3.415 -31.894 1.00 92.38 299 ALA A O 1
ATOM 2280 N N . ARG A 1 300 ? 18.347 4.032 -31.558 1.00 92.25 300 ARG A N 1
ATOM 2281 C CA . ARG A 1 300 ? 18.968 2.802 -32.096 1.00 92.25 300 ARG A CA 1
ATOM 2282 C C . ARG A 1 300 ? 18.459 1.537 -31.394 1.00 92.25 300 ARG A C 1
ATOM 2284 O O . ARG A 1 300 ? 18.154 0.551 -32.058 1.00 92.25 300 ARG A O 1
ATOM 2291 N N . LEU A 1 301 ? 18.336 1.562 -30.064 1.00 91.00 301 LEU A N 1
ATOM 2292 C CA . LEU A 1 301 ? 17.824 0.427 -29.284 1.00 91.00 301 LEU A CA 1
ATOM 2293 C C . LEU A 1 301 ? 16.324 0.178 -29.520 1.00 91.00 301 LEU A C 1
ATOM 2295 O O . LEU A 1 301 ? 15.907 -0.976 -29.597 1.00 91.00 301 LEU A O 1
ATOM 2299 N N . ARG A 1 302 ? 15.514 1.236 -29.668 1.00 91.00 302 ARG A N 1
ATOM 2300 C CA . ARG A 1 302 ? 14.077 1.127 -29.980 1.00 91.00 302 ARG A CA 1
ATOM 2301 C C . ARG A 1 302 ? 13.850 0.534 -31.371 1.00 91.00 302 ARG A C 1
ATOM 2303 O O . ARG A 1 302 ? 13.065 -0.395 -31.514 1.00 91.00 302 ARG A O 1
ATOM 2310 N N . ASP A 1 303 ? 14.569 1.045 -32.361 1.00 92.50 303 ASP A N 1
ATOM 2311 C CA . ASP A 1 303 ? 14.573 0.588 -33.754 1.00 92.50 303 ASP A CA 1
ATOM 2312 C C . ASP A 1 303 ? 15.020 -0.888 -33.863 1.00 92.50 303 ASP A C 1
ATOM 2314 O O . ASP A 1 303 ? 14.365 -1.710 -34.507 1.00 92.50 303 ASP A O 1
ATOM 2318 N N . LEU A 1 304 ? 16.064 -1.281 -33.120 1.00 90.38 304 LEU A N 1
ATOM 2319 C CA . LEU A 1 304 ? 16.464 -2.685 -32.972 1.00 90.38 304 LEU A CA 1
ATOM 2320 C C . LEU A 1 304 ? 15.338 -3.556 -32.379 1.00 90.38 304 LEU A C 1
ATOM 2322 O O . LEU A 1 304 ? 15.026 -4.607 -32.940 1.00 90.38 304 LEU A O 1
ATOM 2326 N N . ALA A 1 305 ? 14.703 -3.115 -31.288 1.00 89.88 305 ALA A N 1
ATOM 2327 C CA . ALA A 1 305 ? 13.604 -3.840 -30.646 1.00 89.88 305 ALA A CA 1
ATOM 2328 C C . ALA A 1 305 ? 12.356 -3.960 -31.538 1.00 89.88 305 ALA A C 1
ATOM 2330 O O . ALA A 1 305 ? 11.663 -4.974 -31.492 1.00 89.88 305 ALA A O 1
ATOM 2331 N N . GLN A 1 306 ? 12.084 -2.954 -32.373 1.00 91.00 306 GLN A N 1
ATOM 2332 C CA . GLN A 1 306 ? 10.982 -2.965 -33.336 1.00 91.00 306 GLN A CA 1
ATOM 2333 C C . GLN A 1 306 ? 11.260 -3.921 -34.506 1.00 91.00 306 GLN A C 1
ATOM 2335 O O . GLN A 1 306 ? 10.414 -4.762 -34.807 1.00 91.00 306 GLN A O 1
ATOM 2340 N N . ARG A 1 307 ? 12.455 -3.875 -35.118 1.00 92.44 307 ARG A N 1
ATOM 2341 C CA . ARG A 1 307 ? 12.835 -4.805 -36.205 1.00 92.44 307 ARG A CA 1
ATOM 2342 C C . ARG A 1 307 ? 12.842 -6.275 -35.780 1.00 92.44 307 ARG A C 1
ATOM 2344 O O . ARG A 1 307 ? 12.506 -7.142 -36.586 1.00 92.44 307 ARG A O 1
ATOM 2351 N N . TYR A 1 308 ? 13.209 -6.553 -34.530 1.00 90.81 308 TYR A N 1
ATOM 2352 C CA . TYR A 1 308 ? 13.248 -7.905 -33.963 1.00 90.81 308 TYR A CA 1
ATOM 2353 C C . TYR A 1 308 ? 12.099 -8.177 -32.979 1.00 90.81 308 TYR A C 1
ATOM 2355 O O . TYR A 1 308 ? 12.206 -9.042 -32.110 1.00 90.81 308 TYR A O 1
ATOM 2363 N N . ALA A 1 309 ? 10.959 -7.495 -33.128 1.00 86.69 309 ALA A N 1
ATOM 2364 C CA . ALA A 1 309 ? 9.765 -7.792 -32.343 1.00 86.69 309 ALA A CA 1
ATOM 2365 C C . ALA A 1 309 ? 9.367 -9.276 -32.495 1.00 86.69 309 ALA A C 1
ATOM 2367 O O . ALA A 1 309 ? 9.243 -9.793 -33.606 1.00 86.69 309 ALA A O 1
ATOM 2368 N N . MET A 1 310 ? 9.191 -9.973 -31.365 1.00 80.31 310 MET A N 1
ATOM 2369 C CA . MET A 1 310 ? 8.931 -11.424 -31.288 1.00 80.31 310 MET A CA 1
ATOM 2370 C C . MET A 1 310 ? 10.000 -12.331 -31.941 1.00 80.31 310 MET A C 1
ATOM 2372 O O . MET A 1 310 ? 9.760 -13.523 -32.126 1.00 80.31 310 MET A O 1
ATOM 2376 N N . ARG A 1 311 ? 11.189 -11.807 -32.269 1.00 89.62 311 ARG A N 1
ATOM 2377 C CA . ARG A 1 311 ? 12.299 -12.543 -32.895 1.00 89.62 311 ARG A CA 1
ATOM 2378 C C . ARG A 1 311 ? 13.569 -12.399 -32.065 1.00 89.62 311 ARG A C 1
ATOM 2380 O O . ARG A 1 311 ? 13.768 -11.400 -31.387 1.00 89.62 311 ARG A O 1
ATOM 2387 N N . VAL A 1 312 ? 14.444 -13.397 -32.135 1.00 88.75 312 VAL A N 1
ATOM 2388 C CA . VAL A 1 312 ? 15.773 -13.307 -31.521 1.00 88.75 312 VAL A CA 1
ATOM 2389 C C . VAL A 1 312 ? 16.607 -12.288 -32.302 1.00 88.75 312 VAL A C 1
ATOM 2391 O O . VAL A 1 312 ? 16.691 -12.381 -33.527 1.00 88.75 312 VAL A O 1
ATOM 2394 N N . VAL A 1 313 ? 17.209 -11.326 -31.603 1.00 90.88 313 VAL A N 1
ATOM 2395 C CA . VAL A 1 313 ? 18.189 -10.393 -32.177 1.00 90.88 313 VAL A CA 1
ATOM 2396 C C . VAL A 1 313 ? 19.450 -11.184 -32.565 1.00 90.88 313 VAL A C 1
ATOM 2398 O O . VAL A 1 313 ? 19.885 -12.006 -31.758 1.00 90.88 313 VAL A O 1
ATOM 2401 N N . PRO A 1 314 ? 20.054 -10.959 -33.750 1.00 88.88 314 PRO A N 1
ATOM 2402 C CA . PRO A 1 314 ? 21.337 -11.560 -34.118 1.00 88.88 314 PRO A CA 1
ATOM 2403 C C . PRO A 1 314 ? 22.423 -11.281 -33.078 1.00 88.88 314 PRO A C 1
ATOM 2405 O O . PRO A 1 314 ? 22.356 -10.286 -32.354 1.00 88.88 314 PRO A O 1
ATOM 2408 N N . GLY A 1 315 ? 23.446 -12.123 -33.024 1.00 87.44 315 GLY A N 1
ATOM 2409 C CA . GLY A 1 315 ? 24.435 -12.089 -31.960 1.00 87.44 315 GLY A CA 1
ATOM 2410 C C . GLY A 1 315 ? 24.025 -12.873 -30.717 1.00 87.44 315 GLY A C 1
ATOM 2411 O O . GLY A 1 315 ? 22.911 -13.387 -30.572 1.00 87.44 315 GLY A O 1
ATOM 2412 N N . SER A 1 316 ? 24.956 -12.921 -29.774 1.00 87.50 316 SER A N 1
ATOM 2413 C CA . SER A 1 316 ? 24.804 -13.626 -28.509 1.00 87.50 316 SER A CA 1
ATOM 2414 C C . SER A 1 316 ? 25.290 -12.778 -27.339 1.00 87.50 316 SER A C 1
ATOM 2416 O O . SER A 1 316 ? 26.103 -11.864 -27.481 1.00 87.50 316 SER A O 1
ATOM 2418 N N . VAL A 1 317 ? 24.747 -13.059 -26.158 1.00 85.69 317 VAL A N 1
ATOM 2419 C CA . VAL A 1 317 ? 25.137 -12.424 -24.902 1.00 85.69 317 VAL A CA 1
ATOM 2420 C C . VAL A 1 317 ? 26.127 -13.330 -24.182 1.00 85.69 317 VAL A C 1
ATOM 2422 O O . VAL A 1 317 ? 25.825 -14.489 -23.890 1.00 85.69 317 VAL A O 1
ATOM 2425 N N . ARG A 1 318 ? 27.303 -12.788 -23.872 1.00 84.50 318 ARG A N 1
ATOM 2426 C CA . ARG A 1 318 ? 28.295 -13.394 -22.978 1.00 84.50 318 ARG A CA 1
ATOM 2427 C C . ARG A 1 318 ? 28.098 -12.819 -21.574 1.00 84.50 318 ARG A C 1
ATOM 2429 O O . ARG A 1 318 ? 28.059 -11.591 -21.460 1.00 84.50 318 ARG A O 1
ATOM 2436 N N . PRO A 1 319 ? 27.967 -13.637 -20.512 1.00 74.75 319 PRO A N 1
ATOM 2437 C CA . PRO A 1 319 ? 27.989 -13.134 -19.142 1.00 74.75 319 PRO A CA 1
ATOM 2438 C C . PRO A 1 319 ? 29.235 -12.279 -18.890 1.00 74.75 319 PRO A C 1
ATOM 2440 O O . PRO A 1 319 ? 30.316 -12.565 -19.410 1.00 74.75 319 PRO A O 1
ATOM 2443 N N . LEU A 1 320 ? 29.087 -11.211 -18.109 1.00 69.94 320 LEU A N 1
ATOM 2444 C CA . LEU A 1 320 ? 30.182 -10.315 -17.760 1.00 69.94 320 LEU A CA 1
ATOM 2445 C C . LEU A 1 320 ? 31.097 -11.030 -16.760 1.00 69.94 320 LEU A C 1
ATOM 2447 O O . LEU A 1 320 ? 30.854 -10.996 -15.554 1.00 69.94 320 LEU A O 1
ATOM 2451 N N . MET A 1 321 ? 32.140 -11.689 -17.261 1.00 55.53 321 MET A N 1
ATOM 2452 C CA . MET A 1 321 ? 33.123 -12.344 -16.403 1.00 55.53 321 MET A CA 1
ATOM 2453 C C . MET A 1 321 ? 33.815 -11.305 -15.514 1.00 55.53 321 MET A C 1
ATOM 2455 O O . MET A 1 321 ? 34.423 -10.352 -16.001 1.00 55.53 321 MET A O 1
ATOM 2459 N N . SER A 1 322 ? 33.733 -11.511 -14.201 1.00 44.06 322 SER A N 1
ATOM 2460 C CA . SER A 1 322 ? 34.675 -10.912 -13.258 1.00 44.06 322 SER A CA 1
ATOM 2461 C C . SER A 1 322 ? 36.075 -11.471 -13.527 1.00 44.06 322 SER A C 1
ATOM 2463 O O . SER A 1 322 ? 36.217 -12.628 -13.930 1.00 44.06 322 SER A O 1
ATOM 2465 N N . LEU A 1 323 ? 37.116 -10.683 -13.238 1.00 43.34 323 LEU A N 1
ATOM 2466 C CA . LEU A 1 323 ? 38.506 -11.159 -13.253 1.00 43.34 323 LEU A CA 1
ATOM 2467 C C . LEU A 1 323 ? 38.745 -12.300 -12.241 1.00 43.34 323 LEU A C 1
ATOM 2469 O O . LEU A 1 323 ? 39.678 -13.080 -12.406 1.00 43.34 323 LEU A O 1
ATOM 2473 N N . SER A 1 324 ? 37.858 -12.467 -11.253 1.00 42.97 324 SER A N 1
ATOM 2474 C CA . SER A 1 324 ? 37.636 -13.754 -10.590 1.00 42.97 324 SER A CA 1
ATOM 2475 C C . SER A 1 324 ? 36.519 -14.531 -11.302 1.00 42.97 324 SER A C 1
ATOM 2477 O O . SER A 1 324 ? 35.331 -14.302 -11.073 1.00 42.97 324 SER A O 1
ATOM 2479 N N . ALA A 1 325 ? 36.890 -15.511 -12.133 1.00 35.88 325 ALA A N 1
ATOM 2480 C CA . ALA A 1 325 ? 35.938 -16.326 -12.904 1.00 35.88 325 ALA A CA 1
ATOM 2481 C C . ALA A 1 325 ? 34.914 -17.107 -12.044 1.00 35.88 325 ALA A C 1
ATOM 2483 O O . ALA A 1 325 ? 33.902 -17.570 -12.561 1.00 35.88 325 ALA A O 1
ATOM 2484 N N . ALA A 1 326 ? 35.149 -17.221 -10.732 1.00 41.03 326 ALA A N 1
ATOM 2485 C CA . ALA A 1 326 ? 34.226 -17.810 -9.763 1.00 41.03 326 ALA A CA 1
ATOM 2486 C C . ALA A 1 326 ? 33.046 -16.895 -9.359 1.00 41.03 326 ALA A C 1
ATOM 2488 O O . ALA A 1 326 ? 32.103 -17.378 -8.739 1.00 41.03 326 ALA A O 1
ATOM 2489 N N . VAL A 1 327 ? 33.085 -15.586 -9.659 1.00 43.78 327 VAL A N 1
ATOM 2490 C CA . VAL A 1 327 ? 32.080 -14.610 -9.186 1.00 43.78 327 VAL A CA 1
ATOM 2491 C C . VAL A 1 327 ? 31.660 -13.650 -10.305 1.00 43.78 327 VAL A C 1
ATOM 2493 O O . VAL A 1 327 ? 31.945 -12.453 -10.273 1.00 43.78 327 VAL A O 1
ATOM 2496 N N . ALA A 1 328 ? 30.943 -14.158 -11.310 1.00 40.16 328 ALA A N 1
ATOM 2497 C CA . ALA A 1 328 ? 30.175 -13.285 -12.200 1.00 40.16 328 ALA A CA 1
ATOM 2498 C C . ALA A 1 328 ? 29.120 -12.506 -11.374 1.00 40.16 328 ALA A C 1
ATOM 2500 O O . ALA A 1 328 ? 28.444 -13.108 -10.533 1.00 40.16 328 ALA A O 1
ATOM 2501 N N . PRO A 1 329 ? 28.955 -11.180 -11.561 1.00 43.00 329 PRO A N 1
ATOM 2502 C CA . PRO A 1 329 ? 28.067 -10.369 -10.732 1.00 43.00 329 PRO A CA 1
ATOM 2503 C C . PRO A 1 329 ? 26.588 -10.619 -11.071 1.00 43.00 329 PRO A C 1
ATOM 2505 O O . PRO A 1 329 ? 25.977 -9.915 -11.884 1.00 43.00 329 PRO A O 1
ATOM 2508 N N . ARG A 1 330 ? 26.008 -11.618 -10.399 1.00 47.41 330 ARG A N 1
ATOM 2509 C CA . ARG A 1 330 ? 24.565 -11.887 -10.352 1.00 47.41 330 ARG A CA 1
ATOM 2510 C C . ARG A 1 330 ? 23.835 -10.705 -9.710 1.00 47.41 330 ARG A C 1
ATOM 2512 O O . ARG A 1 330 ? 24.044 -10.397 -8.539 1.00 47.41 330 ARG A O 1
ATOM 2519 N N . ILE A 1 331 ? 22.928 -10.074 -10.449 1.00 51.16 331 ILE A N 1
ATOM 2520 C CA . ILE A 1 331 ? 21.984 -9.049 -9.976 1.00 51.16 331 ILE A CA 1
ATOM 2521 C C . ILE A 1 331 ? 20.797 -9.721 -9.250 1.00 51.16 331 ILE A C 1
ATOM 2523 O O . ILE A 1 331 ? 19.630 -9.456 -9.533 1.00 51.16 331 ILE A O 1
ATOM 2527 N N . GLY A 1 332 ? 21.113 -10.607 -8.302 1.00 58.97 332 GLY A N 1
ATOM 2528 C CA . GLY A 1 332 ? 20.151 -11.281 -7.433 1.00 58.97 332 GLY A CA 1
ATOM 2529 C C . GLY A 1 332 ? 19.178 -12.250 -8.117 1.00 58.97 332 GLY A C 1
ATOM 2530 O O . GLY A 1 332 ? 19.246 -12.536 -9.315 1.00 58.97 332 GLY A O 1
ATOM 2531 N N . THR A 1 333 ? 18.270 -12.763 -7.289 1.00 68.56 333 THR A N 1
ATOM 2532 C CA . THR A 1 333 ? 17.124 -13.595 -7.665 1.00 68.56 333 THR A CA 1
ATOM 2533 C C . THR A 1 333 ? 15.916 -12.747 -8.053 1.00 68.56 333 THR A C 1
ATOM 2535 O O . THR A 1 333 ? 15.771 -11.590 -7.639 1.00 68.56 333 THR A O 1
ATOM 2538 N N . VAL A 1 334 ? 14.991 -13.335 -8.811 1.00 78.25 334 VAL A N 1
ATOM 2539 C CA . VAL A 1 334 ? 13.645 -12.776 -8.953 1.00 78.25 334 VAL A CA 1
ATOM 2540 C C . VAL A 1 334 ? 12.907 -12.852 -7.611 1.00 78.25 334 VAL A C 1
ATOM 2542 O O . VAL A 1 334 ? 12.849 -13.900 -6.984 1.00 78.25 334 VAL A O 1
ATOM 2545 N N . ARG A 1 335 ? 12.344 -11.722 -7.170 1.00 85.81 335 ARG A N 1
ATOM 2546 C CA . ARG A 1 335 ? 11.615 -11.578 -5.897 1.00 85.81 335 ARG A CA 1
ATOM 2547 C C . ARG A 1 335 ? 10.174 -11.107 -6.126 1.00 85.81 335 ARG A C 1
ATOM 2549 O O . ARG A 1 335 ? 9.946 -10.396 -7.120 1.00 85.81 335 ARG A O 1
ATOM 2556 N N . PRO A 1 336 ? 9.229 -11.420 -5.214 1.00 91.25 336 PRO A N 1
ATOM 2557 C CA . PRO A 1 336 ? 7.901 -10.812 -5.200 1.00 91.25 336 PRO A CA 1
ATOM 2558 C C . PRO A 1 336 ? 7.984 -9.279 -5.216 1.00 91.25 336 PRO A C 1
ATOM 2560 O O . PRO A 1 336 ? 8.977 -8.682 -4.785 1.00 91.25 336 PRO A O 1
ATOM 2563 N N . PHE A 1 337 ? 6.948 -8.629 -5.747 1.00 93.00 337 PHE A N 1
ATOM 2564 C CA . PHE A 1 337 ? 6.898 -7.168 -5.764 1.00 93.00 337 PHE A CA 1
ATOM 2565 C C . PHE A 1 337 ? 6.696 -6.618 -4.352 1.00 93.00 337 PHE A C 1
ATOM 2567 O O . PHE A 1 337 ? 5.844 -7.110 -3.617 1.00 93.00 337 PHE A O 1
ATOM 2574 N N . ASN A 1 338 ? 7.381 -5.526 -4.023 1.00 93.00 338 ASN A N 1
ATOM 2575 C CA . ASN A 1 338 ? 6.866 -4.580 -3.042 1.00 93.00 338 ASN A CA 1
ATOM 2576 C C . ASN A 1 338 ? 5.951 -3.545 -3.728 1.00 93.00 338 ASN A C 1
ATOM 2578 O O . ASN A 1 338 ? 5.781 -3.553 -4.953 1.00 93.00 338 ASN A O 1
ATOM 2582 N N . THR A 1 339 ? 5.352 -2.635 -2.955 1.00 94.38 339 THR A N 1
ATOM 2583 C CA . THR A 1 339 ? 4.429 -1.619 -3.499 1.00 94.38 339 THR A CA 1
ATOM 2584 C C . THR A 1 339 ? 5.073 -0.788 -4.609 1.00 94.38 339 THR A C 1
ATOM 2586 O O . THR A 1 339 ? 4.473 -0.586 -5.662 1.00 94.38 339 THR A O 1
ATOM 2589 N N . ALA A 1 340 ? 6.304 -0.315 -4.399 1.00 91.75 340 ALA A N 1
ATOM 2590 C CA . ALA A 1 340 ? 6.988 0.548 -5.355 1.00 91.75 340 ALA A CA 1
ATOM 2591 C C . ALA A 1 340 ? 7.288 -0.188 -6.669 1.00 91.75 340 ALA A C 1
ATOM 2593 O O . ALA A 1 340 ? 7.072 0.383 -7.738 1.00 91.75 340 ALA A O 1
ATOM 2594 N N . ASP A 1 341 ? 7.704 -1.458 -6.603 1.00 91.19 341 ASP A N 1
ATOM 2595 C CA . ASP A 1 341 ? 7.964 -2.256 -7.804 1.00 91.19 341 ASP A CA 1
ATOM 2596 C C . ASP A 1 341 ? 6.690 -2.495 -8.615 1.00 91.19 341 ASP A C 1
ATOM 2598 O O . ASP A 1 341 ? 6.698 -2.301 -9.827 1.00 91.19 341 ASP A O 1
ATOM 2602 N N . ALA A 1 342 ? 5.591 -2.900 -7.965 1.00 95.00 342 ALA A N 1
ATOM 2603 C CA . ALA A 1 342 ? 4.340 -3.199 -8.659 1.00 95.00 342 ALA A CA 1
ATOM 2604 C C . ALA A 1 342 ? 3.796 -1.958 -9.379 1.00 95.00 342 ALA A C 1
ATOM 2606 O O . ALA A 1 342 ? 3.363 -2.045 -10.529 1.00 95.00 342 ALA A O 1
ATOM 2607 N N . LEU A 1 343 ? 3.868 -0.791 -8.730 1.00 96.00 343 LEU A N 1
ATOM 2608 C CA . LEU A 1 343 ? 3.461 0.487 -9.311 1.00 96.00 343 LEU A CA 1
ATOM 2609 C C . LEU A 1 343 ? 4.383 0.925 -10.460 1.00 96.00 343 LEU A C 1
ATOM 2611 O O . LEU A 1 343 ? 3.890 1.342 -11.509 1.00 96.00 343 LEU A O 1
ATOM 2615 N N . ALA A 1 344 ? 5.704 0.802 -10.294 1.00 90.19 344 ALA A N 1
ATOM 2616 C CA . ALA A 1 344 ? 6.676 1.141 -11.332 1.00 90.19 344 ALA A CA 1
ATOM 2617 C C . ALA A 1 344 ? 6.564 0.209 -12.549 1.00 90.19 344 ALA A C 1
ATOM 2619 O O . ALA A 1 344 ? 6.568 0.676 -13.687 1.00 90.19 344 ALA A O 1
ATOM 2620 N N . HIS A 1 345 ? 6.403 -1.095 -12.323 1.00 89.12 345 HIS A N 1
ATOM 2621 C CA . HIS A 1 345 ? 6.249 -2.106 -13.365 1.00 89.12 345 HIS A CA 1
ATOM 2622 C C . HIS A 1 345 ? 4.936 -1.921 -14.143 1.00 89.12 345 HIS A C 1
ATOM 2624 O O . HIS A 1 345 ? 4.949 -1.905 -15.374 1.00 89.12 345 HIS A O 1
ATOM 2630 N N . ALA A 1 346 ? 3.815 -1.699 -13.448 1.00 93.00 346 ALA A N 1
ATOM 2631 C CA . ALA A 1 346 ? 2.517 -1.434 -14.072 1.00 93.00 346 ALA A CA 1
ATOM 2632 C C . ALA A 1 346 ? 2.528 -0.161 -14.942 1.00 93.00 346 ALA A C 1
ATOM 2634 O O . ALA A 1 346 ? 2.006 -0.171 -16.060 1.00 93.00 346 ALA A O 1
ATOM 2635 N N . ALA A 1 347 ? 3.174 0.910 -14.469 1.00 91.19 347 ALA A N 1
ATOM 2636 C CA . ALA A 1 347 ? 3.340 2.140 -15.239 1.00 91.19 347 ALA A CA 1
ATOM 2637 C C . ALA A 1 347 ? 4.269 1.949 -16.450 1.00 91.19 347 ALA A C 1
ATOM 2639 O O . ALA A 1 347 ? 3.915 2.341 -17.560 1.00 91.19 347 ALA A O 1
ATOM 2640 N N . ARG A 1 348 ? 5.430 1.309 -16.259 1.00 84.38 348 ARG A N 1
ATOM 2641 C CA . ARG A 1 348 ? 6.469 1.139 -17.289 1.00 84.38 348 ARG A CA 1
ATOM 2642 C C . ARG A 1 348 ? 6.067 0.185 -18.414 1.00 84.38 348 ARG A C 1
ATOM 2644 O O . ARG A 1 348 ? 6.321 0.488 -19.574 1.00 84.38 348 ARG A O 1
ATOM 2651 N N . HIS A 1 349 ? 5.474 -0.962 -18.084 1.00 83.31 349 HIS A N 1
ATOM 2652 C CA . HIS A 1 349 ? 5.217 -2.034 -19.056 1.00 83.31 349 HIS A CA 1
ATOM 2653 C C . HIS A 1 349 ? 3.788 -2.048 -19.608 1.00 83.31 349 HIS A C 1
ATOM 2655 O O . HIS A 1 349 ? 3.561 -2.599 -20.683 1.00 83.31 349 HIS A O 1
ATOM 2661 N N . HIS A 1 350 ? 2.829 -1.441 -18.899 1.00 87.38 350 HIS A N 1
ATOM 2662 C CA . HIS A 1 350 ? 1.408 -1.473 -19.270 1.00 87.38 350 HIS A CA 1
ATOM 2663 C C . HIS A 1 350 ? 0.750 -0.083 -19.322 1.00 87.38 350 HIS A C 1
ATOM 2665 O O . HIS A 1 350 ? -0.447 0.020 -19.593 1.00 87.38 350 HIS A O 1
ATOM 2671 N N . GLY A 1 351 ? 1.507 0.994 -19.074 1.00 89.62 351 GLY A N 1
ATOM 2672 C CA . GLY A 1 351 ? 0.996 2.367 -19.110 1.00 89.62 351 GLY A CA 1
ATOM 2673 C C . GLY A 1 351 ? -0.060 2.672 -18.043 1.00 89.62 351 GLY A C 1
ATOM 2674 O O . GLY A 1 351 ? -0.785 3.655 -18.174 1.00 89.62 351 GLY A O 1
ATOM 2675 N N . ILE A 1 352 ? -0.191 1.835 -17.006 1.00 94.44 352 ILE A N 1
ATOM 2676 C CA . ILE A 1 352 ? -1.195 2.017 -15.952 1.00 94.44 352 ILE A CA 1
ATOM 2677 C C . ILE A 1 352 ? -0.750 3.189 -15.061 1.00 94.44 352 ILE A C 1
ATOM 2679 O O . ILE A 1 352 ? 0.312 3.100 -14.439 1.00 94.44 352 ILE A O 1
ATOM 2683 N N . PRO A 1 353 ? -1.533 4.278 -14.927 1.00 94.25 353 PRO A N 1
ATOM 2684 C CA . PRO A 1 353 ? -1.149 5.396 -14.072 1.00 94.25 353 PRO A CA 1
ATOM 2685 C C . PRO A 1 353 ? -0.981 4.945 -12.617 1.00 94.25 353 PRO A C 1
ATOM 2687 O O . PRO A 1 353 ? -1.852 4.265 -12.078 1.00 94.25 353 PRO A O 1
ATOM 2690 N N . VAL A 1 354 ? 0.092 5.376 -11.945 1.00 94.69 354 VAL A N 1
ATOM 2691 C CA . VAL A 1 354 ? 0.455 4.940 -10.575 1.00 94.69 354 VAL A CA 1
ATOM 2692 C C . VAL A 1 354 ? -0.713 5.034 -9.579 1.00 94.69 354 VAL A C 1
ATOM 2694 O O . VAL A 1 354 ? -0.921 4.125 -8.779 1.00 94.69 354 VAL A O 1
ATOM 2697 N N . ARG A 1 355 ? -1.540 6.088 -9.665 1.00 95.50 355 ARG A N 1
ATOM 2698 C CA . ARG A 1 355 ? -2.758 6.234 -8.843 1.00 95.50 355 ARG A CA 1
ATOM 2699 C C . ARG A 1 355 ? -3.758 5.093 -9.075 1.00 95.50 355 ARG A C 1
ATOM 2701 O O . ARG A 1 355 ? -4.316 4.571 -8.116 1.00 95.50 355 ARG A O 1
ATOM 2708 N N . MET A 1 356 ? -3.976 4.711 -10.333 1.00 96.12 356 MET A N 1
ATOM 2709 C CA . MET A 1 356 ? -4.891 3.630 -10.708 1.00 96.12 356 MET A CA 1
ATOM 2710 C C . MET A 1 356 ? -4.311 2.265 -10.347 1.00 96.12 356 MET A C 1
ATOM 2712 O O . MET A 1 356 ? -5.040 1.436 -9.818 1.00 96.12 356 MET A O 1
ATOM 2716 N N . ALA A 1 357 ? -3.009 2.045 -10.552 1.00 97.19 357 ALA A N 1
ATOM 2717 C CA . ALA A 1 357 ? -2.338 0.815 -10.129 1.00 97.19 357 ALA A CA 1
ATOM 2718 C C . ALA A 1 357 ? -2.465 0.603 -8.606 1.00 97.19 357 ALA A C 1
ATOM 2720 O O . ALA A 1 357 ? -2.836 -0.484 -8.166 1.00 97.19 357 ALA A O 1
ATOM 2721 N N . MET A 1 358 ? -2.276 1.654 -7.797 1.00 96.75 358 MET A N 1
ATOM 2722 C CA . MET A 1 358 ? -2.471 1.577 -6.343 1.00 96.75 358 MET A CA 1
ATOM 2723 C C . MET A 1 358 ? -3.936 1.321 -5.968 1.00 96.75 358 MET A C 1
ATOM 2725 O O . MET A 1 358 ? -4.219 0.525 -5.076 1.00 96.75 358 MET A O 1
ATOM 2729 N N . GLN A 1 359 ? -4.882 1.946 -6.675 1.00 95.31 359 GLN A N 1
ATOM 2730 C CA . GLN A 1 359 ? -6.310 1.684 -6.494 1.00 95.31 359 GLN A CA 1
ATOM 2731 C C . GLN A 1 359 ? -6.679 0.233 -6.854 1.00 95.31 359 GLN A C 1
ATOM 2733 O O . GLN A 1 359 ? -7.428 -0.397 -6.116 1.00 95.31 359 GLN A O 1
ATOM 2738 N N . GLY A 1 360 ? -6.105 -0.325 -7.924 1.00 96.81 360 GLY A N 1
ATOM 2739 C CA . GLY A 1 360 ? -6.293 -1.719 -8.328 1.00 96.81 360 GLY A CA 1
ATOM 2740 C C . GLY A 1 360 ? -5.717 -2.719 -7.325 1.00 96.81 360 GLY A C 1
ATOM 2741 O O . GLY A 1 360 ? -6.381 -3.705 -7.013 1.00 96.81 360 GLY A O 1
ATOM 2742 N N . LEU A 1 361 ? -4.532 -2.445 -6.763 1.00 96.62 361 LEU A N 1
ATOM 2743 C CA . LEU A 1 361 ? -3.967 -3.219 -5.648 1.00 96.62 361 LEU A CA 1
ATOM 2744 C C . LEU A 1 361 ? -4.872 -3.150 -4.406 1.00 96.62 361 LEU A C 1
ATOM 2746 O O . LEU A 1 361 ? -5.177 -4.178 -3.804 1.00 96.62 361 LEU A O 1
ATOM 2750 N N . GLN A 1 362 ? -5.356 -1.955 -4.051 1.00 92.62 362 GLN A N 1
ATOM 2751 C CA . GLN A 1 362 ? -6.276 -1.777 -2.929 1.00 92.62 362 GLN A CA 1
ATOM 2752 C C . GLN A 1 362 ? -7.581 -2.558 -3.145 1.00 92.62 362 GLN A C 1
ATOM 2754 O O . GLN A 1 362 ? -7.990 -3.306 -2.262 1.00 92.62 362 GLN A O 1
ATOM 2759 N N . ASP A 1 363 ? -8.214 -2.440 -4.314 1.00 93.25 363 ASP A N 1
ATOM 2760 C CA . ASP A 1 363 ? -9.457 -3.148 -4.642 1.00 93.25 363 ASP A CA 1
ATOM 2761 C C . ASP A 1 363 ? -9.272 -4.676 -4.675 1.00 93.25 363 ASP A C 1
ATOM 2763 O O . ASP A 1 363 ? -10.155 -5.412 -4.229 1.00 93.25 363 ASP A O 1
ATOM 2767 N N . ALA A 1 364 ? -8.115 -5.164 -5.130 1.00 94.56 364 ALA A N 1
ATOM 2768 C CA . ALA A 1 364 ? -7.769 -6.583 -5.116 1.00 94.56 364 ALA A CA 1
ATOM 2769 C C . ALA A 1 364 ? -7.608 -7.129 -3.684 1.00 94.56 364 ALA A C 1
ATOM 2771 O O . ALA A 1 364 ? -8.171 -8.175 -3.352 1.00 94.56 364 ALA A O 1
ATOM 2772 N N . TYR A 1 365 ? -6.906 -6.405 -2.808 1.00 91.75 365 TYR A N 1
ATOM 2773 C CA . TYR A 1 365 ? -6.782 -6.750 -1.387 1.00 91.75 365 TYR A CA 1
ATOM 2774 C C . TYR A 1 365 ? -8.136 -6.693 -0.657 1.00 91.75 365 TYR A C 1
ATOM 2776 O O . TYR A 1 365 ? -8.472 -7.606 0.098 1.00 91.75 365 TYR A O 1
ATOM 2784 N N . LEU A 1 366 ? -8.970 -5.683 -0.940 1.00 87.00 366 LEU A N 1
ATOM 2785 C CA . LEU A 1 366 ? -10.332 -5.573 -0.396 1.00 87.00 366 LEU A CA 1
ATOM 2786 C C . LEU A 1 366 ? -11.236 -6.754 -0.797 1.00 87.00 366 LEU A C 1
ATOM 2788 O O . LEU A 1 366 ? -12.152 -7.100 -0.049 1.00 87.00 366 LEU A O 1
ATOM 2792 N N . ARG A 1 367 ? -10.975 -7.390 -1.947 1.00 88.50 367 ARG A N 1
ATOM 2793 C CA . ARG A 1 367 ? -11.652 -8.621 -2.395 1.00 88.50 367 ARG A CA 1
ATOM 2794 C C . ARG A 1 367 ? -11.011 -9.916 -1.878 1.00 88.50 367 ARG A C 1
ATOM 2796 O O . ARG A 1 367 ? -11.564 -10.980 -2.135 1.00 88.50 367 ARG A O 1
ATOM 2803 N N . GLY A 1 368 ? -9.883 -9.850 -1.166 1.00 89.81 368 GLY A N 1
ATOM 2804 C CA . GLY A 1 368 ? -9.132 -11.031 -0.723 1.00 89.81 368 GLY A CA 1
ATOM 2805 C C . GLY A 1 368 ? -8.406 -11.762 -1.860 1.00 89.81 368 GLY A C 1
ATOM 2806 O O . GLY A 1 368 ? -8.243 -12.976 -1.795 1.00 89.81 368 GLY A O 1
ATOM 2807 N N . MET A 1 369 ? -8.007 -11.045 -2.918 1.00 93.56 369 MET A N 1
ATOM 2808 C CA . MET A 1 369 ? -7.276 -11.614 -4.061 1.00 93.56 369 MET A CA 1
ATOM 2809 C C . MET A 1 369 ? -5.755 -11.575 -3.871 1.00 93.56 369 MET A C 1
ATOM 2811 O O . MET A 1 369 ? -5.064 -12.484 -4.321 1.00 93.56 369 MET A O 1
ATOM 2815 N N . ILE A 1 370 ? -5.228 -10.557 -3.183 1.00 95.06 370 ILE A N 1
ATOM 2816 C CA . ILE A 1 370 ? -3.794 -10.407 -2.879 1.00 95.06 370 ILE A CA 1
ATOM 2817 C C . ILE A 1 370 ? -3.556 -10.051 -1.404 1.00 95.06 370 ILE A C 1
ATOM 2819 O O . ILE A 1 370 ? -4.494 -9.679 -0.692 1.00 95.06 370 ILE A O 1
ATOM 2823 N N . SER A 1 371 ? -2.300 -10.162 -0.969 1.00 92.88 371 SER A N 1
ATOM 2824 C CA . SER A 1 371 ? -1.798 -9.715 0.336 1.00 92.88 371 SER A CA 1
ATOM 2825 C C . SER A 1 371 ? -1.855 -8.185 0.519 1.00 92.88 371 SER A C 1
ATOM 2827 O O . SER A 1 371 ? -2.425 -7.461 -0.303 1.00 92.88 371 SER A O 1
ATOM 2829 N N . TYR A 1 372 ? -1.340 -7.673 1.643 1.00 90.62 372 TYR A N 1
ATOM 2830 C CA . TYR A 1 372 ? -1.482 -6.261 2.003 1.00 90.62 372 TYR A CA 1
ATOM 2831 C C . TYR A 1 372 ? -0.773 -5.322 0.997 1.00 90.62 372 TYR A C 1
ATOM 2833 O O . TYR A 1 372 ? 0.428 -5.465 0.768 1.00 90.62 372 TYR A O 1
ATOM 2841 N N . PRO A 1 373 ? -1.473 -4.341 0.388 1.00 91.44 373 PRO A N 1
ATOM 2842 C CA . PRO A 1 373 ? -0.988 -3.651 -0.805 1.00 91.44 373 PRO A CA 1
ATOM 2843 C C . PRO A 1 373 ? -0.012 -2.501 -0.524 1.00 91.44 373 PRO A C 1
ATOM 2845 O O . PRO A 1 373 ? 0.495 -1.923 -1.480 1.00 91.44 373 PRO A O 1
ATOM 2848 N N . ARG A 1 374 ? 0.233 -2.143 0.748 1.00 89.94 374 ARG A N 1
ATOM 2849 C CA . ARG A 1 374 ? 1.199 -1.108 1.167 1.00 89.94 374 ARG A CA 1
ATOM 2850 C C . ARG A 1 374 ? 2.402 -1.746 1.881 1.00 89.94 374 ARG A C 1
ATOM 2852 O O . ARG A 1 374 ? 2.695 -1.452 3.033 1.00 89.94 374 ARG A O 1
ATOM 2859 N N . THR A 1 375 ? 3.089 -2.651 1.191 1.00 88.38 375 THR A N 1
ATOM 2860 C CA . THR A 1 375 ? 4.304 -3.328 1.671 1.00 88.38 375 THR A CA 1
ATOM 2861 C C . THR A 1 375 ? 5.599 -2.706 1.128 1.00 88.38 375 THR A C 1
ATOM 2863 O O . THR A 1 375 ? 5.685 -2.330 -0.048 1.00 88.38 375 THR A O 1
ATOM 2866 N N . SER A 1 376 ? 6.625 -2.614 1.974 1.00 86.81 376 SER A N 1
ATOM 2867 C CA . SER A 1 376 ? 8.024 -2.363 1.593 1.00 86.81 376 SER A CA 1
ATOM 2868 C C . SER A 1 376 ? 8.818 -3.662 1.381 1.00 86.81 376 SER A C 1
ATOM 2870 O O . SER A 1 376 ? 9.818 -3.650 0.653 1.00 86.81 376 SER A O 1
ATOM 2872 N N . GLY A 1 377 ? 8.367 -4.762 1.994 1.00 85.69 377 GLY A N 1
ATOM 2873 C CA . GLY A 1 377 ? 9.027 -6.061 2.007 1.00 85.69 377 GLY A CA 1
ATOM 2874 C C . GLY A 1 377 ? 8.924 -6.820 0.686 1.00 85.69 377 GLY A C 1
ATOM 2875 O O . GLY A 1 377 ? 8.132 -6.491 -0.198 1.00 85.69 377 GLY A O 1
ATOM 2876 N N . ARG A 1 378 ? 9.783 -7.835 0.549 1.00 86.44 378 ARG A N 1
ATOM 2877 C CA . ARG A 1 378 ? 9.919 -8.667 -0.660 1.00 86.44 378 ARG A CA 1
ATOM 2878 C C . ARG A 1 378 ? 9.731 -10.156 -0.375 1.00 86.44 378 ARG A C 1
ATOM 2880 O O . ARG A 1 378 ? 9.076 -10.823 -1.164 1.00 86.44 378 ARG A O 1
ATOM 2887 N N . GLY A 1 379 ? 10.265 -10.659 0.740 1.00 85.75 379 GLY A N 1
ATOM 2888 C CA . GLY A 1 379 ? 10.040 -12.036 1.187 1.00 85.75 379 GLY A CA 1
ATOM 2889 C C . GLY A 1 379 ? 8.595 -12.279 1.637 1.00 85.75 379 GLY A C 1
ATOM 2890 O O . GLY A 1 379 ? 7.879 -11.342 1.998 1.00 85.75 379 GLY A O 1
ATOM 2891 N N . ILE A 1 380 ? 8.176 -13.542 1.631 1.00 86.88 380 ILE A N 1
ATOM 2892 C CA . ILE A 1 380 ? 6.881 -14.016 2.149 1.00 86.88 380 ILE A CA 1
ATOM 2893 C C . ILE A 1 380 ? 7.127 -15.226 3.068 1.00 86.88 380 ILE A C 1
ATOM 2895 O O . ILE A 1 380 ? 8.163 -15.883 2.945 1.00 86.88 380 ILE A O 1
ATOM 2899 N N . SER A 1 381 ? 6.250 -15.505 4.034 1.00 86.38 381 SER A N 1
ATOM 2900 C CA . SER A 1 381 ? 6.422 -16.658 4.933 1.00 86.38 381 SER A CA 1
ATOM 2901 C C . SER A 1 381 ? 6.308 -17.993 4.191 1.00 86.38 381 SER A C 1
ATOM 2903 O O . SER A 1 381 ? 5.744 -18.066 3.100 1.00 86.38 381 SER A O 1
ATOM 2905 N N . ALA A 1 382 ? 6.798 -19.074 4.804 1.00 86.06 382 ALA A N 1
ATOM 2906 C CA . ALA A 1 382 ? 6.663 -20.423 4.254 1.00 86.06 382 ALA A CA 1
ATOM 2907 C C . ALA A 1 382 ? 5.187 -20.847 4.063 1.00 86.06 382 ALA A C 1
ATOM 2909 O O . ALA A 1 382 ? 4.866 -21.502 3.074 1.00 86.06 382 ALA A O 1
ATOM 2910 N N . GLU A 1 383 ? 4.266 -20.419 4.945 1.00 85.81 383 GLU A N 1
ATOM 2911 C CA . GLU A 1 383 ? 2.822 -20.671 4.779 1.00 85.81 383 GLU A CA 1
ATOM 2912 C C . GLU A 1 383 ? 2.263 -19.937 3.547 1.00 85.81 383 GLU A C 1
ATOM 2914 O O . GLU A 1 383 ? 1.537 -20.533 2.746 1.00 85.81 383 GLU A O 1
ATOM 2919 N N . SER A 1 384 ? 2.632 -18.664 3.353 1.00 90.25 384 SER A N 1
ATOM 2920 C CA . SER A 1 384 ? 2.278 -17.908 2.146 1.00 90.25 384 SER A CA 1
ATOM 2921 C C . SER A 1 384 ? 2.904 -18.516 0.887 1.00 90.25 384 SER A C 1
ATOM 2923 O O . SER A 1 384 ? 2.231 -18.621 -0.136 1.00 90.25 384 SER A O 1
ATOM 2925 N N . ALA A 1 385 ? 4.159 -18.967 0.950 1.00 90.69 385 ALA A N 1
ATOM 2926 C CA . ALA A 1 385 ? 4.876 -19.560 -0.176 1.00 90.69 385 ALA A CA 1
ATOM 2927 C C . ALA A 1 385 ? 4.245 -20.880 -0.649 1.00 90.69 385 ALA A C 1
ATOM 2929 O O . ALA A 1 385 ? 3.957 -21.020 -1.839 1.00 90.69 385 ALA A O 1
ATOM 2930 N N . ALA A 1 386 ? 3.915 -21.790 0.272 1.00 91.00 386 ALA A N 1
ATOM 2931 C CA . ALA A 1 386 ? 3.164 -23.006 -0.046 1.00 91.00 386 ALA A CA 1
ATOM 2932 C C . ALA A 1 386 ? 1.755 -22.693 -0.598 1.00 91.00 386 ALA A C 1
ATOM 2934 O O . ALA A 1 386 ? 1.265 -23.361 -1.507 1.00 91.00 386 ALA A O 1
ATOM 2935 N N . HIS A 1 387 ? 1.093 -21.635 -0.107 1.00 92.00 387 HIS A N 1
ATOM 2936 C CA . HIS A 1 387 ? -0.206 -21.204 -0.645 1.00 92.00 387 HIS A CA 1
ATOM 2937 C C . HIS A 1 387 ? -0.106 -20.667 -2.084 1.00 92.00 387 HIS A C 1
ATOM 2939 O O . HIS A 1 387 ? -0.971 -20.952 -2.915 1.00 92.00 387 HIS A O 1
ATOM 2945 N N . VAL A 1 388 ? 0.960 -19.925 -2.397 1.00 92.69 388 VAL A N 1
ATOM 2946 C CA . VAL A 1 388 ? 1.272 -19.449 -3.755 1.00 92.69 388 VAL A CA 1
ATOM 2947 C C . VAL A 1 388 ? 1.569 -20.620 -4.693 1.00 92.69 388 VAL A C 1
ATOM 2949 O O . VAL A 1 388 ? 1.056 -20.637 -5.812 1.00 92.69 388 VAL A O 1
ATOM 2952 N N . GLU A 1 389 ? 2.335 -21.614 -4.243 1.00 91.00 389 GLU A N 1
ATOM 2953 C CA . GLU A 1 389 ? 2.621 -22.831 -5.008 1.00 91.00 389 GLU A CA 1
ATOM 2954 C C . GLU A 1 389 ? 1.334 -23.612 -5.333 1.00 91.00 389 GLU A C 1
ATOM 2956 O O . GLU A 1 389 ? 1.073 -23.918 -6.497 1.00 91.00 389 GLU A O 1
ATOM 2961 N N . MET A 1 390 ? 0.466 -23.861 -4.344 1.00 92.12 390 MET A N 1
ATOM 2962 C CA . MET A 1 390 ? -0.819 -24.540 -4.570 1.00 92.12 390 MET A CA 1
ATOM 2963 C C . MET A 1 390 ? -1.715 -23.795 -5.578 1.00 92.12 390 MET A C 1
ATOM 2965 O O . MET A 1 390 ? -2.348 -24.429 -6.427 1.00 92.12 390 MET A O 1
ATOM 2969 N N . LEU A 1 391 ? -1.741 -22.455 -5.538 1.00 92.12 391 LEU A N 1
ATOM 2970 C CA . LEU A 1 391 ? -2.455 -21.629 -6.524 1.00 92.12 391 LEU A CA 1
ATOM 2971 C C . LEU A 1 391 ? -1.824 -21.683 -7.927 1.00 92.12 391 LEU A C 1
ATOM 2973 O O . LEU A 1 391 ? -2.541 -21.621 -8.927 1.00 92.12 391 LEU A O 1
ATOM 2977 N N . ALA A 1 392 ? -0.500 -21.801 -8.032 1.00 88.94 392 ALA A N 1
ATOM 2978 C CA . ALA A 1 392 ? 0.180 -21.991 -9.310 1.00 88.94 392 ALA A CA 1
ATOM 2979 C C . ALA A 1 392 ? -0.119 -23.369 -9.913 1.00 88.94 392 ALA A C 1
ATOM 2981 O O . ALA A 1 392 ? -0.484 -23.456 -11.091 1.00 88.94 392 ALA A O 1
ATOM 2982 N N . HIS A 1 393 ? -0.047 -24.426 -9.100 1.00 88.94 393 HIS A N 1
ATOM 2983 C CA . HIS A 1 393 ? -0.385 -25.784 -9.510 1.00 88.94 393 HIS A CA 1
ATOM 2984 C C . HIS A 1 393 ? -1.848 -25.883 -9.978 1.00 88.94 393 HIS A C 1
ATOM 2986 O O . HIS A 1 393 ? -2.096 -26.417 -11.062 1.00 88.94 393 HIS A O 1
ATOM 2992 N N . SER A 1 394 ? -2.816 -25.259 -9.288 1.00 88.75 394 SER A N 1
ATOM 2993 C CA . SER A 1 394 ? -4.217 -25.212 -9.759 1.00 88.75 394 SER A CA 1
ATOM 2994 C C . SER A 1 394 ? -4.422 -24.378 -11.042 1.00 88.75 394 SER A C 1
ATOM 2996 O O . SER A 1 394 ? -5.389 -24.573 -11.792 1.00 88.75 394 SER A O 1
ATOM 2998 N N . CYS A 1 395 ? -3.483 -23.482 -11.360 1.00 85.56 395 CYS A N 1
ATOM 2999 C CA . CYS A 1 395 ? -3.417 -22.763 -12.633 1.00 85.56 395 CYS A CA 1
ATOM 3000 C C . CYS A 1 395 ? -2.688 -23.534 -13.756 1.00 85.56 395 CYS A C 1
ATOM 3002 O O . CYS A 1 395 ? -2.655 -23.059 -14.901 1.00 85.56 395 CYS A O 1
ATOM 3004 N N . GLY A 1 396 ? -2.126 -24.712 -13.469 1.00 83.81 396 GLY A N 1
ATOM 3005 C CA . GLY A 1 396 ? -1.317 -25.496 -14.406 1.00 83.81 396 GLY A CA 1
ATOM 3006 C C . GLY A 1 396 ? 0.074 -24.905 -14.661 1.00 83.81 396 GLY A C 1
ATOM 3007 O O . GLY A 1 396 ? 0.587 -25.015 -15.773 1.00 83.81 396 GLY A O 1
ATOM 3008 N N . ILE A 1 397 ? 0.655 -24.226 -13.668 1.00 83.81 397 ILE A N 1
ATOM 3009 C CA . ILE A 1 397 ? 2.055 -23.787 -13.658 1.00 83.81 397 ILE A CA 1
ATOM 3010 C C . ILE A 1 397 ? 2.835 -24.761 -12.775 1.00 83.81 397 ILE A C 1
ATOM 3012 O O . ILE A 1 397 ? 2.445 -24.997 -11.639 1.00 83.81 397 ILE A O 1
ATOM 3016 N N . THR A 1 398 ? 3.929 -25.311 -13.298 1.00 81.56 398 THR A N 1
ATOM 3017 C CA . THR A 1 398 ? 4.799 -26.285 -12.618 1.00 81.56 398 THR A CA 1
ATOM 3018 C C . THR A 1 398 ? 6.256 -25.817 -12.615 1.00 81.56 398 THR A C 1
ATOM 3020 O O . THR A 1 398 ? 6.592 -24.791 -13.224 1.00 81.56 398 THR A O 1
ATOM 3023 N N . GLY A 1 399 ? 7.130 -26.569 -11.936 1.00 77.75 399 GLY A N 1
ATOM 3024 C CA . GLY A 1 399 ? 8.544 -26.220 -11.791 1.00 77.75 399 GLY A CA 1
ATOM 3025 C C . GLY A 1 399 ? 8.691 -24.939 -10.981 1.00 77.75 399 GLY A C 1
ATOM 3026 O O . GLY A 1 399 ? 9.199 -23.945 -11.505 1.00 77.75 399 GLY A O 1
ATOM 3027 N N . LEU A 1 400 ? 8.137 -24.967 -9.767 1.00 82.25 400 LEU A N 1
ATOM 3028 C CA . LEU A 1 400 ? 8.267 -23.937 -8.746 1.00 82.25 400 LEU A CA 1
ATOM 3029 C C . LEU A 1 400 ? 8.971 -24.523 -7.515 1.00 82.25 400 LEU A C 1
ATOM 3031 O O . LEU A 1 400 ? 8.995 -25.738 -7.342 1.00 82.25 400 LEU A O 1
ATOM 3035 N N . ASP A 1 401 ? 9.515 -23.646 -6.681 1.00 82.38 401 ASP A N 1
ATOM 3036 C CA . ASP A 1 401 ? 10.276 -23.976 -5.484 1.00 82.38 401 ASP A CA 1
ATOM 3037 C C . ASP A 1 401 ? 9.872 -23.033 -4.331 1.00 82.38 401 ASP A C 1
ATOM 3039 O O . ASP A 1 401 ? 9.944 -21.801 -4.438 1.00 82.38 401 ASP A O 1
ATOM 3043 N N . VAL A 1 402 ? 9.396 -23.633 -3.237 1.00 82.38 402 VAL A N 1
ATOM 3044 C CA . VAL A 1 402 ? 8.920 -22.947 -2.024 1.00 82.38 402 VAL A CA 1
ATOM 3045 C C . VAL A 1 402 ? 10.084 -22.431 -1.175 1.00 82.38 402 VAL A C 1
ATOM 3047 O O . VAL A 1 402 ? 9.955 -21.380 -0.540 1.00 82.38 402 VAL A O 1
ATOM 3050 N N . GLU A 1 403 ? 11.231 -23.114 -1.184 1.00 79.69 403 GLU A N 1
ATOM 3051 C CA . GLU A 1 403 ? 12.439 -22.682 -0.479 1.00 79.69 403 GLU A CA 1
ATOM 3052 C C . GLU A 1 403 ? 13.040 -21.462 -1.176 1.00 79.69 403 GLU A C 1
ATOM 3054 O O . GLU A 1 403 ? 13.300 -20.459 -0.517 1.00 79.69 403 GLU A O 1
ATOM 3059 N N . VAL A 1 404 ? 13.135 -21.457 -2.511 1.00 77.25 404 VAL A N 1
ATOM 3060 C CA . VAL A 1 404 ? 13.553 -20.265 -3.276 1.00 77.25 404 VAL A CA 1
ATOM 3061 C C . VAL A 1 404 ? 12.630 -19.076 -2.983 1.00 77.25 404 VAL A C 1
ATOM 3063 O O . VAL A 1 404 ? 13.125 -17.987 -2.680 1.00 77.25 404 VAL A O 1
ATOM 3066 N N . LEU A 1 405 ? 11.305 -19.280 -2.985 1.00 78.06 405 LEU A N 1
ATOM 3067 C CA . LEU A 1 405 ? 10.315 -18.222 -2.730 1.00 78.06 405 LEU A CA 1
ATOM 3068 C C . LEU A 1 405 ? 10.360 -17.649 -1.297 1.00 78.06 405 LEU A C 1
ATOM 3070 O O . LEU A 1 405 ? 10.025 -16.479 -1.096 1.00 78.06 405 LEU A O 1
ATOM 3074 N N . SER A 1 406 ? 10.757 -18.456 -0.307 1.00 78.19 406 SER A N 1
ATOM 3075 C CA . SER A 1 406 ? 10.804 -18.076 1.117 1.00 78.19 406 SER A CA 1
ATOM 3076 C C . SER A 1 406 ? 12.217 -17.793 1.658 1.00 78.19 406 SER A C 1
ATOM 3078 O O . SER A 1 406 ? 12.347 -17.253 2.757 1.00 78.19 406 SER A O 1
ATOM 3080 N N . SER A 1 407 ? 13.262 -18.075 0.872 1.00 64.50 407 SER A N 1
ATOM 3081 C CA . SER A 1 407 ? 14.691 -17.996 1.231 1.00 64.50 407 SER A CA 1
ATOM 3082 C C . SER A 1 407 ? 15.115 -16.683 1.900 1.00 64.50 407 SER A C 1
ATOM 3084 O O . SER A 1 407 ? 15.873 -16.698 2.869 1.00 64.50 407 SER A O 1
ATOM 3086 N N . ASP A 1 408 ? 14.574 -15.551 1.439 1.00 56.88 408 ASP A N 1
ATOM 3087 C CA . ASP A 1 408 ? 14.823 -14.212 1.993 1.00 56.88 408 ASP A CA 1
ATOM 3088 C C . ASP A 1 408 ? 14.493 -14.085 3.494 1.00 56.88 408 ASP A C 1
ATOM 3090 O O . ASP A 1 408 ? 15.071 -13.234 4.168 1.00 56.88 408 ASP A O 1
ATOM 3094 N N . ASN A 1 409 ? 13.584 -14.914 4.021 1.00 52.09 409 ASN A N 1
ATOM 3095 C CA . ASN A 1 409 ? 13.142 -14.877 5.418 1.00 52.09 409 ASN A CA 1
ATOM 3096 C C . ASN A 1 409 ? 13.899 -15.855 6.344 1.00 52.09 409 ASN A C 1
ATOM 3098 O O . ASN A 1 409 ? 13.634 -15.875 7.545 1.00 52.09 409 ASN A O 1
ATOM 3102 N N . MET A 1 410 ? 14.838 -16.663 5.829 1.00 37.91 410 MET A N 1
ATOM 3103 C CA . MET A 1 410 ? 15.522 -17.703 6.625 1.00 37.91 410 MET A CA 1
ATOM 3104 C C . MET A 1 410 ? 16.584 -17.168 7.602 1.00 37.91 410 MET A C 1
ATOM 3106 O O . MET A 1 410 ? 16.946 -17.864 8.546 1.00 37.91 410 MET A O 1
ATOM 3110 N N . LEU A 1 411 ? 17.085 -15.943 7.402 1.00 37.75 411 LEU A N 1
ATOM 3111 C CA . LEU A 1 411 ? 18.077 -15.306 8.290 1.00 37.75 411 LEU A CA 1
ATOM 3112 C C . LEU A 1 411 ? 17.484 -14.210 9.187 1.00 37.75 411 LEU A C 1
ATOM 3114 O O . LEU A 1 411 ? 18.055 -13.882 10.224 1.00 37.75 411 LEU A O 1
ATOM 3118 N N . ALA A 1 412 ? 16.330 -13.667 8.807 1.00 38.34 412 ALA A N 1
ATOM 3119 C CA . ALA A 1 412 ? 15.463 -12.865 9.655 1.00 38.34 412 ALA A CA 1
ATOM 3120 C C . ALA A 1 412 ? 14.050 -12.908 9.068 1.00 38.34 412 ALA A C 1
ATOM 3122 O O . ALA A 1 412 ? 13.882 -12.719 7.865 1.00 38.34 412 ALA A O 1
ATOM 3123 N N . GLY A 1 413 ? 13.030 -13.079 9.914 1.00 43.19 413 GLY A N 1
ATOM 3124 C CA . GLY A 1 413 ? 11.668 -12.728 9.513 1.00 43.19 413 GLY A CA 1
ATOM 3125 C C . GLY A 1 413 ? 11.576 -11.232 9.168 1.00 43.19 413 GLY A C 1
ATOM 3126 O O . GLY A 1 413 ? 12.448 -10.455 9.578 1.00 43.19 413 GLY A O 1
ATOM 3127 N N . PRO A 1 414 ? 10.535 -10.795 8.438 1.00 47.28 414 PRO A N 1
ATOM 3128 C CA . PRO A 1 414 ? 10.377 -9.386 8.098 1.00 47.28 414 PRO A CA 1
ATOM 3129 C C . PRO A 1 414 ? 10.376 -8.537 9.378 1.00 47.28 414 PRO A C 1
ATOM 3131 O O . PRO A 1 414 ? 9.650 -8.829 10.329 1.00 47.28 414 PRO A O 1
ATOM 3134 N N . ALA A 1 415 ? 11.231 -7.509 9.418 1.00 48.69 415 ALA A N 1
ATOM 3135 C CA . ALA A 1 415 ? 11.429 -6.686 10.612 1.00 48.69 415 ALA A CA 1
ATOM 3136 C C . ALA A 1 415 ? 10.092 -6.082 11.091 1.00 48.69 415 ALA A C 1
ATOM 3138 O O . ALA A 1 415 ? 9.288 -5.715 10.234 1.00 48.69 415 ALA A O 1
ATOM 3139 N N . PRO A 1 416 ? 9.832 -5.941 12.408 1.00 43.03 416 PRO A N 1
ATOM 3140 C CA . PRO A 1 416 ? 8.526 -5.525 12.929 1.00 43.03 416 PRO A CA 1
ATOM 3141 C C . PRO A 1 416 ? 7.924 -4.309 12.200 1.00 43.03 416 PRO A C 1
ATOM 3143 O O . PRO A 1 416 ? 8.583 -3.283 12.047 1.00 43.03 416 PRO A O 1
ATOM 3146 N N . GLY A 1 417 ? 6.684 -4.448 11.713 1.00 51.41 417 GLY A N 1
ATOM 3147 C CA . GLY A 1 417 ? 6.013 -3.458 10.853 1.00 51.41 417 GLY A CA 1
ATOM 3148 C C . GLY A 1 417 ? 6.324 -3.570 9.348 1.00 51.41 417 GLY A C 1
ATOM 3149 O O . GLY A 1 417 ? 5.801 -2.793 8.551 1.00 51.41 417 GLY A O 1
ATOM 3150 N N . THR A 1 418 ? 7.150 -4.531 8.926 1.00 64.12 418 THR A N 1
ATOM 3151 C CA . THR A 1 418 ? 7.392 -4.850 7.510 1.00 64.12 418 THR A CA 1
ATOM 3152 C C . THR A 1 418 ? 6.422 -5.932 7.058 1.00 64.12 418 THR A C 1
ATOM 3154 O O . THR A 1 418 ? 6.430 -7.046 7.574 1.00 64.12 418 THR A O 1
ATOM 3157 N N . HIS A 1 419 ? 5.605 -5.621 6.055 1.00 77.81 419 HIS A N 1
ATOM 3158 C CA . HIS A 1 419 ? 4.710 -6.601 5.442 1.00 77.81 419 HIS A CA 1
ATOM 3159 C C . HIS A 1 419 ? 5.451 -7.598 4.559 1.00 77.81 419 HIS A C 1
ATOM 3161 O O . HIS A 1 419 ? 6.509 -7.304 4.001 1.00 77.81 419 HIS A O 1
ATOM 3167 N N . GLU A 1 420 ? 4.832 -8.759 4.362 1.00 86.88 420 GLU A N 1
ATOM 3168 C CA . GLU A 1 420 ? 5.220 -9.680 3.296 1.00 86.88 420 GLU A CA 1
ATOM 3169 C C . GLU A 1 420 ? 5.157 -9.001 1.916 1.00 86.88 420 GLU A C 1
ATOM 3171 O O . GLU A 1 420 ? 4.422 -8.029 1.707 1.00 86.88 420 GLU A O 1
ATOM 3176 N N . GLY A 1 421 ? 5.909 -9.529 0.951 1.00 91.12 421 GLY A N 1
ATOM 3177 C CA . GLY A 1 421 ? 5.789 -9.150 -0.454 1.00 91.12 421 GLY A CA 1
ATOM 3178 C C . GLY A 1 421 ? 4.380 -9.390 -1.018 1.00 91.12 421 GLY A C 1
ATOM 3179 O O . GLY A 1 421 ? 3.589 -10.192 -0.506 1.00 91.12 421 GLY A O 1
ATOM 3180 N N . LEU A 1 422 ? 4.058 -8.693 -2.108 1.00 94.44 422 LEU A N 1
ATOM 3181 C CA . LEU A 1 422 ? 2.782 -8.834 -2.805 1.00 94.44 422 LEU A CA 1
ATOM 3182 C C . LEU A 1 422 ? 2.675 -10.234 -3.423 1.00 94.44 422 LEU A C 1
ATOM 3184 O O . LEU A 1 422 ? 3.475 -10.601 -4.286 1.00 94.44 422 LEU A O 1
ATOM 3188 N N . HIS A 1 423 ? 1.658 -10.989 -3.010 1.00 94.50 423 HIS A N 1
ATOM 3189 C CA . HIS A 1 423 ? 1.387 -12.350 -3.473 1.00 94.50 423 HIS A CA 1
ATOM 3190 C C . HIS A 1 423 ? -0.132 -12.634 -3.518 1.00 94.50 423 HIS A C 1
ATOM 3192 O O . HIS A 1 423 ? -0.903 -11.941 -2.845 1.00 94.50 423 HIS A O 1
ATOM 3198 N N . PRO A 1 424 ? -0.602 -13.611 -4.321 1.00 95.38 424 PRO A N 1
ATOM 3199 C CA . PRO A 1 424 ? -2.014 -13.989 -4.376 1.00 95.38 424 PRO A CA 1
ATOM 3200 C C . PRO A 1 424 ? -2.450 -14.794 -3.142 1.00 95.38 424 PRO A C 1
ATOM 3202 O O . PRO A 1 424 ? -1.754 -15.707 -2.709 1.00 95.38 424 PRO A O 1
ATOM 3205 N N . VAL A 1 425 ? -3.636 -14.486 -2.607 1.00 94.31 425 VAL A N 1
ATOM 3206 C CA . VAL A 1 425 ? -4.184 -15.092 -1.368 1.00 94.31 425 VAL A CA 1
ATOM 3207 C C . VAL A 1 425 ? -5.577 -15.706 -1.555 1.00 94.31 425 VAL A C 1
ATOM 3209 O O . VAL A 1 425 ? -6.291 -15.949 -0.579 1.00 94.31 425 VAL A O 1
ATOM 3212 N N . LEU A 1 426 ? -5.985 -15.947 -2.808 1.00 92.88 426 LEU A N 1
ATOM 3213 C CA . LEU A 1 426 ? -7.299 -16.513 -3.119 1.00 92.88 426 LEU A CA 1
ATOM 3214 C C . LEU A 1 426 ? -7.489 -17.863 -2.394 1.00 92.88 426 LEU A C 1
ATOM 3216 O O . LEU A 1 426 ? -6.571 -18.688 -2.401 1.00 92.88 426 LEU A O 1
ATOM 3220 N N . PRO A 1 427 ? -8.666 -18.133 -1.798 1.00 90.06 427 PRO A N 1
ATOM 3221 C CA . PRO A 1 427 ? -8.991 -19.460 -1.285 1.00 90.06 427 PRO A CA 1
ATOM 3222 C C . PRO A 1 427 ? -8.938 -20.509 -2.400 1.00 90.06 427 PRO A C 1
ATOM 3224 O O . PRO A 1 427 ? -9.455 -20.269 -3.492 1.00 90.06 427 PRO A O 1
ATOM 3227 N N . LEU A 1 428 ? -8.372 -21.683 -2.118 1.00 88.75 428 LEU A N 1
ATOM 3228 C CA . LEU A 1 428 ? -8.325 -22.788 -3.075 1.00 88.75 428 LEU A CA 1
ATOM 3229 C C . LEU A 1 428 ? -9.750 -23.297 -3.358 1.00 88.75 428 LEU A C 1
ATOM 3231 O O . LEU A 1 428 ? -10.399 -23.891 -2.502 1.00 88.75 428 LEU A O 1
ATOM 3235 N N . SER A 1 429 ? -10.237 -23.025 -4.566 1.00 91.88 429 SER A N 1
ATOM 3236 C CA . SER A 1 429 ? -11.470 -23.566 -5.144 1.00 91.88 429 SER A CA 1
ATOM 3237 C C . SER A 1 429 ? -11.340 -23.596 -6.668 1.00 91.88 429 SER A C 1
ATOM 3239 O O . SER A 1 429 ? -10.485 -22.898 -7.226 1.00 91.88 429 SER A O 1
ATOM 3241 N N . THR A 1 430 ? -12.181 -24.376 -7.351 1.00 89.75 430 THR A N 1
ATOM 3242 C CA . THR A 1 430 ? -12.207 -24.437 -8.822 1.00 89.75 430 THR A CA 1
ATOM 3243 C C . THR A 1 430 ? -12.467 -23.052 -9.416 1.00 89.75 430 THR A C 1
ATOM 3245 O O . THR A 1 430 ? -11.640 -22.553 -10.168 1.00 89.75 430 THR A O 1
ATOM 3248 N N . GLU A 1 431 ? -13.520 -22.365 -8.958 1.00 92.44 431 GLU A N 1
ATOM 3249 C CA . GLU A 1 431 ? -13.882 -20.999 -9.373 1.00 92.44 431 GLU A CA 1
ATOM 3250 C C . GLU A 1 431 ? -12.715 -20.003 -9.233 1.00 92.44 431 GLU A C 1
ATOM 3252 O O . GLU A 1 431 ? -12.354 -19.324 -10.194 1.00 92.44 431 GLU A O 1
ATOM 3257 N N . ASN A 1 432 ? -12.070 -19.942 -8.061 1.00 92.44 432 ASN A N 1
ATOM 3258 C CA . ASN A 1 432 ? -10.947 -19.027 -7.834 1.00 92.44 432 ASN A CA 1
ATOM 3259 C C . ASN A 1 432 ? -9.726 -19.391 -8.688 1.00 92.44 432 ASN A C 1
ATOM 3261 O O . ASN A 1 432 ? -9.022 -18.498 -9.161 1.00 92.44 432 ASN A O 1
ATOM 3265 N N . SER A 1 433 ? -9.484 -20.687 -8.899 1.00 90.88 433 SER A N 1
ATOM 3266 C CA . SER A 1 433 ? -8.398 -21.175 -9.753 1.00 90.88 433 SER A CA 1
ATOM 3267 C C . SER A 1 433 ? -8.658 -20.846 -11.219 1.00 90.88 433 SER A C 1
ATOM 3269 O O . SER A 1 433 ? -7.740 -20.431 -11.916 1.00 90.88 433 SER A O 1
ATOM 3271 N N . ASP A 1 434 ? -9.899 -20.955 -11.687 1.00 92.00 434 ASP A N 1
ATOM 3272 C CA . ASP A 1 434 ? -10.289 -20.642 -13.060 1.00 92.00 434 ASP A CA 1
ATOM 3273 C C . ASP A 1 434 ? -10.216 -19.130 -13.326 1.00 92.00 434 ASP A C 1
ATOM 3275 O O . ASP A 1 434 ? -9.651 -18.702 -14.339 1.00 92.00 434 ASP A O 1
ATOM 3279 N N . VAL A 1 435 ? -10.683 -18.306 -12.378 1.00 93.69 435 VAL A N 1
ATOM 3280 C CA . VAL A 1 435 ? -10.514 -16.843 -12.399 1.00 93.69 435 VAL A CA 1
ATOM 3281 C C . VAL A 1 435 ? -9.029 -16.473 -12.428 1.00 93.69 435 VAL A C 1
ATOM 3283 O O . VAL A 1 435 ? -8.604 -15.727 -13.312 1.00 93.69 435 VAL A O 1
ATOM 3286 N N . LEU A 1 436 ? -8.213 -17.016 -11.519 1.00 91.94 436 LEU A N 1
ATOM 3287 C CA . LEU A 1 436 ? -6.781 -16.716 -11.460 1.00 91.94 436 LEU A CA 1
ATOM 3288 C C . LEU A 1 436 ? -6.052 -17.164 -12.735 1.00 91.94 436 LEU A C 1
ATOM 3290 O O . LEU A 1 436 ? -5.321 -16.370 -13.329 1.00 91.94 436 LEU A O 1
ATOM 3294 N N . ARG A 1 437 ? -6.316 -18.387 -13.214 1.00 90.12 437 ARG A N 1
ATOM 3295 C CA . ARG A 1 437 ? -5.770 -18.948 -14.461 1.00 90.12 437 ARG A CA 1
ATOM 3296 C C . ARG A 1 437 ? -6.128 -18.080 -15.668 1.00 90.12 437 ARG A C 1
ATOM 3298 O O . ARG A 1 437 ? -5.281 -17.865 -16.534 1.00 90.12 437 ARG A O 1
ATOM 3305 N N . THR A 1 438 ? -7.342 -17.534 -15.703 1.00 91.81 438 THR A N 1
ATOM 3306 C CA . THR A 1 438 ? -7.793 -16.600 -16.746 1.00 91.81 438 THR A CA 1
ATOM 3307 C C . THR A 1 438 ? -7.014 -15.286 -16.682 1.00 91.81 438 THR A C 1
ATOM 3309 O O . THR A 1 438 ? -6.463 -14.845 -17.693 1.00 91.81 438 THR A O 1
ATOM 3312 N N . LEU A 1 439 ? -6.892 -14.686 -15.494 1.00 91.38 439 LEU A N 1
ATOM 3313 C CA . LEU A 1 439 ? -6.169 -13.428 -15.289 1.00 91.38 439 LEU A CA 1
ATOM 3314 C C . LEU A 1 439 ? -4.684 -13.539 -15.661 1.00 91.38 439 LEU A C 1
ATOM 3316 O O . LEU A 1 439 ? -4.171 -12.696 -16.397 1.00 91.38 439 LEU A O 1
ATOM 3320 N N . ILE A 1 440 ? -3.991 -14.591 -15.215 1.00 89.06 440 ILE A N 1
ATOM 3321 C CA . ILE A 1 440 ? -2.553 -14.743 -15.480 1.00 89.06 440 ILE A CA 1
ATOM 3322 C C . ILE A 1 440 ? -2.241 -15.176 -16.916 1.00 89.06 440 ILE A C 1
ATOM 3324 O O . ILE A 1 440 ? -1.130 -14.913 -17.377 1.00 89.06 440 ILE A O 1
ATOM 3328 N N . ARG A 1 441 ? -3.183 -15.787 -17.651 1.00 85.25 441 ARG A N 1
ATOM 3329 C CA . ARG A 1 441 ? -2.998 -16.142 -19.073 1.00 85.25 441 ARG A CA 1
ATOM 3330 C C . ARG A 1 441 ? -3.393 -15.012 -20.033 1.00 85.25 441 ARG A C 1
ATOM 3332 O O . ARG A 1 441 ? -2.813 -14.918 -21.111 1.00 85.25 441 ARG A O 1
ATOM 3339 N N . LYS A 1 442 ? -4.312 -14.115 -19.651 1.00 83.56 442 LYS A N 1
ATOM 3340 C CA . LYS A 1 442 ? -4.742 -12.971 -20.478 1.00 83.56 442 LYS A CA 1
ATOM 3341 C C . LYS A 1 442 ? -3.581 -11.988 -20.753 1.00 83.56 442 LYS A C 1
ATOM 3343 O O . LYS A 1 442 ? -2.979 -11.479 -19.801 1.00 83.56 442 LYS A O 1
ATOM 3348 N N . PRO A 1 443 ? -3.264 -11.652 -22.021 1.00 81.38 443 PRO A N 1
ATOM 3349 C CA . PRO A 1 443 ? -2.285 -10.611 -22.335 1.00 81.38 443 PRO A CA 1
ATOM 3350 C C . PRO A 1 443 ? -2.691 -9.253 -21.743 1.00 81.38 443 PRO A C 1
ATOM 3352 O O . PRO A 1 443 ? -3.817 -8.798 -21.938 1.00 81.38 443 PRO A O 1
ATOM 3355 N N . LEU A 1 444 ? -1.771 -8.591 -21.034 1.00 83.56 444 LEU A N 1
ATOM 3356 C CA . LEU A 1 444 ? -2.024 -7.279 -20.428 1.00 83.56 444 LEU A CA 1
ATOM 3357 C C . LEU A 1 444 ? -1.755 -6.164 -21.442 1.00 83.56 444 LEU A C 1
ATOM 3359 O O . LEU A 1 444 ? -0.637 -5.662 -21.565 1.00 83.56 444 LEU A O 1
ATOM 3363 N N . ARG A 1 445 ? -2.807 -5.800 -22.175 1.00 81.75 445 ARG A N 1
ATOM 3364 C CA . ARG A 1 445 ? -2.871 -4.637 -23.068 1.00 81.75 445 ARG A CA 1
ATOM 3365 C C . ARG A 1 445 ? -3.812 -3.596 -22.462 1.00 81.75 445 ARG A C 1
ATOM 3367 O O . ARG A 1 445 ? -4.759 -3.972 -21.773 1.00 81.75 445 ARG A O 1
ATOM 3374 N N . ALA A 1 446 ? -3.566 -2.317 -22.738 1.00 79.88 446 ALA A N 1
ATOM 3375 C CA . ALA A 1 446 ? -4.542 -1.272 -22.443 1.00 79.88 446 ALA A CA 1
ATOM 3376 C C . ALA A 1 446 ? -5.832 -1.529 -23.256 1.00 79.88 446 ALA A C 1
ATOM 3378 O O . ALA A 1 446 ? -5.721 -1.877 -24.436 1.00 79.88 446 ALA A O 1
ATOM 3379 N N . PRO A 1 447 ? -7.034 -1.397 -22.663 1.00 82.19 447 PRO A N 1
ATOM 3380 C CA . PRO A 1 447 ? -8.286 -1.443 -23.417 1.00 82.19 447 PRO A CA 1
ATOM 3381 C C . PRO A 1 447 ? -8.409 -0.254 -24.379 1.00 82.19 447 PRO A C 1
ATOM 3383 O O . PRO A 1 447 ? -7.801 0.793 -24.162 1.00 82.19 447 PRO A O 1
ATOM 3386 N N . GLU A 1 448 ? -9.243 -0.386 -25.411 1.00 78.81 448 GLU A N 1
ATOM 3387 C CA . GLU A 1 448 ? -9.456 0.660 -26.429 1.00 78.81 448 GLU A CA 1
ATOM 3388 C C . GLU A 1 448 ? -10.078 1.940 -25.839 1.00 78.81 448 GLU A C 1
ATOM 3390 O O . GLU A 1 448 ? -9.707 3.043 -26.226 1.00 78.81 448 GLU A O 1
ATOM 3395 N N . GLY A 1 449 ? -10.939 1.803 -24.823 1.00 82.56 449 GLY A N 1
ATOM 3396 C CA . GLY A 1 449 ? -11.454 2.917 -24.012 1.00 82.56 449 GLY A CA 1
ATOM 3397 C C . GLY A 1 449 ? -10.507 3.399 -22.900 1.00 82.56 449 GLY A C 1
ATOM 3398 O O . GLY A 1 449 ? -10.928 4.151 -22.023 1.00 82.56 449 GLY A O 1
ATOM 3399 N N . GLY A 1 450 ? -9.251 2.947 -22.889 1.00 87.56 450 GLY A N 1
ATOM 3400 C CA . GLY A 1 450 ? -8.302 3.184 -21.804 1.00 87.56 450 GLY A CA 1
ATOM 3401 C C . GLY A 1 450 ? -8.531 2.293 -20.577 1.00 87.56 450 GLY A C 1
ATOM 3402 O O . GLY A 1 450 ? -9.320 1.350 -20.581 1.00 87.56 450 GLY A O 1
ATOM 3403 N N . TRP A 1 451 ? -7.782 2.567 -19.510 1.00 91.50 451 TRP A N 1
ATOM 3404 C CA . TRP A 1 451 ? -7.821 1.787 -18.272 1.00 91.50 451 TRP A CA 1
ATOM 3405 C C . TRP A 1 451 ? -9.042 2.135 -17.405 1.00 91.50 451 TRP A C 1
ATOM 3407 O O . TRP A 1 451 ? -9.259 3.301 -17.086 1.00 91.50 451 TRP A O 1
ATOM 3417 N N . ASP A 1 452 ? -9.784 1.122 -16.946 1.00 93.12 452 ASP A N 1
ATOM 3418 C CA . ASP A 1 452 ? -10.885 1.267 -15.979 1.00 93.12 452 ASP A CA 1
ATOM 3419 C C . ASP A 1 452 ? -10.537 0.633 -14.616 1.00 93.12 452 ASP A C 1
ATOM 3421 O O . ASP A 1 452 ? -9.570 -0.119 -14.477 1.00 93.12 452 ASP A O 1
ATOM 3425 N N . ARG A 1 453 ? -11.338 0.914 -13.582 1.00 92.69 453 ARG A N 1
ATOM 3426 C CA . ARG A 1 453 ? -11.103 0.415 -12.215 1.00 92.69 453 ARG A CA 1
ATOM 3427 C C . ARG A 1 453 ? -11.052 -1.119 -12.134 1.00 92.69 453 ARG A C 1
ATOM 3429 O O . ARG A 1 453 ? -10.239 -1.666 -11.392 1.00 92.69 453 ARG A O 1
ATOM 3436 N N . THR A 1 454 ? -11.895 -1.813 -12.895 1.00 93.25 454 THR A N 1
ATOM 3437 C CA . THR A 1 454 ? -11.994 -3.277 -12.910 1.00 93.25 454 THR A CA 1
ATOM 3438 C C . THR A 1 454 ? -10.861 -3.904 -13.714 1.00 93.25 454 THR A C 1
ATOM 3440 O O . THR A 1 454 ? -10.207 -4.811 -13.197 1.00 93.25 454 THR A O 1
ATOM 3443 N N . SER A 1 455 ? -10.572 -3.420 -14.930 1.00 93.56 455 SER A N 1
ATOM 3444 C CA . SER A 1 455 ? -9.438 -3.928 -15.721 1.00 93.56 455 SER A CA 1
ATOM 3445 C C . SER A 1 455 ? -8.093 -3.671 -15.045 1.00 93.56 455 SER A C 1
ATOM 3447 O O . SER A 1 455 ? -7.243 -4.558 -15.071 1.00 93.56 455 SER A O 1
ATOM 3449 N N . VAL A 1 456 ? -7.904 -2.534 -14.363 1.00 96.00 456 VAL A N 1
ATOM 3450 C CA . VAL A 1 456 ? -6.676 -2.282 -13.592 1.00 96.00 456 VAL A CA 1
ATOM 3451 C C . VAL A 1 456 ? -6.582 -3.191 -12.370 1.00 96.00 456 VAL A C 1
ATOM 3453 O O . VAL A 1 456 ? -5.529 -3.780 -12.155 1.00 96.00 456 VAL A O 1
ATOM 3456 N N . MET A 1 457 ? -7.657 -3.391 -11.600 1.00 96.25 457 MET A N 1
ATOM 3457 C CA . MET A 1 457 ? -7.657 -4.369 -10.500 1.00 96.25 457 MET A CA 1
ATOM 3458 C C . MET A 1 457 ? -7.283 -5.777 -11.000 1.00 96.25 457 MET A C 1
ATOM 3460 O O . MET A 1 457 ? -6.409 -6.426 -10.429 1.00 96.25 457 MET A O 1
ATOM 3464 N N . GLN A 1 458 ? -7.889 -6.224 -12.104 1.00 95.38 458 GLN A N 1
ATOM 3465 C CA . GLN A 1 458 ? -7.570 -7.499 -12.755 1.00 95.38 458 GLN A CA 1
ATOM 3466 C C . GLN A 1 458 ? -6.107 -7.571 -13.229 1.00 95.38 458 GLN A C 1
ATOM 3468 O O . GLN A 1 458 ? -5.444 -8.588 -13.016 1.00 95.38 458 GLN A O 1
ATOM 3473 N N . ALA A 1 459 ? -5.585 -6.495 -13.824 1.00 94.94 459 ALA A N 1
ATOM 3474 C CA . ALA A 1 459 ? -4.195 -6.407 -14.260 1.00 94.94 459 ALA A CA 1
ATOM 3475 C C . ALA A 1 459 ? -3.217 -6.465 -13.078 1.00 94.94 459 ALA A C 1
ATOM 3477 O O . ALA A 1 459 ? -2.240 -7.205 -13.144 1.00 94.94 459 ALA A O 1
ATOM 3478 N N . MET A 1 460 ? -3.496 -5.764 -11.974 1.00 97.50 460 MET A N 1
ATOM 3479 C CA . MET A 1 460 ? -2.645 -5.799 -10.781 1.00 97.50 460 MET A CA 1
ATOM 3480 C C . MET A 1 460 ? -2.645 -7.181 -10.111 1.00 97.50 460 MET A C 1
ATOM 3482 O O . MET A 1 460 ? -1.577 -7.650 -9.726 1.00 97.50 460 MET A O 1
ATOM 3486 N N . VAL A 1 461 ? -3.788 -7.882 -10.048 1.00 97.00 461 VAL A N 1
ATOM 3487 C CA . VAL A 1 461 ? -3.835 -9.292 -9.599 1.00 97.00 461 VAL A CA 1
ATOM 3488 C C . VAL A 1 461 ? -2.977 -10.178 -10.504 1.00 97.00 461 VAL A C 1
ATOM 3490 O O . VAL A 1 461 ? -2.175 -10.965 -10.002 1.00 97.00 461 VAL A O 1
ATOM 3493 N N . ALA A 1 462 ? -3.096 -10.037 -11.828 1.00 95.31 462 ALA A N 1
ATOM 3494 C CA . ALA A 1 462 ? -2.302 -10.813 -12.780 1.00 95.31 462 ALA A CA 1
ATOM 3495 C C . ALA A 1 462 ? -0.793 -10.537 -12.647 1.00 95.31 462 ALA A C 1
ATOM 3497 O O . ALA A 1 462 ? -0.004 -11.479 -12.671 1.00 95.31 462 ALA A O 1
ATOM 3498 N N . LEU A 1 463 ? -0.391 -9.273 -12.469 1.00 94.69 463 LEU A N 1
ATOM 3499 C CA . LEU A 1 463 ? 1.004 -8.866 -12.268 1.00 94.69 463 LEU A CA 1
ATOM 3500 C C . LEU A 1 463 ? 1.589 -9.416 -10.965 1.00 94.69 463 LEU A C 1
ATOM 3502 O O . LEU A 1 463 ? 2.646 -10.040 -10.996 1.00 94.69 463 LEU A O 1
ATOM 3506 N N . VAL A 1 464 ? 0.890 -9.236 -9.840 1.00 96.06 464 VAL A N 1
ATOM 3507 C CA . VAL A 1 464 ? 1.306 -9.763 -8.530 1.00 96.06 464 VAL A CA 1
ATOM 3508 C C . VAL A 1 464 ? 1.442 -11.287 -8.569 1.00 96.06 464 VAL A C 1
ATOM 3510 O O . VAL A 1 464 ? 2.454 -11.828 -8.132 1.00 96.06 464 VAL A O 1
ATOM 3513 N N . SER A 1 465 ? 0.464 -11.979 -9.158 1.00 94.62 465 SER A N 1
ATOM 3514 C CA . SER A 1 465 ? 0.459 -13.445 -9.228 1.00 94.62 465 SER A CA 1
ATOM 3515 C C . SER A 1 465 ? 1.577 -13.980 -10.118 1.00 94.62 465 SER A C 1
ATOM 3517 O O . SER A 1 465 ? 2.355 -14.819 -9.675 1.00 94.62 465 SER A O 1
ATOM 3519 N N . ARG A 1 466 ? 1.727 -13.445 -11.342 1.00 92.31 466 ARG A N 1
ATOM 3520 C CA . ARG A 1 466 ? 2.850 -13.797 -12.226 1.00 92.31 466 ARG A CA 1
ATOM 3521 C C . ARG A 1 466 ? 4.187 -13.568 -11.537 1.00 92.31 466 ARG A C 1
ATOM 3523 O O . ARG A 1 466 ? 5.037 -14.444 -11.600 1.00 92.31 466 ARG A O 1
ATOM 3530 N N . ARG A 1 467 ? 4.360 -12.437 -10.846 1.00 91.25 467 ARG A N 1
ATOM 3531 C CA . ARG A 1 467 ? 5.625 -12.119 -10.182 1.00 91.25 467 ARG A CA 1
ATOM 3532 C C . ARG A 1 467 ? 5.947 -13.059 -9.024 1.00 91.25 467 ARG A C 1
ATOM 3534 O O . ARG A 1 467 ? 7.103 -13.436 -8.873 1.00 91.25 467 ARG A O 1
ATOM 3541 N N . ALA A 1 468 ? 4.948 -13.460 -8.241 1.00 90.12 468 ALA A N 1
ATOM 3542 C CA . ALA A 1 468 ? 5.127 -14.472 -7.204 1.00 90.12 468 ALA A CA 1
ATOM 3543 C C . ALA A 1 468 ? 5.529 -15.832 -7.813 1.00 90.12 468 ALA A C 1
ATOM 3545 O O . ALA A 1 468 ? 6.450 -16.474 -7.319 1.00 90.12 468 ALA A O 1
ATOM 3546 N N . PHE A 1 469 ? 4.926 -16.229 -8.941 1.00 88.75 469 PHE A N 1
ATOM 3547 C CA . PHE A 1 469 ? 5.283 -17.463 -9.657 1.00 88.75 469 PHE A CA 1
ATOM 3548 C C . PHE A 1 469 ? 6.647 -17.389 -10.375 1.00 88.75 469 PHE A C 1
ATOM 3550 O O . PHE A 1 469 ? 7.317 -18.406 -10.520 1.00 88.75 469 PHE A O 1
ATOM 3557 N N . GLU A 1 470 ? 7.086 -16.207 -10.821 1.00 83.62 470 GLU A N 1
ATOM 3558 C CA . GLU A 1 470 ? 8.457 -15.980 -11.310 1.00 83.62 470 GLU A CA 1
ATOM 3559 C C . GLU A 1 470 ? 9.490 -16.051 -10.178 1.00 83.62 470 GLU A C 1
ATOM 3561 O O . GLU A 1 470 ? 10.607 -16.500 -10.409 1.00 83.62 470 GLU A O 1
ATOM 3566 N N . ALA A 1 471 ? 9.136 -15.587 -8.976 1.00 83.75 471 ALA A N 1
ATOM 3567 C CA . ALA A 1 471 ? 10.019 -15.582 -7.810 1.00 83.75 471 ALA A CA 1
ATOM 3568 C C . ALA A 1 471 ? 10.143 -16.953 -7.138 1.00 83.75 471 ALA A C 1
ATOM 3570 O O . ALA A 1 471 ? 11.136 -17.228 -6.478 1.00 83.75 471 ALA A O 1
ATOM 3571 N N . ALA A 1 472 ? 9.173 -17.836 -7.363 1.00 82.06 472 ALA A N 1
ATOM 3572 C CA . ALA A 1 472 ? 9.226 -19.240 -6.976 1.00 82.06 472 ALA A CA 1
ATOM 3573 C C . ALA A 1 472 ? 10.079 -20.089 -7.934 1.00 82.06 472 ALA A C 1
ATOM 3575 O O . ALA A 1 472 ? 9.801 -21.266 -8.126 1.00 82.06 472 ALA A O 1
ATOM 3576 N N . ARG A 1 473 ? 11.064 -19.500 -8.617 1.00 77.56 473 ARG A N 1
ATOM 3577 C CA . ARG A 1 473 ? 11.941 -20.179 -9.578 1.00 77.56 473 ARG A CA 1
ATOM 3578 C C . ARG A 1 473 ? 13.361 -19.681 -9.406 1.00 77.56 473 ARG A C 1
ATOM 3580 O O . ARG A 1 473 ? 13.572 -18.484 -9.212 1.00 77.56 473 ARG A O 1
ATOM 3587 N N . GLU A 1 474 ? 14.338 -20.572 -9.559 1.00 69.00 474 GLU A N 1
ATOM 3588 C CA . GLU A 1 474 ? 15.748 -20.185 -9.572 1.00 69.00 474 GLU A CA 1
ATOM 3589 C C . GLU A 1 474 ? 16.074 -19.402 -10.860 1.00 69.00 474 GLU A C 1
ATOM 3591 O O . GLU A 1 474 ? 16.503 -19.940 -11.879 1.00 69.00 474 GLU A O 1
ATOM 3596 N N . ILE A 1 475 ? 15.811 -18.094 -10.826 1.00 66.12 475 ILE A N 1
ATOM 3597 C CA . ILE A 1 475 ? 16.099 -17.152 -11.906 1.00 66.12 475 ILE A CA 1
ATOM 3598 C C . ILE A 1 475 ? 17.090 -16.119 -11.375 1.00 66.12 475 ILE A C 1
ATOM 3600 O O . ILE A 1 475 ? 16.708 -15.148 -10.715 1.00 66.12 475 ILE A O 1
ATOM 3604 N N . ALA A 1 476 ? 18.369 -16.327 -11.687 1.00 67.94 476 ALA A N 1
ATOM 3605 C CA . ALA A 1 476 ? 19.408 -15.322 -11.512 1.00 67.94 476 ALA A CA 1
ATOM 3606 C C . ALA A 1 476 ? 19.386 -14.331 -12.686 1.00 67.94 476 ALA A C 1
ATOM 3608 O O . ALA A 1 476 ? 19.440 -14.727 -13.851 1.00 67.94 476 ALA A O 1
ATOM 3609 N N . MET A 1 477 ? 19.342 -13.032 -12.390 1.00 69.38 477 MET A N 1
ATOM 3610 C CA . MET A 1 477 ? 19.606 -11.995 -13.391 1.00 69.38 477 MET A CA 1
ATOM 3611 C C . MET A 1 477 ? 21.119 -11.775 -13.468 1.00 69.38 477 MET A C 1
ATOM 3613 O O . MET A 1 477 ? 21.716 -11.375 -12.476 1.00 69.38 477 MET A O 1
ATOM 3617 N N . GLU A 1 478 ? 21.767 -11.987 -14.612 1.00 75.00 478 GLU A N 1
ATOM 3618 C CA . GLU A 1 478 ? 23.219 -11.771 -14.753 1.00 75.00 478 GLU A CA 1
ATOM 3619 C C . GLU A 1 478 ? 23.531 -10.573 -15.661 1.00 75.00 478 GLU A C 1
ATOM 3621 O O . GLU A 1 478 ? 22.808 -10.293 -16.621 1.00 75.00 478 GLU A O 1
ATOM 3626 N N . ARG A 1 479 ? 24.618 -9.841 -15.370 1.00 78.38 479 ARG A N 1
ATOM 3627 C CA . ARG A 1 479 ? 25.159 -8.859 -16.325 1.00 78.38 479 ARG A CA 1
ATOM 3628 C C . ARG A 1 479 ? 25.762 -9.604 -17.508 1.00 78.38 479 ARG A C 1
ATOM 3630 O O . ARG A 1 479 ? 26.479 -10.577 -17.309 1.00 78.38 479 ARG A O 1
ATOM 3637 N N . GLY A 1 480 ? 25.538 -9.110 -18.721 1.00 79.88 480 GLY A N 1
ATOM 3638 C CA . GLY A 1 480 ? 26.132 -9.680 -19.924 1.00 79.88 480 GLY A CA 1
ATOM 3639 C C . GLY A 1 480 ? 26.360 -8.642 -21.014 1.00 79.88 480 GLY A C 1
ATOM 3640 O O . GLY A 1 480 ? 25.602 -7.680 -21.138 1.00 79.88 480 GLY A O 1
ATOM 3641 N N . ASN A 1 481 ? 27.404 -8.865 -21.805 1.00 84.62 481 ASN A N 1
ATOM 3642 C CA . ASN A 1 481 ? 27.735 -8.080 -22.984 1.00 84.62 481 ASN A CA 1
ATOM 3643 C C . ASN A 1 481 ? 27.180 -8.798 -24.219 1.00 84.62 481 ASN A C 1
ATOM 3645 O O . ASN A 1 481 ? 27.486 -9.968 -24.449 1.00 84.62 481 ASN A O 1
ATOM 3649 N N . TRP A 1 482 ? 26.368 -8.103 -25.015 1.00 87.88 482 TRP A N 1
ATOM 3650 C CA . TRP A 1 482 ? 25.965 -8.576 -26.340 1.00 87.88 482 TRP A CA 1
ATOM 3651 C C . TRP A 1 482 ? 27.093 -8.340 -27.351 1.00 87.88 482 TRP A C 1
ATOM 3653 O O . TRP A 1 482 ? 27.718 -7.279 -27.340 1.00 87.88 482 TRP A O 1
ATOM 3663 N N . GLY A 1 483 ? 27.317 -9.304 -28.243 1.00 85.12 483 GLY A N 1
ATOM 3664 C CA . GLY A 1 483 ? 28.192 -9.168 -29.404 1.00 85.12 483 GLY A CA 1
ATOM 3665 C C . GLY A 1 483 ? 27.629 -9.905 -30.626 1.00 85.12 483 GLY A C 1
ATOM 3666 O O . GLY A 1 483 ? 26.826 -10.827 -30.465 1.00 85.12 483 GLY A O 1
ATOM 3667 N N . PRO A 1 484 ? 28.019 -9.515 -31.853 1.00 82.56 484 PRO A N 1
ATOM 3668 C CA . PRO A 1 484 ? 27.577 -10.179 -33.079 1.00 82.56 484 PRO A CA 1
ATOM 3669 C C . PRO A 1 484 ? 28.123 -11.612 -33.172 1.00 82.56 484 PRO A C 1
ATOM 3671 O O . PRO A 1 484 ? 29.217 -11.895 -32.687 1.00 82.56 484 PRO A O 1
ATOM 3674 N N . ASP A 1 485 ? 27.399 -12.503 -33.859 1.00 69.56 485 ASP A N 1
ATOM 3675 C CA . ASP A 1 485 ? 27.754 -13.933 -33.963 1.00 69.56 485 ASP A CA 1
ATOM 3676 C C . ASP A 1 485 ? 29.123 -14.172 -34.631 1.00 69.56 485 ASP A C 1
ATOM 3678 O O . ASP A 1 485 ? 29.781 -15.174 -34.370 1.00 69.56 485 ASP A O 1
ATOM 3682 N N . ASN A 1 486 ? 29.591 -13.214 -35.438 1.00 55.06 486 ASN A N 1
ATOM 3683 C CA . ASN A 1 486 ? 30.874 -13.260 -36.145 1.00 55.06 486 ASN A CA 1
ATOM 3684 C C . ASN A 1 486 ? 32.047 -12.662 -35.328 1.00 55.06 486 ASN A C 1
ATOM 3686 O O . ASN A 1 486 ? 33.074 -12.313 -35.905 1.00 55.06 486 ASN A O 1
ATOM 3690 N N . GLY A 1 487 ? 31.890 -12.469 -34.012 1.00 48.59 487 GLY A N 1
ATOM 3691 C CA . GLY A 1 487 ? 32.865 -11.765 -33.165 1.00 48.59 487 GLY A CA 1
ATOM 3692 C C . GLY A 1 487 ? 34.155 -12.531 -32.828 1.00 48.59 487 GLY A C 1
ATOM 3693 O O . GLY A 1 487 ? 35.145 -11.902 -32.458 1.00 48.59 487 GLY A O 1
ATOM 3694 N N . ASP A 1 488 ? 34.181 -13.859 -32.966 1.00 41.59 488 ASP A N 1
ATOM 3695 C CA . ASP A 1 488 ? 35.336 -14.692 -32.585 1.00 41.59 488 ASP A CA 1
ATOM 3696 C C . ASP A 1 488 ? 36.396 -14.797 -33.692 1.00 41.59 488 ASP A C 1
ATOM 3698 O O . ASP A 1 488 ? 36.656 -15.864 -34.239 1.00 41.59 488 ASP A O 1
ATOM 3702 N N . MET A 1 489 ? 37.051 -13.673 -33.988 1.00 38.75 489 MET A N 1
ATOM 3703 C CA . MET A 1 489 ? 38.304 -13.614 -34.754 1.00 38.75 489 MET A CA 1
ATOM 3704 C C . MET A 1 489 ? 39.201 -12.496 -34.202 1.00 38.75 489 MET A C 1
ATOM 3706 O O . MET A 1 489 ? 39.306 -11.409 -34.768 1.00 38.75 489 MET A O 1
ATOM 3710 N N . GLY A 1 490 ? 39.865 -12.779 -33.075 1.00 33.88 490 GLY A N 1
ATOM 3711 C CA . GLY A 1 490 ? 40.943 -11.944 -32.537 1.00 33.88 490 GLY A CA 1
ATOM 3712 C C . GLY A 1 490 ? 40.814 -11.596 -31.056 1.00 33.88 490 GLY A C 1
ATOM 3713 O O . GLY A 1 490 ? 40.370 -10.503 -30.709 1.00 33.88 490 GLY A O 1
ATOM 3714 N N . ILE A 1 491 ? 41.337 -12.462 -30.182 1.00 37.72 491 ILE A N 1
ATOM 3715 C CA . ILE A 1 491 ? 41.763 -12.030 -28.844 1.00 37.72 491 ILE A CA 1
ATOM 3716 C C . ILE A 1 491 ? 42.989 -11.128 -29.033 1.00 37.72 491 ILE A C 1
ATOM 3718 O O . ILE A 1 491 ? 44.122 -11.601 -29.109 1.00 37.72 491 ILE A O 1
ATOM 3722 N N . ARG A 1 492 ? 42.768 -9.816 -29.131 1.00 31.39 492 ARG A N 1
ATOM 3723 C CA . ARG A 1 492 ? 43.826 -8.824 -28.920 1.00 31.39 492 ARG A CA 1
ATOM 3724 C C . ARG A 1 492 ? 43.802 -8.426 -27.453 1.00 31.39 492 ARG A C 1
ATOM 3726 O O . ARG A 1 492 ? 42.951 -7.643 -27.041 1.00 31.39 492 ARG A O 1
ATOM 3733 N N . HIS A 1 493 ? 44.742 -8.962 -26.679 1.00 33.84 493 HIS A N 1
ATOM 3734 C CA . HIS A 1 493 ? 45.084 -8.375 -25.389 1.00 33.84 493 HIS A CA 1
ATOM 3735 C C . HIS A 1 493 ? 45.615 -6.965 -25.643 1.00 33.84 493 HIS A C 1
ATOM 3737 O O . HIS A 1 493 ? 46.733 -6.794 -26.123 1.00 33.84 493 HIS A O 1
ATOM 3743 N N . GLN A 1 494 ? 44.797 -5.959 -25.349 1.00 29.78 494 GLN A N 1
ATOM 3744 C CA . GLN A 1 494 ? 45.272 -4.592 -25.233 1.00 29.78 494 GLN A CA 1
ATOM 3745 C C . GLN A 1 494 ? 45.806 -4.427 -23.809 1.00 29.78 494 GLN A C 1
ATOM 3747 O O . GLN A 1 494 ? 45.073 -4.088 -22.883 1.00 29.78 494 GLN A O 1
ATOM 3752 N N . GLU A 1 495 ? 47.087 -4.743 -23.625 1.00 31.48 495 GLU A N 1
ATOM 3753 C CA . GLU A 1 495 ? 47.826 -4.239 -22.472 1.00 31.48 495 GLU A CA 1
ATOM 3754 C C . GLU A 1 495 ? 47.922 -2.718 -22.632 1.00 31.48 495 GLU A C 1
ATOM 3756 O O . GLU A 1 495 ? 48.549 -2.223 -23.572 1.00 31.48 495 GLU A O 1
ATOM 3761 N N . GLU A 1 496 ? 47.264 -1.958 -21.755 1.00 30.94 496 GLU A N 1
ATOM 3762 C CA . GLU A 1 496 ? 47.407 -0.502 -21.749 1.00 30.94 496 GLU A CA 1
ATOM 3763 C C . GLU A 1 496 ? 48.815 -0.141 -21.263 1.00 30.94 496 GLU A C 1
ATOM 3765 O O . GLU A 1 496 ? 49.131 -0.174 -20.070 1.00 30.94 496 GLU A O 1
ATOM 3770 N N . GLY A 1 497 ? 49.687 0.165 -22.226 1.00 28.28 497 GLY A N 1
ATOM 3771 C CA . GLY A 1 497 ? 51.063 0.567 -21.975 1.00 28.28 497 GLY A CA 1
ATOM 3772 C C . GLY A 1 497 ? 51.123 1.797 -21.072 1.00 28.28 497 GLY A C 1
ATOM 3773 O O . GLY A 1 497 ? 50.505 2.824 -21.351 1.00 28.28 497 GLY A O 1
ATOM 3774 N N . ARG A 1 498 ? 51.896 1.699 -19.987 1.00 29.89 498 ARG A N 1
ATOM 3775 C CA . ARG A 1 498 ? 52.097 2.802 -19.040 1.00 29.89 498 ARG A CA 1
ATOM 3776 C C . ARG A 1 498 ? 52.780 3.981 -19.735 1.00 29.89 498 ARG A C 1
ATOM 3778 O O . ARG A 1 498 ? 53.982 3.932 -19.989 1.00 29.89 498 ARG A O 1
ATOM 3785 N N . GLY A 1 499 ? 52.031 5.057 -19.970 1.00 28.33 499 GLY A N 1
ATOM 3786 C CA . GLY A 1 499 ? 52.615 6.373 -20.224 1.00 28.33 499 GLY A CA 1
ATOM 3787 C C . GLY A 1 499 ? 53.459 6.785 -19.018 1.00 28.33 499 GLY A C 1
ATOM 3788 O O . GLY A 1 499 ? 52.979 6.751 -17.885 1.00 28.33 499 GLY A O 1
ATOM 3789 N N . ALA A 1 500 ? 54.731 7.101 -19.245 1.00 28.02 500 ALA A N 1
ATOM 3790 C CA . ALA A 1 500 ? 55.650 7.426 -18.167 1.00 28.02 500 ALA A CA 1
ATOM 3791 C C . ALA A 1 500 ? 55.448 8.862 -17.672 1.00 28.02 500 ALA A C 1
ATOM 3793 O O . ALA A 1 500 ? 55.332 9.785 -18.473 1.00 28.02 500 ALA A O 1
ATOM 3794 N N . ASN A 1 501 ? 55.551 9.044 -16.359 1.00 28.69 501 ASN A N 1
ATOM 3795 C CA . ASN A 1 501 ? 56.197 10.222 -15.800 1.00 28.69 501 ASN A CA 1
ATOM 3796 C C . ASN A 1 501 ? 57.223 9.727 -14.773 1.00 28.69 501 ASN A C 1
ATOM 3798 O O . ASN A 1 501 ? 56.918 8.839 -13.972 1.00 28.69 501 ASN A O 1
ATOM 3802 N N . ARG A 1 502 ? 58.445 10.254 -14.847 1.00 28.75 502 ARG A N 1
ATOM 3803 C CA . ARG A 1 502 ? 59.416 10.210 -13.743 1.00 28.75 502 ARG A CA 1
ATOM 3804 C C . ARG A 1 502 ? 59.039 11.373 -12.791 1.00 28.75 502 ARG A C 1
ATOM 3806 O O . ARG A 1 502 ? 58.214 12.204 -13.159 1.00 28.75 502 ARG A O 1
ATOM 3813 N N . ASP A 1 503 ? 59.391 11.367 -11.511 1.00 28.95 503 ASP A N 1
ATOM 3814 C CA . ASP A 1 503 ? 60.753 11.614 -11.037 1.00 28.95 503 ASP A CA 1
ATOM 3815 C C . ASP A 1 503 ? 61.010 11.069 -9.616 1.00 28.95 503 ASP A C 1
ATOM 3817 O O . ASP A 1 503 ? 60.093 10.809 -8.840 1.00 28.95 503 ASP A O 1
ATOM 3821 N N . ASP A 1 504 ? 62.303 10.915 -9.337 1.00 28.33 504 ASP A N 1
ATOM 3822 C CA . ASP A 1 504 ? 63.009 10.918 -8.052 1.00 28.33 504 ASP A CA 1
ATOM 3823 C C . ASP A 1 504 ? 62.690 9.937 -6.898 1.00 28.33 504 ASP A C 1
ATOM 3825 O O . ASP A 1 504 ? 61.798 10.110 -6.071 1.00 28.33 504 ASP A O 1
ATOM 3829 N N . ALA A 1 505 ? 63.696 9.065 -6.724 1.00 28.77 505 ALA A N 1
ATOM 3830 C CA . ALA A 1 505 ? 64.406 8.803 -5.462 1.00 28.77 505 ALA A CA 1
ATOM 3831 C C . ALA A 1 505 ? 63.908 7.647 -4.550 1.00 28.77 505 ALA A C 1
ATOM 3833 O O . ALA A 1 505 ? 62.757 7.221 -4.634 1.00 28.77 505 ALA A O 1
ATOM 3834 N N . PRO A 1 506 ? 64.825 7.001 -3.784 1.00 34.72 506 PRO A N 1
ATOM 3835 C CA . PRO A 1 506 ? 64.850 5.535 -3.790 1.00 34.72 506 PRO A CA 1
ATOM 3836 C C . PRO A 1 506 ? 64.935 4.840 -2.417 1.00 34.72 506 PRO A C 1
ATOM 3838 O O . PRO A 1 506 ? 65.267 5.429 -1.392 1.00 34.72 506 PRO A O 1
ATOM 3841 N N . GLY A 1 507 ? 64.741 3.519 -2.444 1.00 25.77 507 GLY A N 1
ATOM 3842 C CA . GLY A 1 507 ? 65.007 2.600 -1.333 1.00 25.77 507 GLY A CA 1
ATOM 3843 C C . GLY A 1 507 ? 63.940 1.498 -1.260 1.00 25.77 507 GLY A C 1
ATOM 3844 O O . GLY A 1 507 ? 62.754 1.793 -1.288 1.00 25.77 507 GLY A O 1
ATOM 3845 N N . GLY A 1 508 ? 64.248 0.202 -1.195 1.00 24.11 508 GLY A N 1
ATOM 3846 C CA . GLY A 1 508 ? 65.557 -0.441 -1.038 1.00 24.11 508 GLY A CA 1
ATOM 3847 C C . GLY A 1 508 ? 65.576 -1.356 0.184 1.00 24.11 508 GLY A C 1
ATOM 3848 O O . GLY A 1 508 ? 66.289 -1.083 1.140 1.00 24.11 508 GLY A O 1
ATOM 3849 N N . GLY A 1 509 ? 64.770 -2.421 0.176 1.00 25.56 509 GLY A N 1
ATOM 3850 C CA . GLY A 1 509 ? 64.646 -3.338 1.310 1.00 25.56 509 GLY A CA 1
ATOM 3851 C C . GLY A 1 509 ? 64.117 -4.697 0.870 1.00 25.56 509 GLY A C 1
ATOM 3852 O O . GLY A 1 509 ? 62.921 -4.861 0.646 1.00 25.56 509 GLY A O 1
ATOM 3853 N N . ALA A 1 510 ? 65.015 -5.667 0.712 1.00 25.55 510 ALA A N 1
ATOM 3854 C CA . ALA A 1 510 ? 64.662 -7.025 0.321 1.00 25.55 510 ALA A CA 1
ATOM 3855 C C . ALA A 1 510 ? 64.454 -7.919 1.549 1.00 25.55 510 ALA A C 1
ATOM 3857 O O . ALA A 1 510 ? 65.268 -7.917 2.468 1.00 25.55 510 ALA A O 1
ATOM 3858 N N . CYS A 1 511 ? 63.434 -8.773 1.507 1.00 25.67 511 CYS A N 1
ATOM 3859 C CA . CYS A 1 511 ? 63.486 -10.076 2.160 1.00 25.67 511 CYS A CA 1
ATOM 3860 C C . CYS A 1 511 ? 62.571 -11.044 1.406 1.00 25.67 511 CYS A C 1
ATOM 3862 O O . CYS A 1 511 ? 61.431 -10.711 1.088 1.00 25.67 511 CYS A O 1
ATOM 3864 N N . GLY A 1 512 ? 63.077 -12.234 1.095 1.00 23.59 512 GLY A N 1
ATOM 3865 C CA . GLY A 1 512 ? 62.302 -13.298 0.467 1.00 23.59 512 GLY A CA 1
ATOM 3866 C C . GLY A 1 512 ? 62.210 -14.507 1.386 1.00 23.59 512 GLY A C 1
ATOM 3867 O O . GLY A 1 512 ? 63.107 -14.765 2.183 1.00 23.59 512 GLY A O 1
ATOM 3868 N N . SER A 1 513 ? 61.162 -15.310 1.227 1.00 27.55 513 SER A N 1
ATOM 3869 C CA . SER A 1 513 ? 61.212 -16.714 1.633 1.00 27.55 513 SER A CA 1
ATOM 3870 C C . SER A 1 513 ? 60.343 -17.553 0.702 1.00 27.55 513 SER A C 1
ATOM 3872 O O . SER A 1 513 ? 59.252 -17.154 0.302 1.00 27.55 513 SER A O 1
ATOM 3874 N N . ALA A 1 514 ? 60.865 -18.708 0.300 1.00 24.81 514 ALA A N 1
ATOM 3875 C CA . ALA A 1 514 ? 60.167 -19.638 -0.574 1.00 24.81 514 ALA A CA 1
ATOM 3876 C C . ALA A 1 514 ? 59.459 -20.720 0.246 1.00 24.81 514 ALA A C 1
ATOM 3878 O O . ALA A 1 514 ? 59.965 -21.145 1.284 1.00 24.81 514 ALA A O 1
ATOM 3879 N N . ARG A 1 515 ? 58.371 -21.277 -0.298 1.00 25.88 515 ARG A N 1
ATOM 3880 C CA . ARG A 1 515 ? 57.971 -22.669 -0.040 1.00 25.88 515 ARG A CA 1
ATOM 3881 C C . ARG A 1 515 ? 57.267 -23.253 -1.263 1.00 25.88 515 ARG A C 1
ATOM 3883 O O . ARG A 1 515 ? 56.143 -22.891 -1.586 1.00 25.88 515 ARG A O 1
ATOM 3890 N N . ARG A 1 516 ? 57.950 -24.179 -1.943 1.00 24.30 516 ARG A N 1
ATOM 3891 C CA . ARG A 1 516 ? 57.327 -25.080 -2.922 1.00 24.30 516 ARG A CA 1
ATOM 3892 C C . ARG A 1 516 ? 56.453 -26.087 -2.169 1.00 24.30 516 ARG A C 1
ATOM 3894 O O . ARG A 1 516 ? 56.952 -26.743 -1.259 1.00 24.30 516 ARG A O 1
ATOM 3901 N N . ALA A 1 517 ? 55.221 -26.293 -2.623 1.00 26.80 517 ALA A N 1
ATOM 3902 C CA . ALA A 1 517 ? 54.505 -27.555 -2.436 1.00 26.80 517 ALA A CA 1
ATOM 3903 C C . ALA A 1 517 ? 54.566 -28.341 -3.758 1.00 26.80 517 ALA A C 1
ATOM 3905 O O . ALA A 1 517 ? 54.585 -27.741 -4.835 1.00 26.80 517 ALA A O 1
ATOM 3906 N N . ARG A 1 518 ? 54.685 -29.672 -3.696 1.00 24.53 518 ARG A N 1
ATOM 3907 C CA . ARG A 1 518 ? 54.858 -30.515 -4.892 1.00 24.53 518 ARG A CA 1
ATOM 3908 C C . ARG A 1 518 ? 53.517 -30.823 -5.554 1.00 24.53 518 ARG A C 1
ATOM 3910 O O . ARG A 1 518 ? 52.550 -31.131 -4.868 1.00 24.53 518 ARG A O 1
ATOM 3917 N N . ALA A 1 519 ? 53.510 -30.852 -6.884 1.00 25.23 519 ALA A N 1
ATOM 3918 C CA . ALA A 1 519 ? 52.485 -31.562 -7.634 1.00 25.23 519 ALA A CA 1
ATOM 3919 C C . ALA A 1 519 ? 52.708 -33.082 -7.535 1.00 25.23 519 ALA A C 1
ATOM 3921 O O . ALA A 1 519 ? 53.847 -33.552 -7.577 1.00 25.23 519 ALA A O 1
ATOM 3922 N N . THR A 1 520 ? 51.619 -33.844 -7.487 1.00 28.20 520 THR A N 1
ATOM 3923 C CA . THR A 1 520 ? 51.589 -35.284 -7.765 1.00 28.20 520 THR A CA 1
ATOM 3924 C C . THR A 1 520 ? 50.508 -35.541 -8.808 1.00 28.20 520 THR A C 1
ATOM 3926 O O . THR A 1 520 ? 49.316 -35.445 -8.531 1.00 28.20 520 THR A O 1
ATOM 3929 N N . GLY A 1 521 ? 50.922 -35.830 -10.040 1.00 25.11 521 GLY A N 1
ATOM 3930 C CA . GLY A 1 521 ? 49.997 -36.216 -11.102 1.00 25.11 521 GLY A CA 1
ATOM 3931 C C . GLY A 1 521 ? 49.681 -37.709 -11.055 1.00 25.11 521 GLY A C 1
ATOM 3932 O O . GLY A 1 521 ? 50.558 -38.523 -10.766 1.00 25.11 521 GLY A O 1
ATOM 3933 N N . LYS A 1 522 ? 48.453 -38.076 -11.425 1.00 26.48 522 LYS A N 1
ATOM 3934 C CA . LYS A 1 522 ? 48.155 -39.385 -12.015 1.00 26.48 522 LYS A CA 1
ATOM 3935 C C . LYS A 1 522 ? 47.349 -39.173 -13.289 1.00 26.48 522 LYS A C 1
ATOM 3937 O O . LYS A 1 522 ? 46.255 -38.622 -13.256 1.00 26.48 522 LYS A O 1
ATOM 3942 N N . SER A 1 523 ? 47.930 -39.589 -14.404 1.00 25.64 523 SER A N 1
ATOM 3943 C CA . SER A 1 523 ? 47.278 -39.672 -15.705 1.00 25.64 523 SER A CA 1
ATOM 3944 C C . SER A 1 523 ? 46.478 -40.969 -15.813 1.00 25.64 523 SER A C 1
ATOM 3946 O O . SER A 1 523 ? 46.913 -42.004 -15.313 1.00 25.64 523 SER A O 1
ATOM 3948 N N . HIS A 1 524 ? 45.364 -40.930 -16.541 1.00 26.91 524 HIS A N 1
ATOM 3949 C CA . HIS A 1 524 ? 44.798 -42.075 -17.258 1.00 26.91 524 HIS A CA 1
ATOM 3950 C C . HIS A 1 524 ? 44.203 -41.557 -18.573 1.00 26.91 524 HIS A C 1
ATOM 3952 O O . HIS A 1 524 ? 43.594 -40.488 -18.593 1.00 26.91 524 HIS A O 1
ATOM 3958 N N . ALA A 1 525 ? 44.434 -42.280 -19.670 1.00 25.75 525 ALA A N 1
ATOM 3959 C CA . ALA A 1 525 ? 43.995 -41.904 -21.010 1.00 25.75 525 ALA A CA 1
ATOM 3960 C C . ALA A 1 525 ? 43.728 -43.157 -21.863 1.00 25.75 525 ALA A C 1
ATOM 3962 O O . ALA A 1 525 ? 44.539 -44.080 -21.871 1.00 25.75 525 ALA A O 1
ATOM 3963 N N . ALA A 1 526 ? 42.604 -43.146 -22.580 1.00 25.47 526 ALA A N 1
ATOM 3964 C CA . ALA A 1 526 ? 42.155 -44.107 -23.594 1.00 25.47 526 ALA A CA 1
ATOM 3965 C C . ALA A 1 526 ? 41.124 -43.346 -24.469 1.00 25.47 526 ALA A C 1
ATOM 3967 O O . ALA A 1 526 ? 40.276 -42.661 -23.901 1.00 25.47 526 ALA A O 1
ATOM 3968 N N . SER A 1 527 ? 41.289 -43.134 -25.785 1.00 25.12 527 SER A N 1
ATOM 3969 C CA . SER A 1 527 ? 41.177 -44.074 -26.930 1.00 25.12 527 SER A CA 1
ATOM 3970 C C . SER A 1 527 ? 39.764 -44.673 -27.107 1.00 25.12 527 SER A C 1
ATOM 3972 O O . SER A 1 527 ? 39.204 -45.171 -26.140 1.00 25.12 527 SER A O 1
ATOM 3974 N N . PHE A 1 528 ? 39.094 -44.676 -28.277 1.00 25.78 528 PHE A N 1
ATOM 3975 C CA . PHE A 1 528 ? 39.210 -43.937 -29.569 1.00 25.78 528 PHE A CA 1
ATOM 3976 C C . PHE A 1 528 ? 37.767 -43.491 -30.001 1.00 25.78 528 PHE A C 1
ATOM 3978 O O . PHE A 1 528 ? 36.926 -43.399 -29.117 1.00 25.78 528 PHE A O 1
ATOM 3985 N N . HIS A 1 529 ? 37.303 -43.160 -31.226 1.00 27.20 529 HIS A N 1
ATOM 3986 C CA . HIS A 1 529 ? 37.729 -43.129 -32.654 1.00 27.20 529 HIS A CA 1
ATOM 3987 C C . HIS A 1 529 ? 36.833 -42.074 -33.395 1.00 27.20 529 HIS A C 1
ATOM 3989 O O . HIS A 1 529 ? 35.956 -41.491 -32.769 1.00 27.20 529 HIS A O 1
ATOM 3995 N N . GLY A 1 530 ? 36.929 -41.749 -34.698 1.00 24.61 530 GLY A N 1
ATOM 3996 C CA . GLY A 1 530 ? 37.861 -42.206 -35.745 1.00 24.61 530 GLY A CA 1
ATOM 3997 C C . GLY A 1 530 ? 37.462 -41.958 -37.225 1.00 24.61 530 GLY A C 1
ATOM 3998 O O . GLY A 1 530 ? 38.295 -42.231 -38.081 1.00 24.61 530 GLY A O 1
ATOM 3999 N N . VAL A 1 531 ? 36.250 -41.474 -37.560 1.00 28.34 531 VAL A N 1
ATOM 4000 C CA . VAL A 1 531 ? 35.704 -41.426 -38.952 1.00 28.34 531 VAL A CA 1
ATOM 4001 C C . VAL A 1 531 ? 35.054 -40.050 -39.225 1.00 28.34 531 VAL A C 1
ATOM 4003 O O . VAL A 1 531 ? 34.122 -39.676 -38.523 1.00 28.34 531 VAL A O 1
ATOM 4006 N N . SER A 1 532 ? 35.646 -39.143 -40.015 1.00 26.56 532 SER A N 1
ATOM 4007 C CA . SER A 1 532 ? 35.673 -39.008 -41.497 1.00 26.56 532 SER A CA 1
ATOM 4008 C C . SER A 1 532 ? 34.416 -38.385 -42.137 1.00 26.56 532 SER A C 1
ATOM 4010 O O . SER A 1 532 ? 33.314 -38.913 -42.038 1.00 26.56 532 SER A O 1
ATOM 4012 N N . ARG A 1 533 ? 34.609 -37.263 -42.857 1.00 28.39 533 ARG A N 1
ATOM 4013 C CA . ARG A 1 533 ? 33.633 -36.663 -43.799 1.00 28.39 533 ARG A CA 1
ATOM 4014 C C . ARG A 1 533 ? 33.620 -37.448 -45.126 1.00 28.39 533 ARG A C 1
ATOM 4016 O O . ARG A 1 533 ? 34.601 -38.130 -45.418 1.00 28.39 533 ARG A O 1
ATOM 4023 N N . PRO A 1 534 ? 32.590 -37.272 -45.975 1.00 32.84 534 PRO A N 1
ATOM 4024 C CA . PRO A 1 534 ? 32.799 -36.350 -47.104 1.00 32.84 534 PRO A CA 1
ATOM 4025 C C . PRO A 1 534 ? 31.588 -35.449 -47.439 1.00 32.84 534 PRO A C 1
ATOM 4027 O O . PRO A 1 534 ? 30.459 -35.689 -47.027 1.00 32.84 534 PRO A O 1
ATOM 4030 N N . GLY A 1 535 ? 31.845 -34.410 -48.237 1.00 24.73 535 GLY A N 1
ATOM 4031 C CA . GLY A 1 535 ? 30.876 -33.823 -49.180 1.00 24.73 535 GLY A CA 1
ATOM 4032 C C . GLY A 1 535 ? 31.451 -33.961 -50.603 1.00 24.73 535 GLY A C 1
ATOM 4033 O O . GLY A 1 535 ? 32.362 -34.772 -50.769 1.00 24.73 535 GLY A O 1
ATOM 4034 N N . PRO A 1 536 ? 31.067 -33.143 -51.604 1.00 45.88 536 PRO A N 1
ATOM 4035 C CA . PRO A 1 536 ? 30.027 -32.107 -51.625 1.00 45.88 536 PRO A CA 1
ATOM 4036 C C . PRO A 1 536 ? 29.044 -32.274 -52.816 1.00 45.88 536 PRO A C 1
ATOM 4038 O O . PRO A 1 536 ? 29.197 -33.166 -53.643 1.00 45.88 536 PRO A O 1
ATOM 4041 N N . SER A 1 537 ? 28.102 -31.343 -53.000 1.00 27.17 537 SER A N 1
ATOM 4042 C CA . SER A 1 537 ? 27.628 -30.985 -54.351 1.00 27.17 537 SER A CA 1
ATOM 4043 C C . SER A 1 537 ? 27.100 -29.545 -54.402 1.00 27.17 537 SER A C 1
ATOM 4045 O O . SER A 1 537 ? 26.568 -29.032 -53.419 1.00 27.17 537 SER A O 1
ATOM 4047 N N . ARG A 1 538 ? 27.292 -28.872 -55.545 1.00 28.16 538 ARG A N 1
ATOM 4048 C CA . ARG A 1 538 ? 26.739 -27.542 -55.858 1.00 28.16 538 ARG A CA 1
ATOM 4049 C C . ARG A 1 538 ? 25.572 -27.694 -56.838 1.00 28.16 538 ARG A C 1
ATOM 4051 O O . ARG A 1 538 ? 25.715 -28.442 -57.799 1.00 28.16 538 ARG A O 1
ATOM 4058 N N . ARG A 1 539 ? 24.516 -26.897 -56.657 1.00 28.38 539 ARG A N 1
ATOM 4059 C CA . ARG A 1 539 ? 23.684 -26.285 -57.716 1.00 28.38 539 ARG A CA 1
ATOM 4060 C C . ARG A 1 539 ? 23.308 -24.894 -57.189 1.00 28.38 539 ARG A C 1
ATOM 4062 O O . ARG A 1 539 ? 22.854 -24.794 -56.056 1.00 28.38 539 ARG A O 1
ATOM 4069 N N . GLU A 1 540 ? 23.844 -23.813 -57.746 1.00 27.25 540 GLU A N 1
ATOM 4070 C CA . GLU A 1 540 ? 23.448 -23.151 -59.004 1.00 27.25 540 GLU A CA 1
ATOM 4071 C C . GLU A 1 540 ? 22.152 -22.333 -58.875 1.00 27.25 540 GLU A C 1
ATOM 4073 O O . GLU A 1 540 ? 21.124 -22.812 -58.405 1.00 27.25 540 GLU A O 1
ATOM 4078 N N . SER A 1 541 ? 22.263 -21.059 -59.258 1.00 27.97 541 SER A N 1
ATOM 4079 C CA . SER A 1 541 ? 21.235 -20.008 -59.195 1.00 27.97 541 SER A CA 1
ATOM 4080 C C . SER A 1 541 ? 20.271 -20.098 -60.403 1.00 27.97 541 SER A C 1
ATOM 4082 O O . SER A 1 541 ? 20.570 -20.849 -61.332 1.00 27.97 541 SER A O 1
ATOM 4084 N N . PRO A 1 542 ? 19.153 -19.331 -60.468 1.00 36.22 542 PRO A N 1
ATOM 4085 C CA . PRO A 1 542 ? 19.269 -17.910 -60.845 1.00 36.22 542 PRO A CA 1
ATOM 4086 C C . PRO A 1 542 ? 18.223 -16.923 -60.259 1.00 36.22 542 PRO A C 1
ATOM 4088 O O . PRO A 1 542 ? 17.152 -17.288 -59.795 1.00 36.22 542 PRO A O 1
ATOM 4091 N N . CYS A 1 543 ? 18.578 -15.636 -60.355 1.00 24.77 543 CYS A N 1
ATOM 4092 C CA . CYS A 1 543 ? 17.749 -14.433 -60.571 1.00 24.77 543 CYS A CA 1
ATOM 4093 C C . CYS A 1 543 ? 16.276 -14.358 -60.092 1.00 24.77 543 CYS A C 1
ATOM 4095 O O . CYS A 1 543 ? 15.407 -15.027 -60.642 1.00 24.77 543 CYS A O 1
ATOM 4097 N N . ARG A 1 544 ? 15.943 -13.265 -59.379 1.00 28.67 544 ARG A N 1
ATOM 4098 C CA . ARG A 1 544 ? 15.379 -12.038 -60.009 1.00 28.67 544 ARG A CA 1
ATOM 4099 C C . ARG A 1 544 ? 15.280 -10.841 -59.045 1.00 28.67 544 ARG A C 1
ATOM 4101 O O . ARG A 1 544 ? 14.998 -11.012 -57.866 1.00 28.67 544 ARG A O 1
ATOM 4108 N N . ALA A 1 545 ? 15.459 -9.636 -59.591 1.00 29.66 545 ALA A N 1
ATOM 4109 C CA . ALA A 1 545 ? 14.935 -8.377 -59.040 1.00 29.66 545 ALA A CA 1
ATOM 4110 C C . ALA A 1 545 ? 13.608 -8.028 -59.755 1.00 29.66 545 ALA A C 1
ATOM 4112 O O . ALA A 1 545 ? 13.343 -8.582 -60.828 1.00 29.66 545 ALA A O 1
ATOM 4113 N N . PRO A 1 546 ? 12.755 -7.175 -59.161 1.00 38.69 546 PRO A N 1
ATOM 4114 C CA . PRO A 1 546 ? 12.795 -5.726 -59.437 1.00 38.69 546 PRO A CA 1
ATOM 4115 C C . PRO A 1 546 ? 12.955 -4.898 -58.138 1.00 38.69 546 PRO A C 1
ATOM 4117 O O . PRO A 1 546 ? 12.770 -5.437 -57.053 1.00 38.69 546 PRO A O 1
ATOM 4120 N N . ALA A 1 547 ? 13.409 -3.639 -58.099 1.00 29.36 547 ALA A N 1
ATOM 4121 C CA . ALA A 1 547 ? 13.392 -2.495 -59.029 1.00 29.36 547 ALA A CA 1
ATOM 4122 C C . ALA A 1 547 ? 12.116 -1.618 -58.957 1.00 29.36 547 ALA A C 1
ATOM 4124 O O . ALA A 1 547 ? 11.051 -2.002 -59.428 1.00 29.36 547 ALA A O 1
ATOM 4125 N N . GLY A 1 548 ? 12.289 -0.403 -58.413 1.00 27.62 548 GLY A N 1
ATOM 4126 C CA . GLY A 1 548 ? 11.296 0.678 -58.310 1.00 27.62 548 GLY A CA 1
ATOM 4127 C C . GLY A 1 548 ? 10.304 0.577 -57.134 1.00 27.62 548 GLY A C 1
ATOM 4128 O O . GLY A 1 548 ? 10.096 -0.500 -56.590 1.00 27.62 548 GLY A O 1
ATOM 4129 N N . ALA A 1 549 ? 9.645 1.656 -56.694 1.00 30.08 549 ALA A N 1
ATOM 4130 C CA . ALA A 1 549 ? 9.952 3.093 -56.790 1.00 30.08 549 ALA A CA 1
ATOM 4131 C C . ALA A 1 549 ? 8.951 3.892 -55.918 1.00 30.08 549 ALA A C 1
ATOM 4133 O O . ALA A 1 549 ? 7.769 3.575 -55.922 1.00 30.08 549 ALA A O 1
ATOM 4134 N N . VAL A 1 550 ? 9.421 4.953 -55.248 1.00 34.25 550 VAL A N 1
ATOM 4135 C CA . VAL A 1 550 ? 8.669 6.170 -54.852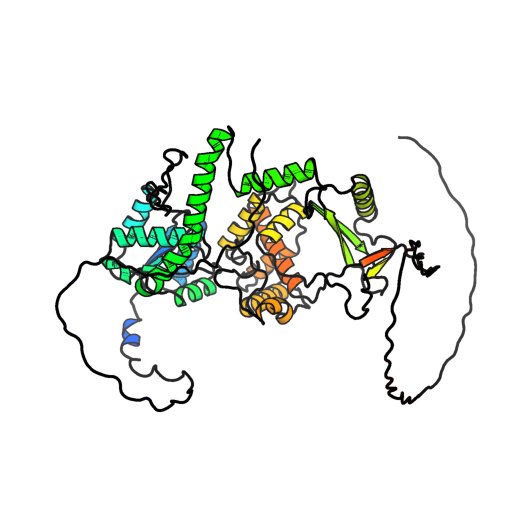 1.00 34.25 550 VAL A CA 1
ATOM 4136 C C . VAL A 1 550 ? 7.238 5.999 -54.290 1.00 34.25 550 VAL A C 1
ATOM 4138 O O . VAL A 1 550 ? 6.256 6.047 -55.032 1.00 34.25 550 VAL A O 1
ATOM 4141 N N . ARG A 1 551 ? 7.111 6.049 -52.957 1.00 31.78 551 ARG A N 1
ATOM 4142 C CA . ARG A 1 551 ? 6.527 7.211 -52.253 1.00 31.78 551 ARG A CA 1
ATOM 4143 C C . ARG A 1 551 ? 6.970 7.256 -50.791 1.00 31.78 551 ARG A C 1
ATOM 4145 O O . ARG A 1 551 ? 7.401 6.197 -50.290 1.00 31.78 551 ARG A O 1
#

pLDDT: mean 72.3, std 26.85, range [20.38, 97.5]

InterPro domains:
  IPR000380 DNA topoisomerase, type IA [PTHR42785] (65-246)
  IPR013497 DNA topoisomerase, type IA, central [PF01131] (219-430)
  IPR013824 DNA topoisomerase, type IA, central region, subdomain 1 [G3DSA:1.10.460.10] (220-261)
  IPR013826 DNA topoisomerase, type IA, central region, subdomain 3 [G3DSA:1.10.290.10] (335-432)
  IPR023405 DNA topoisomerase, type IA, core domain [SSF56712] (69-431)

Radius of gyration: 33.46 Å; chains: 1; bounding box: 91×85×117 Å

Sequence (551 aa):
MANFFMIFSFFSVLVVRVVGLPRRARSVFRPGLLISDPGPRFQQTSPFCFFAGNSHAISQIVENSRMQAVVFIEAKGKANAWTRIARRLGMTATVVPTIGHVCSFPRKLYPIGIDLSSGEGLEKERHPIPEKRRAILEAVSNAPAGAAIIIATDDDVEGDVIAYDVADIVYSAFPERARAIVRVRPGPITVRGIRTSLASAQPLERILVQMTSDAIPGRARAVTDRWIGATFSRIAGAPVGRVRSAILGATYLLNRAPEKLRGRPETGEITLQARSAMGGRPFVARVPLAGAEDPARVARLRDLAQRYAMRVVPGSVRPLMSLSAAVAPRIGTVRPFNTADALAHAARHHGIPVRMAMQGLQDAYLRGMISYPRTSGRGISAESAAHVEMLAHSCGITGLDVEVLSSDNMLAGPAPGTHEGLHPVLPLSTENSDVLRTLIRKPLRAPEGGWDRTSVMQAMVALVSRRAFEAAREIAMERGNWGPDNGDMGIRHQEEGRGANRDDAPGGGACGSARRARATGKSHAASFHGVSRPGPSRRESPCRAPAGAVR

Foldseek 3Di:
DDDDDDDDDDDDPPDPDDDDDDDDDDDDDDDDDDDDDDDDDDDDDDPDDDPDPDVPVVVVVPPDDQAEAEEEEADPLLQVLCCVLCVVVSHDYNYDHLPFAQWAADPDLPVVQWDCVVVDTDNNRTGGDVVSLCSLQVSVVPTDLQHAYELAYELALRSLLRSLRSLCSCCVPCVVSQQRYWYFHFKFSDSVRRVVSVVPIDRCVVCVVVSVVSNVVVVVQVSVQSVQQSPPCVVVVHGDGDVVVVVVVLVVCLVPPVVPDPFFDFPAWQWAFFAAPVGDDTDIDIGTDGRPPDPVVVVVSVVQCVVQPVHYRFFHWYFDQDPPNVCFPWPDAQWFDALVRLLVCCCHPAVQHSVLLLLLLVVCSSVSFKIDNHAPA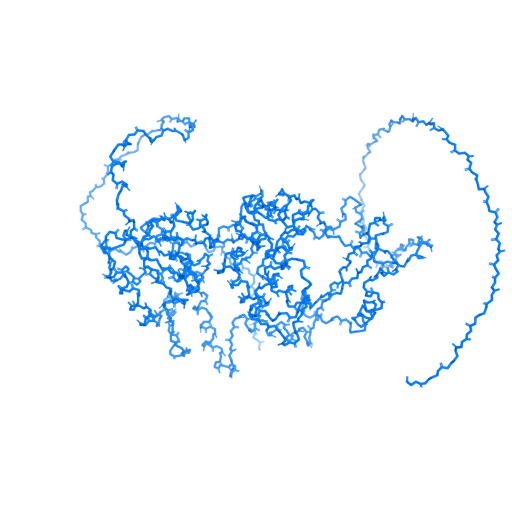TADALVLLVQLVLLCVLLVHDQFASCLRHVVPPVHHQDRSGDHGIETGDPDDNVSSVLLNCLLPDDRYADPVGDDNVSSNSVSSNSSSVSSRRSRHGDTDTDIDTDHPPPPDDPDPPPPDDDDDDDDDDDDDDDDDDDDDDDDDDDDDDDDDDDDDDDDDDDDDDDDDDDDDDD

Organism: NCBI:txid2662447

Secondary structure (DSSP, 8-state):
--------------------PPP----S------------PPPP--S-----S-TTTTTTTTTT---EEEEEES-GGGHHHHHHHHHHTT-EEEEEE--S-SEE--SSS-S---B-TTSS-B-TT-EE-HHHHHHHHHHHHTS-TT-EEEE---SSHHHHHHHHHHHHHHHTT-GGGGGGEEE----SSSHHHHHHHHHT-EEHHHHHHHHHHHHHHHHHHHHHHHHHHHHHHHHTTS---HHHHHHHHHHHHHHH-TTS-SS--EEEEEEEEEEETT-SS-EEEEEEEETT--HHHHHHHHHHHHHTTTSEEEEEEEE---SSTT---EEEE---B-HHHHHHHHHHHH---HHHHHHHHHHHHHTTSBS-SS-------HHHHHHHHHHHHHTT-----HHHHHGGGSS-PPPTTPPPPB-B---S-HHHHHHHHHHHHS-----TT---HHHHHHHHHHHHHHHHHHHTS--EEE-EEEE-TT--S--------------------------PPPP--------------------------------